Protein AF-A0A1Q5TAZ4-F1 (afdb_monomer_lite)

Secondary structure (DSSP, 8-state):
-EEEEEPPTTSPTT-EEEEEETTEEEEEEE-GGGEEEEEEEE--SS---GGGS----HHHHHHHHHHTTTSEEETTEEHHHHHHTEEEEE------EE-S--EETTEE--GGGTEE--GGGSHHHHHHHHHHHHHHHHHHHHHTT-SS--HHHHHHHHHHHHHHHHHHHHHHHHHHHHHHHHHTT-SHHHHHIIIIIGGGG-GGGHHHHHHHHHTTPPPPSSS-------SSPPGGGBSS---PPPHHHHHHHHHHHHHHHHHHHHHHHHHTTSPPP-HHHHHHHHHHHHHHHHHHHHHHHHHHTTTTHHHHHHHHHHH--S------HHHHHH-STTHHHHHHHHHHHHHHHHHHHHHHHHHHHHHHHHS------S--HHHHHHHHHHHHHHHHHHHHHHHHHHTTS----HHHHHHHHHHHHHHT-HHHHHHHHHHHHHHHHHHHTSBPPGGG--

InterPro domains:
  IPR002938 FAD-binding domain [PF01494] (92-143)
  IPR036188 FAD/NAD(P)-binding domain superfamily [G3DSA:3.50.50.60] (4-192)
  IPR036188 FAD/NAD(P)-binding domain superfamily [SSF51905] (91-195)
  IPR050562 FAD-dependent monooxygenase, fungal [PTHR47356] (1-266)

Organism: NCBI:txid1316194

Foldseek 3Di:
DKFKFQADPPDDAQDWDKDFAAQKIKTWHQDPPRIIIIDIDGHDPDDADDPRADDDDPVNVVVVCVVQQQPDDDPRDGSVNRVVRTPDDDDHGQDFDADPAQDDQQDGHAAPRGGGADCPLVCRVVRRVLLVQLLVQLVVVVCVVPVDDDSVSSVVSRVVSCVLSSVLRVVVRVLRVVVRCLRNVVDVVSVCCNVPFVVLLPPLVCVVVNLVNPQQGDDHDPDDPPDDDDLAHRCVFFQWNDDDDDPVVVVVLVVVLVCLVVVLQVVLVVQQPPDADDPLLNVLLVLLLVLLVVLVVVVVVVVVCPVVVSRVVSVVVVVDPDDDDPDRVSCVVQPCPCLVVLLVSLVVSLVSQQVSLVVSVVSVVVVCVVDPCPDPPDDHSSNSNQVSSLVSLLSVLLVLVVVCVVGVLDPDHSVVSSVVLVVCCNNRRSSNSSSVSVSVSVVSVSNRSDGDDPVNVD

Radius of gyration: 29.08 Å; chains: 1; bounding box: 72×62×80 Å

pLDDT: mean 85.21, std 13.97, range [36.16, 98.12]

Sequence (458 aa):
MFGISKRPERIRDNTSFKSFHKGRSYLSSSGQDGKFYWFVFVKNPDITIHTTIPRYTAEDAENLAAEIADDPFCLDLTFKDIYANRMSCVLVPLEEFVLKRCFYKRAILIGDSFHKMNPLLGQGGNSAIESAGLMADLLKGVLDVSPQLDNADFQRIFQNFQDERCRRTTGLMETTKKVQQMEILDTPILEFLQLKVFSQLGQEHLGPLLAATSNSAHTLKYLPKDYRRGLVPLDDEIKMNPHDRSIIATALWMGLMLSIALLGPLLSRYYALAPSLDPTVSAVSQGYLFVTAISISGLWTVESYRPALPITLHVGKLFYQKGSTKLTIGQLLYSTRDMKYLTRFFGMILVLATTAHLVLFSRLIHHSKSAPFKVMTAPSSELVQLASLIISVLAWCCFMIWDMRRVNLTTRSPFAMFFYGSIGCIFIGPAAVLAGLWQWRERELENGRKRVSEKERI

Structure (mmCIF, N/CA/C/O backbone):
data_AF-A0A1Q5TAZ4-F1
#
_entry.id   AF-A0A1Q5TAZ4-F1
#
loop_
_atom_site.group_PDB
_atom_site.id
_atom_site.type_symbol
_atom_site.label_atom_id
_atom_site.label_alt_id
_atom_site.label_comp_id
_atom_site.label_asym_id
_atom_site.label_entity_id
_atom_site.label_seq_id
_atom_site.pdbx_PDB_ins_code
_atom_site.Cartn_x
_atom_site.Cartn_y
_atom_site.Cartn_z
_atom_site.occupancy
_atom_site.B_iso_or_equiv
_atom_site.auth_seq_id
_atom_site.auth_comp_id
_atom_site.auth_asym_id
_atom_site.auth_atom_id
_atom_site.pdbx_PDB_model_num
ATOM 1 N N . MET A 1 1 ? -22.119 -14.176 7.044 1.00 96.06 1 MET A N 1
ATOM 2 C CA . MET A 1 1 ? -22.465 -15.199 8.056 1.00 96.06 1 MET A CA 1
ATOM 3 C C . MET A 1 1 ? -21.225 -15.553 8.864 1.00 96.06 1 MET A C 1
ATOM 5 O O . MET A 1 1 ? -20.150 -15.650 8.287 1.00 96.06 1 MET A O 1
ATOM 9 N N . PHE A 1 2 ? -21.354 -15.737 10.172 1.00 96.06 2 PHE A N 1
ATOM 10 C CA . PHE A 1 2 ? -20.302 -16.274 11.040 1.00 96.06 2 PHE A CA 1
ATOM 11 C C . PHE A 1 2 ? -20.844 -17.499 11.766 1.00 96.06 2 PHE A C 1
ATOM 13 O O . PHE A 1 2 ? -22.013 -17.504 12.154 1.00 96.06 2 PHE A O 1
ATOM 20 N N . GLY A 1 3 ? -20.006 -18.505 11.988 1.00 97.06 3 GLY A N 1
ATOM 21 C CA . GLY A 1 3 ? -20.390 -19.639 12.806 1.00 97.06 3 GLY A CA 1
ATOM 22 C C . GLY A 1 3 ? -19.224 -20.439 13.358 1.00 97.06 3 GLY A C 1
ATOM 23 O O . GLY A 1 3 ? -18.049 -20.216 13.055 1.00 97.06 3 GLY A O 1
ATOM 24 N N . ILE A 1 4 ? -19.600 -21.368 14.227 1.00 97.88 4 ILE A N 1
ATOM 25 C CA . ILE A 1 4 ? -18.715 -22.290 14.921 1.00 97.88 4 ILE A CA 1
ATOM 26 C C . ILE A 1 4 ? -19.263 -23.682 14.664 1.00 97.88 4 ILE A C 1
ATOM 28 O O . ILE A 1 4 ? -20.428 -23.939 14.954 1.00 97.88 4 ILE A O 1
ATOM 32 N N . SER A 1 5 ? -18.429 -24.584 14.168 1.00 97.12 5 SER A N 1
ATOM 33 C CA . SER A 1 5 ? -18.756 -26.000 14.007 1.00 97.12 5 SER A CA 1
ATOM 34 C C . SER A 1 5 ? -17.822 -26.872 14.830 1.00 97.12 5 SER A C 1
ATOM 36 O O . SER A 1 5 ? -16.758 -26.428 15.270 1.00 97.12 5 SER A O 1
ATOM 38 N N . LYS A 1 6 ? -18.198 -28.138 15.017 1.00 96.81 6 LYS A N 1
ATOM 39 C CA . LYS A 1 6 ? -17.221 -29.158 15.409 1.00 96.81 6 LYS A CA 1
ATOM 40 C C . LYS A 1 6 ? -16.186 -29.290 14.293 1.00 96.81 6 LYS A C 1
ATOM 42 O O . LYS A 1 6 ? -16.548 -29.323 13.117 1.00 96.81 6 LYS A O 1
ATOM 47 N N . ARG A 1 7 ? -14.907 -29.343 14.653 1.00 95.38 7 ARG A N 1
ATOM 48 C CA . ARG A 1 7 ? -13.802 -29.502 13.708 1.00 95.38 7 ARG A CA 1
ATOM 49 C C . ARG A 1 7 ? -13.923 -30.857 13.008 1.00 95.38 7 ARG A C 1
ATOM 51 O O . ARG A 1 7 ? -13.893 -31.878 13.694 1.00 95.38 7 ARG A O 1
ATOM 58 N N . PRO A 1 8 ? -14.027 -30.884 11.669 1.00 93.50 8 PRO A N 1
ATOM 59 C CA . PRO A 1 8 ? -13.937 -32.125 10.912 1.00 93.50 8 PRO A CA 1
ATOM 60 C C . PRO A 1 8 ? -12.610 -32.835 11.194 1.00 93.50 8 PRO A C 1
ATOM 62 O O . PRO A 1 8 ? -11.565 -32.187 11.221 1.00 93.50 8 PRO A O 1
ATOM 65 N N . GLU A 1 9 ? -12.627 -34.162 11.330 1.00 90.88 9 GLU A N 1
ATOM 66 C CA . GLU A 1 9 ? -11.434 -34.965 11.663 1.00 90.88 9 GLU A CA 1
ATOM 67 C C . GLU A 1 9 ? -10.265 -34.756 10.686 1.00 90.88 9 GLU A C 1
ATOM 69 O O . GLU A 1 9 ? -9.097 -34.810 11.067 1.00 90.88 9 GLU A O 1
ATOM 74 N N . ARG A 1 10 ? -10.578 -34.461 9.418 1.00 91.06 10 ARG A N 1
ATOM 75 C CA . ARG A 1 10 ? -9.590 -34.197 8.360 1.00 91.06 10 ARG A CA 1
ATOM 76 C C . ARG A 1 10 ? -8.807 -32.897 8.571 1.00 91.06 10 ARG A C 1
ATOM 78 O O . ARG A 1 10 ? -7.710 -32.752 8.032 1.00 91.06 10 ARG A O 1
ATOM 85 N N . ILE A 1 11 ? -9.354 -31.943 9.324 1.00 92.19 11 ILE A N 1
ATOM 86 C CA . ILE A 1 11 ? -8.725 -30.645 9.576 1.00 92.19 11 ILE A CA 1
ATOM 87 C C . ILE A 1 11 ? -7.841 -30.766 10.808 1.00 92.19 11 ILE A C 1
ATOM 89 O O . ILE A 1 11 ? -8.331 -31.064 11.891 1.00 92.19 11 ILE A O 1
ATOM 93 N N . ARG A 1 12 ? -6.542 -30.495 10.666 1.00 90.88 12 ARG A N 1
ATOM 94 C CA . ARG A 1 12 ? -5.588 -30.476 11.786 1.00 90.88 12 ARG A CA 1
ATOM 95 C C . ARG A 1 12 ? -5.749 -29.220 12.641 1.00 90.88 12 ARG A C 1
ATOM 97 O O . ARG A 1 12 ? -6.265 -28.205 12.178 1.00 90.88 12 ARG A O 1
ATOM 104 N N . ASP A 1 13 ? -5.249 -29.283 13.870 1.00 88.81 13 ASP A N 1
ATOM 105 C CA . ASP A 1 13 ? -5.140 -28.108 14.731 1.00 88.81 13 ASP A CA 1
ATOM 106 C C . ASP A 1 13 ? -4.204 -27.053 14.125 1.00 88.81 13 ASP A C 1
ATOM 108 O O . ASP A 1 13 ? -3.309 -27.365 13.335 1.00 88.81 13 ASP A O 1
ATOM 112 N N . ASN A 1 14 ? -4.431 -25.793 14.498 1.00 86.75 14 ASN A N 1
ATOM 113 C CA . ASN A 1 14 ? -3.740 -24.605 13.989 1.00 86.75 14 ASN A CA 1
ATOM 114 C C . ASN A 1 14 ? -3.722 -24.479 12.452 1.00 86.75 14 ASN A C 1
ATOM 116 O O . ASN A 1 14 ? -2.757 -23.974 11.877 1.00 86.75 14 ASN A O 1
ATOM 120 N N . THR A 1 15 ? -4.781 -24.933 11.779 1.00 89.69 15 THR A N 1
ATOM 121 C CA . THR A 1 15 ? -4.930 -24.820 10.324 1.00 89.69 15 THR A CA 1
ATOM 122 C C . THR A 1 15 ? -6.004 -23.798 9.973 1.00 89.69 15 THR A C 1
ATOM 124 O O . THR A 1 15 ? -7.117 -23.849 10.496 1.00 89.69 15 THR A O 1
ATOM 127 N N . SER A 1 16 ? -5.675 -22.895 9.049 1.00 90.69 16 SER A N 1
ATOM 128 C CA . SER A 1 16 ? -6.600 -21.899 8.508 1.00 90.69 16 SER A CA 1
ATOM 129 C C . SER A 1 16 ? -6.738 -22.056 7.002 1.00 90.69 16 SER A C 1
ATOM 131 O O . SER A 1 16 ? -5.762 -22.357 6.312 1.00 90.69 16 SER A O 1
ATOM 133 N N . PHE A 1 17 ? -7.939 -21.808 6.490 1.00 91.62 17 PHE A N 1
ATOM 134 C CA . PHE A 1 17 ? -8.248 -21.886 5.068 1.00 91.62 17 PHE A CA 1
ATOM 135 C C . PHE A 1 17 ? -8.918 -20.605 4.595 1.00 91.62 17 PHE A C 1
ATOM 137 O O . PHE A 1 17 ? -9.689 -19.976 5.326 1.00 91.62 17 PHE A O 1
ATOM 144 N N . LYS A 1 18 ? -8.649 -20.268 3.335 1.00 91.69 18 LYS A N 1
ATOM 145 C CA . LYS A 1 18 ? -9.444 -19.322 2.565 1.00 91.69 18 LYS A CA 1
ATOM 146 C C . LYS A 1 18 ? -9.927 -20.002 1.291 1.00 91.69 18 LYS A C 1
ATOM 148 O O . LYS A 1 18 ? -9.142 -20.705 0.655 1.00 91.69 18 LYS A O 1
ATOM 153 N N . SER A 1 19 ? -11.191 -19.788 0.947 1.00 92.88 19 SER A N 1
ATOM 154 C CA . SER A 1 19 ? -11.796 -20.261 -0.301 1.00 92.88 19 SER A CA 1
ATOM 155 C C . SER A 1 19 ? -12.481 -19.095 -1.003 1.00 92.88 19 SER A C 1
ATOM 157 O O . SER A 1 19 ? -13.068 -18.230 -0.348 1.00 92.88 19 SER A O 1
ATOM 159 N N . PHE A 1 20 ? -12.357 -19.046 -2.327 1.00 94.25 20 PHE A N 1
ATOM 160 C CA . PHE A 1 20 ? -12.713 -17.888 -3.143 1.00 94.25 20 PHE A CA 1
ATOM 161 C C . PHE A 1 20 ? -13.717 -18.303 -4.206 1.00 94.25 20 PHE A C 1
ATOM 163 O O . PHE A 1 20 ? -13.439 -19.197 -5.005 1.00 94.25 20 PHE A O 1
ATOM 170 N N . HIS A 1 21 ? -14.862 -17.630 -4.222 1.00 95.69 21 HIS A N 1
ATOM 171 C CA . HIS A 1 21 ? -15.956 -17.884 -5.148 1.00 95.69 21 HIS A CA 1
ATOM 172 C C . HIS A 1 21 ? -16.461 -16.563 -5.707 1.00 95.69 21 HIS A C 1
ATOM 174 O O . HIS A 1 21 ? -16.224 -15.485 -5.159 1.00 95.69 21 HIS A O 1
ATOM 180 N N . LYS A 1 22 ? -17.183 -16.623 -6.821 1.00 95.81 22 LYS A N 1
ATOM 181 C CA . LYS A 1 22 ? -17.729 -15.410 -7.420 1.00 95.81 22 LYS A CA 1
ATOM 182 C C . LYS A 1 22 ? -18.803 -14.813 -6.508 1.00 95.81 22 LYS A C 1
ATOM 184 O O . LYS A 1 22 ? -19.803 -15.463 -6.205 1.00 95.81 22 LYS A O 1
ATOM 189 N N . GLY A 1 23 ? -18.578 -13.578 -6.065 1.00 96.06 23 GLY A N 1
ATOM 190 C CA . GLY A 1 23 ? -19.475 -12.837 -5.175 1.00 96.06 23 GLY A CA 1
ATOM 191 C C . GLY A 1 23 ? -19.404 -13.239 -3.699 1.00 96.06 23 GLY A C 1
ATOM 192 O O . GLY A 1 23 ? -20.111 -12.638 -2.891 1.00 96.06 23 GLY A O 1
ATOM 193 N N . ARG A 1 24 ? -18.560 -14.209 -3.320 1.00 96.38 24 ARG A N 1
ATOM 194 C CA . ARG A 1 24 ? -18.451 -14.666 -1.929 1.00 96.38 24 ARG A CA 1
ATOM 195 C C . ARG A 1 24 ? -17.092 -15.271 -1.598 1.00 96.38 24 ARG A C 1
ATOM 197 O O . ARG A 1 24 ? -16.449 -15.887 -2.439 1.00 96.38 24 ARG A O 1
ATOM 204 N N . SER A 1 25 ? -16.650 -15.107 -0.360 1.00 96.25 25 SER A N 1
ATOM 205 C CA . SER A 1 25 ? -15.397 -15.689 0.121 1.00 96.25 25 SER A CA 1
ATOM 206 C C . SER A 1 25 ? -15.555 -16.289 1.508 1.00 96.25 25 SER A C 1
ATOM 208 O O . SER A 1 25 ? -16.442 -15.917 2.281 1.00 96.25 25 SER A O 1
ATOM 210 N N . TYR A 1 26 ? -14.675 -17.233 1.815 1.00 96.31 26 TYR A N 1
ATOM 211 C CA . TYR A 1 26 ? -14.687 -17.986 3.055 1.00 96.31 26 TYR A CA 1
ATOM 212 C C . TYR A 1 26 ? -13.365 -17.803 3.784 1.00 96.31 26 TYR A C 1
ATOM 214 O O . TYR A 1 26 ? -12.298 -17.933 3.184 1.00 96.31 26 TYR A O 1
ATOM 222 N N . LEU A 1 27 ? -13.436 -17.568 5.091 1.00 94.56 27 LEU A N 1
ATOM 223 C CA . LEU A 1 27 ? -12.296 -17.603 6.002 1.00 94.56 27 LEU A CA 1
ATOM 224 C C . LEU A 1 27 ? -12.617 -18.586 7.118 1.00 94.56 27 LEU A C 1
ATOM 226 O O . LEU A 1 27 ? -13.645 -18.457 7.774 1.00 94.56 27 LEU A O 1
ATOM 230 N N . SER A 1 28 ? -11.737 -19.547 7.366 1.00 94.50 28 SER A N 1
ATOM 231 C CA . SER A 1 28 ? -11.922 -20.496 8.461 1.00 94.50 28 SER A CA 1
ATOM 232 C C . SER A 1 28 ? -10.628 -20.836 9.173 1.00 94.50 28 SER A C 1
ATOM 234 O O . SER A 1 28 ? -9.539 -20.717 8.607 1.00 94.50 28 SER A O 1
ATOM 236 N N . SER A 1 29 ? -10.749 -21.241 10.433 1.00 94.75 29 SER A N 1
ATOM 237 C CA . SER A 1 29 ? -9.620 -21.646 11.259 1.00 94.75 29 SER A CA 1
ATOM 238 C C . SER A 1 29 ? -10.038 -22.654 12.325 1.00 94.75 29 SER A C 1
ATOM 240 O O . SER A 1 29 ? -11.102 -22.536 12.941 1.00 94.75 29 SER A O 1
ATOM 242 N N . SER A 1 30 ? -9.185 -23.648 12.564 1.00 94.88 30 SER A N 1
ATOM 243 C CA . SER A 1 30 ? -9.302 -24.543 13.715 1.00 94.88 30 SER A CA 1
ATOM 244 C C . SER A 1 30 ? -9.052 -23.778 15.015 1.00 94.88 30 SER A C 1
ATOM 246 O O . SER A 1 30 ? -8.035 -23.101 15.160 1.00 94.88 30 SER A O 1
ATOM 248 N N . GLY A 1 31 ? -9.968 -23.930 15.961 1.00 91.12 31 GLY A N 1
ATOM 249 C CA . GLY A 1 31 ? -9.890 -23.398 17.308 1.00 91.12 31 GLY A CA 1
ATOM 250 C C . GLY A 1 31 ? -9.490 -24.434 18.350 1.00 91.12 31 GLY A C 1
ATOM 251 O O . GLY A 1 31 ? -9.332 -25.617 18.059 1.00 91.12 31 GLY A O 1
ATOM 252 N N . GLN A 1 32 ? -9.403 -23.977 19.597 1.00 89.88 32 GLN A N 1
ATOM 253 C CA . GLN A 1 32 ? -9.275 -24.852 20.763 1.00 89.88 32 GLN A CA 1
ATOM 254 C C . GLN A 1 32 ? -10.523 -25.735 20.944 1.00 89.88 32 GLN A C 1
ATOM 256 O O . GLN A 1 32 ? -11.594 -25.440 20.405 1.00 89.88 32 GLN A O 1
ATOM 261 N N . ASP A 1 33 ? -10.375 -26.818 21.708 1.00 91.00 33 ASP A N 1
ATOM 262 C CA . ASP A 1 33 ? -11.454 -27.744 22.090 1.00 91.00 33 ASP A CA 1
ATOM 263 C C . ASP A 1 33 ? -12.207 -28.367 20.907 1.00 91.00 33 ASP A C 1
ATOM 265 O O . ASP A 1 33 ? -13.416 -28.589 20.958 1.00 91.00 33 ASP A O 1
ATOM 269 N N . GLY A 1 34 ? -11.505 -28.613 19.797 1.00 92.19 34 GLY A N 1
ATOM 270 C CA . GLY A 1 34 ? -12.114 -29.204 18.606 1.00 92.19 34 GLY A CA 1
ATOM 271 C C . GLY A 1 34 ? -13.143 -28.297 17.927 1.00 92.19 34 GLY A C 1
ATOM 272 O O . GLY A 1 34 ? -13.993 -28.798 17.196 1.00 92.19 34 GLY A O 1
ATOM 273 N N . LYS A 1 35 ? -13.089 -26.977 18.144 1.00 95.50 35 LYS A N 1
ATOM 274 C CA . LYS A 1 35 ? -13.936 -26.003 17.441 1.00 95.50 35 LYS A CA 1
ATOM 275 C C . LYS A 1 35 ? -13.354 -25.648 16.078 1.00 95.50 35 LYS A C 1
ATOM 277 O O . LYS A 1 35 ? -12.142 -25.666 15.870 1.00 95.50 35 LYS A O 1
ATOM 282 N N . PHE A 1 36 ? -14.221 -25.265 15.156 1.00 96.69 36 PHE A N 1
ATOM 283 C CA . PHE A 1 36 ? -13.852 -24.757 13.844 1.00 96.69 36 PHE A CA 1
ATOM 284 C C . PHE A 1 36 ? -14.650 -23.493 13.550 1.00 96.69 36 PHE A C 1
ATOM 286 O O . PHE A 1 36 ? -15.872 -23.537 13.418 1.00 96.69 36 PHE A O 1
ATOM 293 N N . TYR A 1 37 ? -13.950 -22.364 13.508 1.00 96.19 37 TYR A N 1
ATOM 294 C CA . TYR A 1 37 ? -14.532 -21.050 13.271 1.00 96.19 37 TYR A CA 1
ATOM 295 C C . TYR A 1 37 ? -14.562 -20.776 11.778 1.00 96.19 37 TYR A C 1
ATOM 297 O O . TYR A 1 37 ? -13.564 -21.007 11.091 1.00 96.19 37 TYR A O 1
ATOM 305 N N . TRP A 1 38 ? -15.675 -20.252 11.281 1.00 96.56 38 TRP A N 1
ATOM 306 C CA . TRP A 1 38 ? -15.821 -19.919 9.874 1.00 96.56 38 TRP A CA 1
ATOM 307 C C . TRP A 1 38 ? -16.607 -18.625 9.670 1.00 96.56 38 TRP A C 1
ATOM 309 O O . TRP A 1 38 ? -17.535 -18.289 10.406 1.00 96.56 38 TRP A O 1
ATOM 319 N N . PHE A 1 39 ? -16.214 -17.902 8.630 1.00 96.56 39 PHE A N 1
ATOM 320 C CA . PHE A 1 39 ? -16.837 -16.688 8.139 1.00 96.56 39 PHE A CA 1
ATOM 321 C C . PHE A 1 39 ? -17.163 -16.891 6.664 1.00 96.56 39 PHE A C 1
ATOM 323 O O . PHE A 1 39 ? -16.303 -17.306 5.888 1.00 96.56 39 PHE A O 1
ATOM 330 N N . VAL A 1 40 ? -18.400 -16.573 6.301 1.00 97.00 40 VAL A N 1
ATOM 331 C CA . VAL A 1 40 ? -18.875 -16.471 4.922 1.00 97.00 40 VAL A CA 1
ATOM 332 C C . VAL A 1 40 ? -19.149 -15.001 4.644 1.00 97.00 40 VAL A C 1
ATOM 334 O O . VAL A 1 40 ? -20.053 -14.406 5.245 1.00 97.00 40 VAL A O 1
ATOM 337 N N . PHE A 1 41 ? -18.382 -14.417 3.738 1.00 96.38 41 PHE A N 1
ATOM 338 C CA . PHE A 1 41 ? -18.589 -13.060 3.255 1.00 96.38 41 PHE A CA 1
ATOM 339 C C . PHE A 1 41 ? -19.344 -13.131 1.939 1.00 96.38 41 PHE A C 1
ATOM 341 O O . PHE A 1 41 ? -18.853 -13.731 0.989 1.00 96.38 41 PHE A O 1
ATOM 348 N N . VAL A 1 42 ? -20.526 -12.523 1.884 1.00 95.81 42 VAL A N 1
ATOM 349 C CA . VAL A 1 42 ? -21.374 -12.499 0.688 1.00 95.81 42 VAL A CA 1
ATOM 350 C C . VAL A 1 42 ? -21.536 -11.053 0.258 1.00 95.81 42 VAL A C 1
ATOM 352 O O . VAL A 1 42 ? -21.810 -10.183 1.085 1.00 95.81 42 VAL A O 1
ATOM 355 N N . LYS A 1 43 ? -21.316 -10.788 -1.028 1.00 94.69 43 LYS A N 1
ATOM 356 C CA . LYS A 1 43 ? -21.497 -9.463 -1.609 1.00 94.69 43 LYS A CA 1
ATOM 357 C C . LYS A 1 43 ? -22.989 -9.152 -1.716 1.00 94.69 43 LYS A C 1
ATOM 359 O O . LYS A 1 43 ? -23.734 -9.924 -2.312 1.00 94.69 43 LYS A O 1
ATOM 364 N N . ASN A 1 44 ? -23.404 -7.997 -1.202 1.00 92.56 44 ASN A N 1
ATOM 365 C CA . ASN A 1 44 ? -24.758 -7.503 -1.438 1.00 92.56 44 ASN A CA 1
ATOM 366 C C . ASN A 1 44 ? -24.964 -7.187 -2.934 1.00 92.56 44 ASN A C 1
ATOM 368 O O . ASN A 1 44 ? -24.030 -6.690 -3.573 1.00 92.56 44 ASN A O 1
ATOM 372 N N . PRO A 1 45 ? -26.176 -7.396 -3.483 1.00 90.25 45 PRO A N 1
ATOM 373 C CA . PRO A 1 45 ? -26.508 -6.961 -4.841 1.00 90.25 45 PRO A CA 1
ATOM 374 C C . PRO A 1 45 ? -26.290 -5.455 -5.027 1.00 90.25 45 PRO A C 1
ATOM 376 O O . PRO A 1 45 ? -25.640 -5.035 -5.982 1.00 90.25 45 PRO A O 1
ATOM 379 N N . ASP A 1 46 ? -26.743 -4.673 -4.044 1.00 90.69 46 ASP A N 1
ATOM 380 C CA . ASP A 1 46 ? -26.666 -3.216 -4.019 1.00 90.69 46 ASP A CA 1
ATOM 381 C C . ASP A 1 46 ? -26.020 -2.700 -2.727 1.00 90.69 46 ASP A C 1
ATOM 383 O O . ASP A 1 46 ? -26.011 -3.361 -1.682 1.00 90.69 46 ASP A O 1
ATOM 387 N N . ILE A 1 47 ? -25.483 -1.478 -2.782 1.00 90.38 47 ILE A N 1
ATOM 388 C CA . ILE A 1 47 ? -24.948 -0.796 -1.599 1.00 90.38 47 ILE A CA 1
ATOM 389 C C . ILE A 1 47 ? -26.116 -0.338 -0.720 1.00 90.38 47 ILE A C 1
ATOM 391 O O . ILE A 1 47 ? -26.912 0.507 -1.119 1.00 90.38 47 ILE A O 1
ATOM 395 N N . THR A 1 48 ? -26.167 -0.842 0.511 1.00 92.88 48 THR A N 1
ATOM 396 C CA . THR A 1 48 ? -27.159 -0.455 1.522 1.00 92.88 48 THR A CA 1
ATOM 397 C C . THR A 1 48 ? -26.578 0.572 2.493 1.00 92.88 48 THR A C 1
ATOM 399 O O . THR A 1 48 ? -25.479 0.381 3.014 1.00 92.88 48 THR A O 1
ATOM 402 N N . ILE A 1 49 ? -27.328 1.634 2.781 1.00 92.88 49 ILE A N 1
ATOM 403 C CA . ILE A 1 49 ? -26.960 2.708 3.717 1.00 92.88 49 ILE A CA 1
ATOM 404 C C . ILE A 1 49 ? -28.092 3.012 4.706 1.00 92.88 49 ILE A C 1
ATOM 406 O O . ILE A 1 49 ? -29.274 2.946 4.364 1.00 92.88 49 ILE A O 1
ATOM 410 N N . HIS A 1 50 ? -27.735 3.400 5.931 1.00 89.06 50 HIS A N 1
ATOM 411 C CA . HIS A 1 50 ? -28.679 3.839 6.967 1.00 89.06 50 HIS A CA 1
ATOM 412 C C . HIS A 1 50 ? -29.869 2.878 7.158 1.00 89.06 50 HIS A C 1
ATOM 414 O O . HIS A 1 50 ? -29.685 1.731 7.553 1.00 89.06 50 HIS A O 1
ATOM 420 N N . THR A 1 51 ? -31.090 3.336 6.881 1.00 92.25 51 THR A N 1
ATOM 421 C CA . THR A 1 51 ? -32.339 2.589 7.076 1.00 92.25 51 THR A CA 1
ATOM 422 C C . THR A 1 51 ? -32.550 1.460 6.068 1.00 92.25 51 THR A C 1
ATOM 424 O O . THR A 1 51 ? -33.434 0.639 6.276 1.00 92.25 51 THR A O 1
ATOM 427 N N . THR A 1 52 ? -31.748 1.397 4.999 1.00 93.44 52 THR A N 1
ATOM 428 C CA . THR A 1 52 ? -31.813 0.323 3.990 1.00 93.44 52 THR A CA 1
ATOM 429 C C . THR A 1 52 ? -30.943 -0.886 4.341 1.00 93.44 52 THR A C 1
ATOM 431 O O . THR A 1 52 ? -30.955 -1.875 3.615 1.00 93.44 52 THR A O 1
ATOM 434 N N . ILE A 1 53 ? -30.181 -0.827 5.442 1.00 94.19 53 ILE A N 1
ATOM 435 C CA . ILE A 1 53 ? -29.384 -1.963 5.920 1.00 94.19 53 ILE A CA 1
ATOM 436 C C . ILE A 1 53 ? -30.342 -3.055 6.428 1.00 94.19 53 ILE A C 1
ATOM 438 O O . ILE A 1 53 ? -31.146 -2.782 7.326 1.00 94.19 53 ILE A O 1
ATOM 442 N N . PRO A 1 54 ? -30.275 -4.283 5.886 1.00 93.00 54 PRO A N 1
ATOM 443 C CA . PRO A 1 54 ? -31.207 -5.343 6.237 1.00 93.00 54 PRO A CA 1
ATOM 444 C C . PRO A 1 54 ? -30.974 -5.852 7.659 1.00 93.00 54 PRO A C 1
ATOM 446 O O . PRO A 1 54 ? -29.852 -5.871 8.171 1.00 93.00 54 PRO A O 1
ATOM 449 N N . ARG A 1 55 ? -32.051 -6.331 8.283 1.00 93.50 55 ARG A N 1
ATOM 450 C CA . ARG A 1 55 ? -31.984 -7.143 9.499 1.00 93.50 55 ARG A CA 1
ATOM 451 C C . ARG A 1 55 ? -32.286 -8.578 9.121 1.00 93.50 55 ARG A C 1
ATOM 453 O O . ARG A 1 55 ? -33.413 -8.879 8.749 1.00 93.50 55 ARG A O 1
ATOM 460 N N . TYR A 1 56 ? -31.276 -9.428 9.222 1.00 95.31 56 TYR A N 1
ATOM 461 C CA . TYR A 1 56 ? -31.420 -10.834 8.887 1.00 95.31 56 TYR A CA 1
ATOM 462 C C . TYR A 1 56 ? -32.050 -11.614 10.035 1.00 95.31 56 TYR A C 1
ATOM 464 O O . TYR A 1 56 ? -31.732 -11.413 11.211 1.00 95.31 56 TYR A O 1
ATOM 472 N N . THR A 1 57 ? -32.946 -12.511 9.665 1.00 96.62 57 THR A N 1
ATOM 473 C CA . THR A 1 57 ? -33.584 -13.496 10.529 1.00 96.62 57 THR A CA 1
ATOM 474 C C . THR A 1 57 ? -32.780 -14.798 10.545 1.00 96.62 57 THR A C 1
ATOM 476 O O . THR A 1 57 ? -31.816 -14.978 9.797 1.00 96.62 57 THR A O 1
ATOM 479 N N . ALA A 1 58 ? -33.174 -15.734 11.410 1.00 95.44 58 ALA A N 1
ATOM 480 C CA . ALA A 1 58 ? -32.623 -17.086 11.374 1.00 95.44 58 ALA A CA 1
ATOM 481 C C . ALA A 1 58 ? -32.969 -17.806 10.058 1.00 95.44 58 ALA A C 1
ATOM 483 O O . ALA A 1 58 ? -32.131 -18.524 9.526 1.00 95.44 58 ALA A O 1
ATOM 484 N N . GLU A 1 59 ? -34.162 -17.567 9.507 1.00 97.25 59 GLU A N 1
ATOM 485 C CA . GLU A 1 59 ? -34.591 -18.140 8.227 1.00 97.25 59 GLU A CA 1
ATOM 486 C C . GLU A 1 59 ? -33.716 -17.650 7.067 1.00 97.25 59 GLU A C 1
ATOM 488 O O . GLU A 1 59 ? -33.272 -18.456 6.255 1.00 97.25 59 GLU A O 1
ATOM 493 N N . ASP A 1 60 ? -33.352 -16.362 7.043 1.00 97.44 60 ASP A N 1
ATOM 494 C CA . ASP A 1 60 ? -32.408 -15.826 6.049 1.00 97.44 60 ASP A CA 1
ATOM 495 C C . ASP A 1 60 ? -31.042 -16.524 6.115 1.00 97.44 60 ASP A C 1
ATOM 497 O O . ASP A 1 60 ? -30.395 -16.748 5.090 1.00 97.44 60 ASP A O 1
ATOM 501 N N . ALA A 1 61 ? -30.592 -16.885 7.323 1.00 96.69 61 ALA A N 1
ATOM 502 C CA . ALA A 1 61 ? -29.351 -17.628 7.498 1.00 96.69 61 ALA A CA 1
ATOM 503 C C . ALA A 1 61 ? -29.452 -19.057 6.942 1.00 96.69 61 ALA A C 1
ATOM 505 O O . ALA A 1 61 ? -28.506 -19.509 6.299 1.00 96.69 61 ALA A O 1
ATOM 506 N N . GLU A 1 62 ? -30.574 -19.751 7.153 1.00 97.62 62 GLU A N 1
ATOM 507 C CA . GLU A 1 62 ? -30.806 -21.089 6.589 1.00 97.62 62 GLU A CA 1
ATOM 508 C C . GLU A 1 62 ? -30.941 -21.039 5.058 1.00 97.62 62 GLU A C 1
ATOM 510 O O . GLU A 1 62 ? -30.338 -21.857 4.365 1.00 97.62 62 GLU A O 1
ATOM 515 N N . ASN A 1 63 ? -31.644 -20.037 4.517 1.00 97.88 63 ASN A N 1
ATOM 516 C CA . ASN A 1 63 ? -31.786 -19.827 3.073 1.00 97.88 63 ASN A CA 1
ATOM 517 C C . ASN A 1 63 ? -30.427 -19.607 2.401 1.00 97.88 63 ASN A C 1
ATOM 519 O O . ASN A 1 63 ? -30.105 -20.271 1.415 1.00 97.88 63 ASN A O 1
ATOM 523 N N . LEU A 1 64 ? -29.591 -18.735 2.975 1.00 97.44 64 LEU A N 1
ATOM 524 C CA . LEU A 1 64 ? -28.236 -18.519 2.476 1.00 97.44 64 LEU A CA 1
ATOM 525 C C . LEU A 1 64 ? -27.380 -19.789 2.599 1.00 97.44 64 LEU A C 1
ATOM 527 O O . LEU A 1 64 ? -26.611 -20.099 1.694 1.00 97.44 64 LEU A O 1
ATOM 531 N N . ALA A 1 65 ? -27.499 -20.536 3.701 1.00 97.88 65 ALA A N 1
ATOM 532 C CA . ALA A 1 65 ? -26.755 -21.779 3.881 1.00 97.88 65 ALA A CA 1
ATOM 533 C C . ALA A 1 65 ? -27.147 -22.853 2.855 1.00 97.88 65 ALA A C 1
ATOM 535 O O . ALA A 1 65 ? -26.278 -23.595 2.399 1.00 97.88 65 ALA A O 1
ATOM 536 N N . ALA A 1 66 ? -28.427 -22.915 2.475 1.00 98.12 66 ALA A N 1
ATOM 537 C CA . ALA A 1 66 ? -28.919 -23.788 1.416 1.00 98.12 66 ALA A CA 1
ATOM 538 C C . ALA A 1 66 ? -28.414 -23.355 0.028 1.00 98.12 66 ALA A C 1
ATOM 540 O O . ALA A 1 66 ? -27.993 -24.208 -0.749 1.00 98.12 66 ALA A O 1
ATOM 541 N N . GLU A 1 67 ? -28.396 -22.050 -0.265 1.00 97.50 67 GLU A N 1
ATOM 542 C CA . GLU A 1 67 ? -27.893 -21.499 -1.535 1.00 97.50 67 GLU A CA 1
ATOM 543 C C . GLU A 1 67 ? -26.419 -21.853 -1.779 1.00 97.50 67 GLU A C 1
ATOM 545 O O . GLU A 1 67 ? -26.030 -22.200 -2.894 1.00 97.50 67 GLU A O 1
ATOM 550 N N . ILE A 1 68 ? -25.594 -21.773 -0.733 1.00 97.38 68 ILE A N 1
ATOM 551 C CA . ILE A 1 68 ? -24.142 -21.980 -0.826 1.00 97.38 68 ILE A CA 1
ATOM 552 C C . ILE A 1 68 ? -23.709 -23.389 -0.394 1.00 97.38 68 ILE A C 1
ATOM 554 O O . ILE A 1 68 ? -22.518 -23.644 -0.228 1.00 97.38 68 ILE A O 1
ATOM 558 N N . ALA A 1 69 ? -24.660 -24.302 -0.180 1.00 97.75 69 ALA A N 1
ATOM 559 C CA . ALA A 1 69 ? -24.435 -25.615 0.425 1.00 97.75 69 ALA A CA 1
ATOM 560 C C . ALA A 1 69 ? -23.334 -26.423 -0.279 1.00 97.75 69 ALA A C 1
ATOM 562 O O . ALA A 1 69 ? -22.480 -27.018 0.384 1.00 97.75 69 ALA A O 1
ATOM 563 N N . ASP A 1 70 ? -23.337 -26.409 -1.610 1.00 97.44 70 ASP A N 1
ATOM 564 C CA . ASP A 1 70 ? -22.427 -27.201 -2.436 1.00 97.44 70 ASP A CA 1
ATOM 565 C C . ASP A 1 70 ? -21.097 -26.488 -2.733 1.00 97.44 70 ASP A C 1
ATOM 567 O O . ASP A 1 70 ? -20.244 -27.062 -3.411 1.00 97.44 70 ASP A O 1
ATOM 571 N N . ASP A 1 71 ? -20.880 -25.269 -2.219 1.00 97.38 71 ASP A N 1
ATOM 572 C CA . ASP A 1 71 ? -19.635 -24.532 -2.441 1.00 97.38 71 ASP A CA 1
ATOM 573 C C . ASP A 1 71 ? -18.438 -25.321 -1.879 1.00 97.38 71 ASP A C 1
ATOM 575 O O . ASP A 1 71 ? -18.415 -25.653 -0.685 1.00 97.38 71 ASP A O 1
ATOM 579 N N . PRO A 1 72 ? -17.393 -25.570 -2.694 1.00 95.88 72 PRO A N 1
ATOM 580 C CA . PRO A 1 72 ? -16.123 -26.083 -2.197 1.00 95.88 72 PRO A CA 1
ATOM 581 C C . PRO A 1 72 ? -15.536 -25.203 -1.086 1.00 95.88 72 PRO A C 1
ATOM 583 O O . PRO A 1 72 ? -15.194 -24.030 -1.293 1.00 95.88 72 PRO A O 1
ATOM 586 N N . PHE A 1 73 ? -15.366 -25.787 0.099 1.00 93.25 73 PHE A N 1
ATOM 587 C CA . PHE A 1 73 ? -14.924 -25.072 1.290 1.00 93.25 73 PHE A CA 1
ATOM 588 C C . PHE A 1 73 ? -13.436 -25.310 1.578 1.00 93.25 73 PHE A C 1
ATOM 590 O O . PHE A 1 73 ? -12.627 -24.395 1.424 1.00 93.25 73 PHE A O 1
ATOM 597 N N . CYS A 1 74 ? -13.044 -26.528 1.969 1.00 90.75 74 CYS A N 1
ATOM 598 C CA . CYS A 1 74 ? -11.639 -26.925 2.133 1.00 90.75 74 CYS A CA 1
ATOM 599 C C . CYS A 1 74 ? -11.475 -28.454 2.173 1.00 90.75 74 CYS A C 1
ATOM 601 O O . CYS A 1 74 ? -12.377 -29.145 2.621 1.00 90.75 74 CYS A O 1
ATOM 603 N N . LEU A 1 75 ? -10.314 -28.986 1.759 1.00 88.75 75 LEU A N 1
ATOM 604 C CA . LEU A 1 75 ? -9.971 -30.424 1.855 1.00 88.75 75 LEU A CA 1
ATOM 605 C C . LEU A 1 75 ? -11.088 -31.378 1.367 1.00 88.75 75 LEU A C 1
ATOM 607 O O . LEU A 1 75 ? -11.423 -32.352 2.046 1.00 88.75 75 LEU A O 1
ATOM 611 N N . ASP A 1 76 ? -11.671 -31.060 0.208 1.00 90.19 76 ASP A N 1
ATOM 612 C CA . ASP A 1 76 ? -12.793 -31.781 -0.416 1.00 90.19 76 ASP A CA 1
ATOM 613 C C . ASP A 1 76 ? -14.093 -31.808 0.413 1.00 90.19 76 ASP A C 1
ATOM 615 O O . ASP A 1 76 ? -14.959 -32.649 0.187 1.00 90.19 76 ASP A O 1
ATOM 619 N N . LEU A 1 77 ? -14.233 -30.894 1.376 1.00 94.31 77 LEU A N 1
ATOM 620 C CA . LEU A 1 77 ? -15.473 -30.624 2.101 1.00 94.31 77 LEU A CA 1
ATOM 621 C C . LEU A 1 77 ? -16.228 -29.475 1.433 1.00 94.31 77 LEU A C 1
ATOM 623 O O . LEU A 1 77 ? -15.618 -28.493 0.987 1.00 94.31 77 LEU A O 1
ATOM 627 N N . THR A 1 78 ? -17.552 -29.571 1.428 1.00 96.75 78 THR A N 1
ATOM 628 C CA . THR A 1 78 ? -18.446 -28.481 1.022 1.00 96.75 78 THR A CA 1
ATOM 629 C C . THR A 1 78 ? -18.853 -27.631 2.224 1.00 96.75 78 THR A C 1
ATOM 631 O O . THR A 1 78 ? -18.617 -27.994 3.382 1.00 96.75 78 THR A O 1
ATOM 634 N N . PHE A 1 79 ? -19.489 -26.483 1.981 1.00 97.69 79 PHE A N 1
ATOM 635 C CA . PHE A 1 79 ? -20.049 -25.688 3.073 1.00 97.69 79 PHE A CA 1
ATOM 636 C C . PHE A 1 79 ? -21.112 -26.465 3.862 1.00 97.69 79 PHE A C 1
ATOM 638 O O . PHE A 1 79 ? -21.142 -26.377 5.090 1.00 97.69 79 PHE A O 1
ATOM 645 N N . LYS A 1 80 ? -21.929 -27.286 3.191 1.00 97.69 80 LYS A N 1
ATOM 646 C CA . LYS A 1 80 ? -22.933 -28.154 3.822 1.00 97.69 80 LYS A CA 1
ATOM 647 C C . LYS A 1 80 ? -22.326 -29.075 4.877 1.00 97.69 80 LYS A C 1
ATOM 649 O O . LYS A 1 80 ? -22.891 -29.192 5.964 1.00 97.69 80 LYS A O 1
ATOM 654 N N . ASP A 1 81 ? -21.173 -29.682 4.595 1.00 96.56 81 ASP A N 1
ATOM 655 C CA . ASP A 1 81 ? -20.494 -30.586 5.534 1.00 96.56 81 ASP A CA 1
ATOM 656 C C . ASP A 1 81 ? -20.087 -29.862 6.829 1.00 96.56 81 ASP A C 1
ATOM 658 O O . ASP A 1 81 ? -20.214 -30.395 7.939 1.00 96.56 81 ASP A O 1
ATOM 662 N N . ILE A 1 82 ? -19.632 -28.613 6.688 1.00 96.81 82 ILE A N 1
ATOM 663 C CA . ILE A 1 82 ? -19.260 -27.7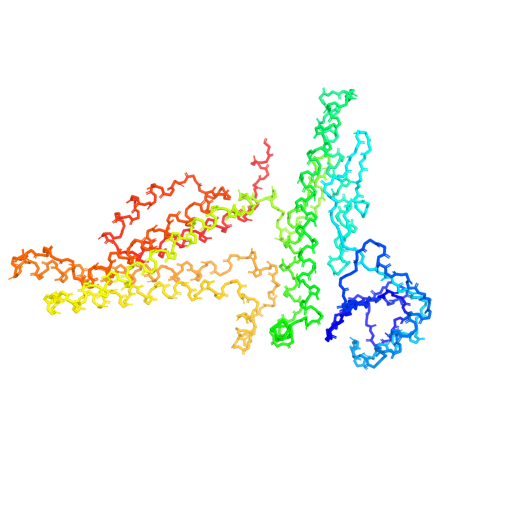44 7.809 1.00 96.81 82 ILE A CA 1
ATOM 664 C C . ILE A 1 82 ? -20.505 -27.261 8.562 1.00 96.81 82 ILE A C 1
ATOM 666 O O . ILE A 1 82 ? -20.523 -27.259 9.798 1.00 96.81 82 ILE A O 1
ATOM 670 N N . TYR A 1 83 ? -21.552 -26.867 7.838 1.00 97.38 83 TYR A N 1
ATOM 671 C CA . TYR A 1 83 ? -22.769 -26.276 8.388 1.00 97.38 83 TYR A CA 1
ATOM 672 C C . TYR A 1 83 ? -23.661 -27.296 9.113 1.00 97.38 83 TYR A C 1
ATOM 674 O O . TYR A 1 83 ? -24.278 -26.971 10.131 1.00 97.38 83 TYR A O 1
ATOM 682 N N . ALA A 1 84 ? -23.688 -28.551 8.652 1.00 96.31 84 ALA A N 1
ATOM 683 C CA . ALA A 1 84 ? -24.431 -29.641 9.291 1.00 96.31 84 ALA A CA 1
ATOM 684 C C . ALA A 1 84 ? -23.953 -29.923 10.727 1.00 96.31 84 ALA A C 1
ATOM 686 O O . ALA A 1 84 ? -24.744 -30.312 11.581 1.00 96.31 84 ALA A O 1
ATOM 687 N N . ASN A 1 85 ? -22.670 -29.671 11.009 1.00 94.38 85 ASN A N 1
ATOM 688 C CA . ASN A 1 85 ? -22.051 -29.861 12.323 1.00 94.38 85 ASN A CA 1
ATOM 689 C C . ASN A 1 85 ? -21.870 -28.546 13.102 1.00 94.38 85 ASN A C 1
ATOM 691 O O . ASN A 1 85 ? -21.021 -28.465 14.002 1.00 94.38 85 ASN A O 1
ATOM 695 N N . ARG A 1 86 ? -22.632 -27.501 12.746 1.00 96.56 86 ARG A N 1
ATOM 696 C CA . ARG A 1 86 ? -22.580 -26.205 13.431 1.00 96.56 86 ARG A CA 1
ATOM 697 C C . ARG A 1 86 ? -23.084 -26.315 14.867 1.00 96.56 86 ARG A C 1
ATOM 699 O O . ARG A 1 86 ? -24.087 -26.954 15.157 1.00 96.56 86 ARG A O 1
ATOM 706 N N . MET A 1 87 ? -22.374 -25.653 15.764 1.00 96.81 87 MET A N 1
ATOM 707 C CA . MET A 1 87 ? -22.770 -25.407 17.146 1.00 96.81 87 MET A CA 1
ATOM 708 C C . MET A 1 87 ? -23.565 -24.105 17.251 1.00 96.81 87 MET A C 1
ATOM 710 O O . MET A 1 87 ? -24.517 -24.015 18.018 1.00 96.81 87 MET A O 1
ATOM 714 N N . SER A 1 88 ? -23.165 -23.092 16.482 1.00 96.19 88 SER A N 1
ATOM 715 C CA . SER A 1 88 ? -23.860 -21.812 16.392 1.00 96.19 88 SER A CA 1
ATOM 716 C C . SER A 1 88 ? -23.537 -21.121 15.071 1.00 96.19 88 SER A C 1
ATOM 718 O O . SER A 1 88 ? -22.460 -21.308 14.500 1.00 96.19 88 SER A O 1
ATOM 720 N N . CYS A 1 89 ? -24.466 -20.304 14.585 1.00 97.00 89 CYS A N 1
ATOM 721 C CA . CYS A 1 89 ? -24.220 -19.390 13.480 1.00 97.00 89 CYS A CA 1
ATOM 722 C C . CYS A 1 89 ? -25.112 -18.156 13.584 1.00 97.00 89 CYS A C 1
ATOM 724 O O . CYS A 1 89 ? -26.174 -18.190 14.202 1.00 97.00 89 CYS A O 1
ATOM 726 N N . VAL A 1 90 ? -24.686 -17.076 12.941 1.00 96.69 90 VAL A N 1
ATOM 727 C CA . VAL A 1 90 ? -25.465 -15.851 12.795 1.00 96.69 90 VAL A CA 1
ATOM 728 C C . VAL A 1 90 ? -25.214 -15.237 11.421 1.00 96.69 90 VAL A C 1
ATOM 730 O O . VAL A 1 90 ? -24.086 -15.223 10.909 1.00 96.69 90 VAL A O 1
ATOM 733 N N . LEU A 1 91 ? -26.273 -14.710 10.817 1.00 97.31 91 LEU A N 1
ATOM 734 C CA . LEU A 1 91 ? -26.187 -13.851 9.647 1.00 97.31 91 LEU A CA 1
ATOM 735 C C . LEU A 1 91 ? -26.391 -12.405 10.098 1.00 97.31 91 LEU A C 1
ATOM 737 O O . LEU A 1 91 ? -27.377 -12.083 10.749 1.00 97.31 91 LEU A O 1
ATOM 741 N N . VAL A 1 92 ? -25.428 -11.545 9.782 1.00 95.12 92 VAL A N 1
ATOM 742 C CA . VAL A 1 92 ? -25.461 -10.122 10.130 1.00 95.12 92 VAL A CA 1
ATOM 743 C C . VAL A 1 92 ? -25.078 -9.293 8.911 1.00 95.12 92 VAL A C 1
ATOM 745 O O . VAL A 1 92 ? -24.250 -9.758 8.114 1.00 95.12 92 VAL A O 1
ATOM 748 N N . PRO A 1 93 ? -25.641 -8.082 8.752 1.00 94.38 93 PRO A N 1
ATOM 749 C CA . PRO A 1 93 ? -25.064 -7.109 7.842 1.00 94.38 93 PRO A CA 1
ATOM 750 C C . PRO A 1 93 ? -23.663 -6.736 8.334 1.00 94.38 93 PRO A C 1
ATOM 752 O O . PRO A 1 93 ? -23.382 -6.742 9.533 1.00 94.38 93 PRO A O 1
ATOM 755 N N . LEU A 1 94 ? -22.775 -6.422 7.396 1.00 92.50 94 LEU A N 1
ATOM 756 C CA . LEU A 1 94 ? -21.434 -5.954 7.709 1.00 92.50 94 LEU A CA 1
ATOM 757 C C . LEU A 1 94 ? -21.345 -4.467 7.381 1.00 92.50 94 LEU A C 1
ATOM 759 O O . LEU A 1 94 ? -21.176 -4.095 6.223 1.00 92.50 94 LEU A O 1
ATOM 763 N N . GLU A 1 95 ? -21.504 -3.615 8.392 1.00 91.75 95 GLU A N 1
ATOM 764 C CA . GLU A 1 95 ? -21.392 -2.172 8.204 1.00 91.75 95 GLU A CA 1
ATOM 765 C C . GLU A 1 95 ? -19.922 -1.742 8.155 1.00 91.75 95 GLU A C 1
ATOM 767 O O . GLU A 1 95 ? -19.118 -2.121 9.008 1.00 91.75 95 GLU A O 1
ATOM 772 N N . GLU A 1 96 ? -19.584 -0.902 7.180 1.00 92.94 96 GLU A N 1
ATOM 773 C CA . GLU A 1 96 ? -18.253 -0.317 7.025 1.00 92.94 96 GLU A CA 1
ATOM 774 C C . GLU A 1 96 ? -18.368 1.207 7.072 1.00 92.94 96 GLU A C 1
ATOM 776 O O . GLU A 1 96 ? -19.101 1.807 6.282 1.00 92.94 96 GLU A O 1
ATOM 781 N N . PHE A 1 97 ? -17.671 1.846 8.011 1.00 94.38 97 PHE A N 1
ATOM 782 C CA . PHE A 1 97 ? -17.659 3.300 8.129 1.00 94.38 97 PHE A CA 1
ATOM 783 C C . PHE A 1 97 ? -16.442 3.810 8.899 1.00 94.38 97 PHE A C 1
ATOM 785 O O . PHE A 1 97 ? -15.882 3.128 9.752 1.00 94.38 97 PHE A O 1
ATOM 792 N N . VAL A 1 98 ? -16.108 5.076 8.659 1.00 96.00 98 VAL A N 1
ATOM 793 C CA . VAL A 1 98 ? -15.274 5.904 9.535 1.00 96.00 98 VAL A CA 1
ATOM 794 C C . VAL A 1 98 ? -16.020 7.221 9.710 1.00 96.00 98 VAL A C 1
ATOM 796 O O . VAL A 1 98 ? -16.336 7.889 8.721 1.00 96.00 98 VAL A O 1
ATOM 799 N N . LEU A 1 99 ? -16.371 7.591 10.945 1.00 95.94 99 LEU A N 1
ATOM 800 C CA . LEU A 1 99 ? -17.101 8.841 11.169 1.00 95.94 99 LEU A CA 1
ATOM 801 C C . LEU A 1 99 ? -16.208 10.050 10.857 1.00 95.94 99 LEU A C 1
ATOM 803 O O . LEU A 1 99 ? -15.005 10.044 11.094 1.00 95.94 99 LEU A O 1
ATOM 807 N N . LYS A 1 100 ? -16.802 11.141 10.366 1.00 95.12 100 LYS A N 1
ATOM 808 C CA . LYS A 1 100 ? -16.060 12.399 10.140 1.00 95.12 100 LYS A CA 1
ATOM 809 C C . LYS A 1 100 ? -15.665 13.101 11.439 1.00 95.12 100 LYS A C 1
ATOM 811 O O . LYS A 1 100 ? -14.782 13.951 11.434 1.00 95.12 100 LYS A O 1
ATOM 816 N N . ARG A 1 101 ? -16.375 12.798 12.528 1.00 96.25 101 ARG A N 1
ATOM 817 C CA . ARG A 1 101 ? -16.129 13.346 13.857 1.00 96.25 101 ARG A CA 1
ATOM 818 C C . ARG A 1 101 ? -16.243 12.235 14.891 1.00 96.25 101 ARG A C 1
ATOM 820 O O . ARG A 1 101 ? -17.242 11.520 14.882 1.00 96.25 101 ARG A O 1
ATOM 827 N N . CYS A 1 102 ? -15.253 12.115 15.772 1.00 97.12 102 CYS A N 1
ATOM 828 C CA . CYS A 1 102 ? -15.214 11.067 16.798 1.00 97.12 102 CYS A CA 1
ATOM 829 C C . CYS A 1 102 ? -15.450 11.582 18.219 1.00 97.12 102 CYS A C 1
ATOM 831 O O . CYS A 1 102 ? -15.444 10.789 19.151 1.00 97.12 102 CYS A O 1
ATOM 833 N N . PHE A 1 103 ? -15.644 12.885 18.423 1.00 97.69 103 PHE A N 1
ATOM 834 C CA . PHE A 1 103 ? -15.807 13.443 19.762 1.00 97.69 103 PHE A CA 1
ATOM 835 C C . PHE A 1 103 ? -16.761 14.636 19.805 1.00 97.69 103 PHE A C 1
ATOM 837 O O . PHE A 1 103 ? -17.007 15.317 18.805 1.00 97.69 103 PHE A O 1
ATOM 844 N N . TYR A 1 104 ? -17.284 14.903 20.998 1.00 96.31 104 TYR A N 1
ATOM 845 C CA . TYR A 1 104 ? -18.061 16.092 21.312 1.00 96.31 104 TYR A CA 1
ATOM 846 C C . TYR A 1 104 ? -17.842 16.488 22.772 1.00 96.31 104 TYR A C 1
ATOM 848 O O . TYR A 1 104 ? -18.132 15.717 23.689 1.00 96.31 104 TYR A O 1
ATOM 856 N N . LYS A 1 105 ? -17.355 17.716 22.994 1.00 93.19 105 LYS A N 1
ATOM 857 C CA . LYS A 1 105 ? -16.963 18.214 24.321 1.00 93.19 105 LYS A CA 1
ATOM 858 C C . LYS A 1 105 ? -16.002 17.229 25.003 1.00 93.19 105 LYS A C 1
ATOM 860 O O . LYS A 1 105 ? -14.874 17.091 24.558 1.00 93.19 105 LYS A O 1
ATOM 865 N N . ARG A 1 106 ? -16.456 16.538 26.052 1.00 93.94 106 ARG A N 1
ATOM 866 C CA . ARG A 1 106 ? -15.669 15.589 26.856 1.00 93.94 106 ARG A CA 1
ATOM 867 C C . ARG A 1 106 ? -16.010 14.117 26.580 1.00 93.94 106 ARG A C 1
ATOM 869 O O . ARG A 1 106 ? -15.569 13.248 27.319 1.00 93.94 106 ARG A O 1
ATOM 876 N N . ALA A 1 107 ? -16.796 13.836 25.542 1.00 96.00 107 ALA A N 1
ATOM 877 C CA . ALA A 1 107 ? -17.110 12.482 25.099 1.00 96.00 107 ALA A CA 1
ATOM 878 C C . ALA A 1 107 ? -16.350 12.157 23.808 1.00 96.00 107 ALA A C 1
ATOM 880 O O . ALA A 1 107 ? -16.322 12.980 22.891 1.00 96.00 107 ALA A O 1
ATOM 881 N N . ILE A 1 108 ? -15.775 10.958 23.731 1.00 97.06 108 ILE A N 1
ATOM 882 C CA . ILE A 1 108 ? -15.017 10.464 22.579 1.00 97.06 108 ILE A CA 1
ATOM 883 C C . ILE A 1 108 ? -15.424 9.025 22.249 1.00 97.06 108 ILE A C 1
ATOM 885 O O . ILE A 1 108 ? -15.726 8.234 23.141 1.00 97.06 108 ILE A O 1
ATOM 889 N N . LEU A 1 109 ? -15.443 8.707 20.960 1.00 98.12 109 LEU A N 1
ATOM 890 C CA . LEU A 1 109 ? -15.714 7.396 20.389 1.00 98.12 109 LEU A CA 1
ATOM 891 C C . LEU A 1 109 ? -14.385 6.740 20.004 1.00 98.12 109 LEU A C 1
ATOM 893 O O . LEU A 1 109 ? -13.541 7.369 19.362 1.00 98.12 109 LEU A O 1
ATOM 897 N N . ILE A 1 110 ? -14.213 5.472 20.372 1.00 96.75 110 ILE A N 1
ATOM 898 C CA . ILE A 1 110 ? -13.028 4.666 20.050 1.00 96.75 110 ILE A CA 1
ATOM 899 C C . ILE A 1 110 ? -13.445 3.267 19.575 1.00 96.75 110 ILE A C 1
ATOM 901 O O . ILE A 1 110 ? -14.507 2.763 19.956 1.00 96.75 110 ILE A O 1
ATOM 905 N N . GLY A 1 111 ? -12.618 2.636 18.735 1.00 95.62 111 GLY A N 1
ATOM 906 C CA . GLY A 1 111 ? -12.920 1.324 18.155 1.00 95.62 111 GLY A CA 1
ATOM 907 C C . GLY A 1 111 ? -14.164 1.350 17.261 1.00 95.62 111 GLY A C 1
ATOM 908 O O . GLY A 1 111 ? -14.430 2.348 16.591 1.00 95.62 111 GLY A O 1
ATOM 909 N N . ASP A 1 112 ? -14.959 0.281 17.306 1.00 95.31 112 ASP A N 1
ATOM 910 C CA . ASP A 1 112 ? -16.150 0.086 16.462 1.00 95.31 112 ASP A CA 1
ATOM 911 C C . ASP A 1 112 ? -17.218 1.186 16.594 1.00 95.31 112 ASP A C 1
ATOM 913 O O . ASP A 1 112 ? -18.024 1.375 15.687 1.00 95.31 112 ASP A O 1
ATOM 917 N N . SER A 1 113 ? -17.212 1.955 17.690 1.00 95.88 113 SER A N 1
ATOM 918 C CA . SER A 1 113 ? -18.104 3.116 17.859 1.00 95.88 113 SER A CA 1
ATOM 919 C C . SER A 1 113 ? -17.735 4.310 16.968 1.00 95.88 113 SER A C 1
ATOM 921 O O . SER A 1 113 ? -18.574 5.167 16.698 1.00 95.88 113 SER A O 1
ATOM 923 N N . PHE A 1 114 ? -16.488 4.368 16.498 1.00 96.81 114 PHE A N 1
ATOM 924 C CA . PHE A 1 114 ? -15.953 5.426 15.646 1.00 96.81 114 PHE A CA 1
ATOM 925 C C . PHE A 1 114 ? -15.693 4.937 14.214 1.00 96.81 114 PHE A C 1
ATOM 927 O O . PHE A 1 114 ? -15.973 5.649 13.244 1.00 96.81 114 PHE A O 1
ATOM 934 N N . HIS A 1 115 ? -15.173 3.722 14.076 1.00 95.44 115 HIS A N 1
ATOM 935 C CA . HIS A 1 115 ? -14.842 3.130 12.791 1.00 95.44 115 HIS A CA 1
ATOM 936 C C . HIS A 1 115 ? -15.143 1.634 12.791 1.00 95.44 115 HIS A C 1
ATOM 938 O O . HIS A 1 115 ? -14.682 0.902 13.662 1.00 95.44 115 HIS A O 1
ATOM 944 N N . LYS A 1 116 ? -15.838 1.148 11.769 1.00 94.38 116 LYS A N 1
ATOM 945 C CA . LYS A 1 116 ? -16.087 -0.278 11.564 1.00 94.38 116 LYS A CA 1
ATOM 946 C C . LYS A 1 116 ? -15.574 -0.686 10.194 1.00 94.38 116 LYS A C 1
ATOM 948 O O . LYS A 1 116 ? -15.723 0.044 9.219 1.00 94.38 116 LYS A O 1
ATOM 953 N N . MET A 1 117 ? -14.928 -1.840 10.136 1.00 91.62 117 MET A N 1
ATOM 954 C CA . MET A 1 117 ? -14.315 -2.371 8.925 1.00 91.62 117 MET A CA 1
ATOM 955 C C . MET A 1 117 ? -14.578 -3.866 8.835 1.00 91.62 117 MET A C 1
ATOM 957 O O . MET A 1 117 ? -14.828 -4.527 9.845 1.00 91.62 117 MET A O 1
ATOM 961 N N . ASN A 1 118 ? -14.493 -4.405 7.626 1.00 91.31 118 ASN A N 1
ATOM 962 C CA . ASN A 1 118 ? -14.645 -5.832 7.406 1.00 91.31 118 ASN A CA 1
ATOM 963 C C . ASN A 1 118 ? -13.612 -6.643 8.245 1.00 91.31 118 ASN A C 1
ATOM 965 O O . ASN A 1 118 ? -12.436 -6.272 8.314 1.00 91.31 118 ASN A O 1
ATOM 969 N N . PRO A 1 119 ? -14.010 -7.737 8.931 1.00 90.81 119 PRO A N 1
ATOM 970 C CA . PRO A 1 119 ? -13.121 -8.478 9.828 1.00 90.81 119 PRO A CA 1
ATOM 971 C C . PRO A 1 119 ? -12.050 -9.308 9.102 1.00 90.81 119 PRO A C 1
ATOM 973 O O . PRO A 1 119 ? -11.219 -9.922 9.768 1.00 90.81 119 PRO A O 1
ATOM 976 N N . LEU A 1 120 ? -12.029 -9.321 7.766 1.00 88.19 120 LEU A N 1
ATOM 977 C CA . LEU A 1 120 ? -11.150 -10.153 6.944 1.00 88.19 120 LEU A CA 1
ATOM 978 C C . LEU A 1 120 ? -9.655 -10.069 7.302 1.00 88.19 120 LEU A C 1
ATOM 980 O O . LEU A 1 120 ? -8.955 -11.081 7.262 1.00 88.19 120 LEU A O 1
ATOM 984 N N . LEU A 1 121 ? -9.159 -8.877 7.648 1.00 87.19 121 LEU A N 1
ATOM 985 C CA . LEU A 1 121 ? -7.755 -8.660 8.037 1.00 87.19 121 LEU A CA 1
ATOM 986 C C . LEU A 1 121 ? -7.534 -8.677 9.559 1.00 87.19 121 LEU A C 1
ATOM 988 O O . LEU A 1 121 ? -6.436 -8.379 10.028 1.00 87.19 121 LEU A O 1
ATOM 992 N N . GLY A 1 122 ? -8.572 -8.977 10.344 1.00 89.00 122 GLY A N 1
ATOM 993 C CA . GLY A 1 122 ? -8.510 -9.006 11.806 1.00 89.00 122 GLY A CA 1
ATOM 994 C C . GLY A 1 122 ? -8.216 -7.646 12.449 1.00 89.00 122 GLY A C 1
ATOM 995 O O . GLY A 1 122 ? -7.779 -7.591 13.595 1.00 89.00 122 GLY A O 1
ATOM 996 N N . GLN A 1 123 ? -8.415 -6.537 11.730 1.00 91.00 123 GLN A N 1
ATOM 997 C CA . GLN A 1 123 ? -7.977 -5.212 12.181 1.00 91.00 123 GLN A CA 1
ATOM 998 C C . GLN A 1 123 ? -8.952 -4.509 13.131 1.00 91.00 123 GLN A C 1
ATOM 1000 O O . GLN A 1 123 ? -8.521 -3.590 13.811 1.00 91.00 123 GLN A O 1
ATOM 1005 N N . GLY A 1 124 ? -10.212 -4.941 13.257 1.00 92.38 124 GLY A N 1
ATOM 1006 C CA . GLY A 1 124 ? -11.184 -4.294 14.156 1.00 92.38 124 GLY A CA 1
ATOM 1007 C C . GLY A 1 124 ? -10.695 -4.220 15.610 1.00 92.38 124 GLY A C 1
ATOM 1008 O O . GLY A 1 124 ? -10.426 -3.138 16.131 1.00 92.38 124 GLY A O 1
ATOM 1009 N N . GLY A 1 125 ? -10.465 -5.379 16.237 1.00 93.44 125 GLY A N 1
ATOM 1010 C CA . GLY A 1 125 ? -9.970 -5.447 17.618 1.00 93.44 125 GLY A CA 1
ATOM 1011 C C . GLY A 1 125 ? -8.583 -4.821 17.800 1.00 93.44 125 GLY A C 1
ATOM 1012 O O . GLY A 1 125 ? -8.368 -4.057 18.738 1.00 93.44 125 GLY A O 1
ATOM 1013 N N . ASN A 1 126 ? -7.658 -5.075 16.868 1.00 94.00 126 ASN A N 1
ATOM 1014 C CA . ASN A 1 126 ? -6.316 -4.484 16.908 1.00 94.00 126 ASN A CA 1
ATOM 1015 C C . ASN A 1 126 ? -6.364 -2.947 16.839 1.00 94.00 126 ASN A C 1
ATOM 1017 O O . ASN A 1 126 ? -5.692 -2.270 17.611 1.00 94.00 126 ASN A O 1
ATOM 1021 N N . SER A 1 127 ? -7.212 -2.390 15.973 1.00 94.62 127 SER A N 1
ATOM 1022 C CA . SER A 1 127 ? -7.401 -0.947 15.815 1.00 94.62 127 SER A CA 1
ATOM 1023 C C . SER A 1 127 ? -8.083 -0.309 17.031 1.00 94.62 127 SER A C 1
ATOM 1025 O O . SER A 1 127 ? -7.787 0.839 17.374 1.00 94.62 127 SER A O 1
ATOM 1027 N N . ALA A 1 128 ? -8.963 -1.041 17.722 1.00 96.25 128 ALA A N 1
ATOM 1028 C CA . ALA A 1 128 ? -9.556 -0.596 18.983 1.00 96.25 128 ALA A CA 1
ATOM 1029 C C . ALA A 1 128 ? -8.510 -0.513 20.110 1.00 96.25 128 ALA A C 1
ATOM 1031 O O . ALA A 1 128 ? -8.461 0.494 20.817 1.00 96.25 128 ALA A O 1
ATOM 1032 N N . ILE A 1 129 ? -7.632 -1.517 20.230 1.00 95.62 129 ILE A N 1
ATOM 1033 C CA . ILE A 1 129 ? -6.505 -1.502 21.181 1.00 95.62 129 ILE A CA 1
ATOM 1034 C C . ILE A 1 129 ? -5.555 -0.342 20.866 1.00 95.62 129 ILE A C 1
ATOM 1036 O O . ILE A 1 129 ? -5.188 0.419 21.758 1.00 95.62 129 ILE A O 1
ATOM 1040 N N . GLU A 1 130 ? -5.206 -0.166 19.593 1.00 95.06 130 GLU A N 1
ATOM 1041 C CA . GLU A 1 130 ? -4.365 0.937 19.121 1.00 95.06 130 GLU A CA 1
ATOM 1042 C C . GLU A 1 130 ? -4.977 2.306 19.469 1.00 95.06 130 GLU A C 1
ATOM 1044 O O . GLU A 1 130 ? -4.279 3.209 19.924 1.00 95.06 130 GLU A O 1
ATOM 1049 N N . SER A 1 131 ? -6.299 2.443 19.322 1.00 97.00 131 SER A N 1
ATOM 1050 C CA . SER A 1 131 ? -7.040 3.649 19.703 1.00 97.00 131 SER A CA 1
ATOM 1051 C C . SER A 1 131 ? -6.973 3.907 21.210 1.00 97.00 131 SER A C 1
ATOM 1053 O O . SER A 1 131 ? -6.672 5.020 21.632 1.00 97.00 131 SER A O 1
ATOM 1055 N N . ALA A 1 132 ? -7.199 2.887 22.039 1.00 96.88 132 ALA A N 1
ATOM 1056 C CA . ALA A 1 132 ? -7.071 3.029 23.489 1.00 96.88 132 ALA A CA 1
ATOM 1057 C C . ALA A 1 132 ? -5.646 3.452 23.894 1.00 96.88 132 ALA A C 1
ATOM 1059 O O . ALA A 1 132 ? -5.478 4.342 24.727 1.00 96.88 132 ALA A O 1
ATOM 1060 N N . GLY A 1 133 ? -4.633 2.866 23.249 1.00 95.88 133 GLY A N 1
ATOM 1061 C CA . GLY A 1 133 ? -3.225 3.188 23.454 1.00 95.88 133 GLY A CA 1
ATOM 1062 C C . GLY A 1 133 ? -2.870 4.636 23.125 1.00 95.88 133 GLY A C 1
ATOM 1063 O O . GLY A 1 133 ? -2.317 5.343 23.967 1.00 95.88 133 GLY A O 1
ATOM 1064 N N . LEU A 1 134 ? -3.242 5.102 21.929 1.00 96.50 134 LEU A N 1
ATOM 1065 C CA . LEU A 1 134 ? -3.012 6.489 21.520 1.00 96.50 134 LEU A CA 1
ATOM 1066 C C . LEU A 1 134 ? -3.699 7.470 22.473 1.00 96.50 134 LEU A C 1
ATOM 1068 O O . LEU A 1 134 ? -3.104 8.465 22.882 1.00 96.50 134 LEU A O 1
ATOM 1072 N N . MET A 1 135 ? -4.945 7.183 22.849 1.00 96.88 135 MET A N 1
ATOM 1073 C CA . MET A 1 135 ? -5.705 8.041 23.752 1.00 96.88 135 MET A CA 1
ATOM 1074 C C . MET A 1 135 ? -5.038 8.157 25.130 1.00 96.88 135 MET A C 1
ATOM 1076 O O . MET A 1 135 ? -4.939 9.257 25.677 1.00 96.88 135 MET A O 1
ATOM 1080 N N . ALA A 1 136 ? -4.545 7.040 25.675 1.00 96.19 136 ALA A N 1
ATOM 1081 C CA . ALA A 1 136 ? -3.824 7.021 26.944 1.00 96.19 136 ALA A CA 1
ATOM 1082 C C . ALA A 1 136 ? -2.528 7.844 26.879 1.00 96.19 136 ALA A C 1
ATOM 1084 O O . ALA A 1 136 ? -2.282 8.659 27.768 1.00 96.19 136 ALA A O 1
ATOM 1085 N N . ASP A 1 137 ? -1.740 7.690 25.813 1.00 96.31 137 ASP A N 1
ATOM 1086 C CA . ASP A 1 137 ? -0.499 8.446 25.629 1.00 96.31 137 ASP A CA 1
ATOM 1087 C C . ASP A 1 137 ? -0.753 9.952 25.471 1.00 96.31 137 ASP A C 1
ATOM 1089 O O . ASP A 1 137 ? -0.050 10.765 26.074 1.00 96.31 137 ASP A O 1
ATOM 1093 N N . LEU A 1 138 ? -1.765 10.340 24.684 1.00 95.81 138 LEU A N 1
ATOM 1094 C CA . LEU A 1 138 ? -2.130 11.747 24.503 1.00 95.81 138 LEU A CA 1
ATOM 1095 C C . LEU A 1 138 ? -2.585 12.386 25.821 1.00 95.81 138 LEU A C 1
ATOM 1097 O O . LEU A 1 138 ? -2.169 13.500 26.130 1.00 95.81 138 LEU A O 1
ATOM 1101 N N . LEU A 1 139 ? -3.404 11.684 26.612 1.00 94.75 139 LEU A N 1
ATOM 1102 C CA . LEU A 1 139 ? -3.820 12.157 27.934 1.00 94.75 139 LEU A CA 1
ATOM 1103 C C . LEU A 1 139 ? -2.632 12.287 28.886 1.00 94.75 139 LEU A C 1
ATOM 1105 O O . LEU A 1 139 ? -2.474 13.320 29.535 1.00 94.75 139 LEU A O 1
ATOM 1109 N N . LYS A 1 140 ? -1.790 11.251 28.961 1.00 94.75 140 LYS A N 1
ATOM 1110 C CA . LYS A 1 140 ? -0.638 11.216 29.863 1.00 94.75 140 LYS A CA 1
ATOM 1111 C C . LYS A 1 140 ? 0.336 12.357 29.573 1.00 94.75 140 LYS A C 1
ATOM 1113 O O . LYS A 1 140 ? 0.754 13.032 30.508 1.00 94.75 140 LYS A O 1
ATOM 1118 N N . GLY A 1 141 ? 0.610 12.636 28.298 1.00 92.62 141 GLY A N 1
ATOM 1119 C CA . GLY A 1 141 ? 1.496 13.733 27.908 1.00 92.62 141 GLY A CA 1
ATOM 1120 C C . GLY A 1 141 ? 1.021 15.115 28.341 1.00 92.62 141 GLY A C 1
ATOM 1121 O O . GLY A 1 141 ? 1.852 15.963 28.654 1.00 92.62 141 GLY A O 1
ATOM 1122 N N . VAL A 1 142 ? -0.292 15.349 28.416 1.00 92.44 142 VAL A N 1
ATOM 1123 C CA . VAL A 1 142 ? -0.817 16.619 28.941 1.00 92.44 142 VAL A CA 1
ATOM 1124 C C . VAL A 1 142 ? -0.848 16.616 30.470 1.00 92.44 142 VAL A C 1
ATOM 1126 O O . VAL A 1 142 ? -0.465 17.613 31.079 1.00 92.44 142 VAL A O 1
ATOM 1129 N N . LEU A 1 143 ? -1.226 15.495 31.094 1.00 94.31 143 LEU A N 1
ATOM 1130 C CA . LEU A 1 143 ? -1.283 15.360 32.555 1.00 94.31 143 LEU A CA 1
ATOM 1131 C C . LEU A 1 143 ? 0.084 15.496 33.241 1.00 94.31 143 LEU A C 1
ATOM 1133 O O . LEU A 1 143 ? 0.142 15.945 34.382 1.00 94.31 143 LEU A O 1
ATOM 1137 N N . ASP A 1 144 ? 1.173 15.146 32.552 1.00 91.44 144 ASP A N 1
ATOM 1138 C CA . ASP A 1 144 ? 2.541 15.353 33.048 1.00 91.44 144 ASP A CA 1
ATOM 1139 C C . ASP A 1 144 ? 2.935 16.835 33.134 1.00 91.44 144 ASP A C 1
ATOM 1141 O O . ASP A 1 144 ? 3.823 17.190 33.907 1.00 91.44 144 ASP A O 1
ATOM 1145 N N . VAL A 1 145 ? 2.273 17.704 32.363 1.00 89.81 145 VAL A N 1
ATOM 1146 C CA . VAL A 1 145 ? 2.521 19.154 32.351 1.00 89.81 145 VAL A CA 1
ATOM 1147 C C . VAL A 1 145 ? 1.512 19.895 33.226 1.00 89.81 145 VAL A C 1
ATOM 1149 O O . VAL A 1 145 ? 1.888 20.797 33.971 1.00 89.81 145 VAL A O 1
ATOM 1152 N N . SER A 1 146 ? 0.233 19.523 33.137 1.00 90.44 146 SER A N 1
ATOM 1153 C CA . SER A 1 146 ? -0.851 20.118 33.915 1.00 90.44 146 SER A CA 1
ATOM 1154 C C . SER A 1 146 ? -1.739 19.030 34.525 1.00 90.44 146 SER A C 1
ATOM 1156 O O . SER A 1 146 ? -2.416 18.313 33.787 1.00 90.44 146 SER A O 1
ATOM 1158 N N . PRO A 1 147 ? -1.828 18.931 35.864 1.00 87.56 147 PRO A N 1
ATOM 1159 C CA . PRO A 1 147 ? -2.668 17.932 36.523 1.00 87.56 147 PRO A CA 1
ATOM 1160 C C . PRO A 1 147 ? -4.173 18.214 36.381 1.00 87.56 147 PRO A C 1
ATOM 1162 O O . PRO A 1 147 ? -4.988 17.340 36.672 1.00 87.56 147 PRO A O 1
ATOM 1165 N N . GLN A 1 148 ? -4.562 19.420 35.950 1.00 91.19 148 GLN A N 1
ATOM 1166 C CA . GLN A 1 148 ? -5.953 19.786 35.687 1.00 91.19 148 GLN A CA 1
ATOM 1167 C C . GLN A 1 148 ? -6.137 20.131 34.208 1.00 91.19 148 GLN A C 1
ATOM 1169 O O . GLN A 1 148 ? -5.418 20.969 33.669 1.00 91.19 148 GLN A O 1
ATOM 1174 N N . LEU A 1 149 ? -7.115 19.479 33.572 1.00 91.19 149 LEU A N 1
ATOM 1175 C CA . LEU A 1 149 ? -7.445 19.650 32.156 1.00 91.19 149 LEU A CA 1
ATOM 1176 C C . LEU A 1 149 ? -8.699 20.512 32.000 1.00 91.19 149 LEU A C 1
ATOM 1178 O O . LEU A 1 149 ? -9.770 20.186 32.540 1.00 91.19 149 LEU A O 1
ATOM 1182 N N . ASP A 1 150 ? -8.589 21.581 31.219 1.00 91.50 150 ASP A N 1
ATOM 1183 C CA . ASP A 1 150 ? -9.735 22.401 30.843 1.00 91.50 150 ASP A CA 1
ATOM 1184 C C . ASP A 1 150 ? -10.393 21.912 29.534 1.00 91.50 150 ASP A C 1
ATOM 1186 O O . ASP A 1 150 ? -10.048 20.874 28.967 1.00 91.50 150 ASP A O 1
ATOM 1190 N N . ASN A 1 151 ? -11.420 22.620 29.057 1.00 93.06 151 ASN A N 1
ATOM 1191 C CA . ASN A 1 151 ? -12.101 22.236 27.815 1.00 93.06 151 ASN A CA 1
ATOM 1192 C C . ASN A 1 151 ? -11.256 22.467 26.551 1.00 93.06 151 ASN A C 1
ATOM 1194 O O . ASN A 1 151 ? -11.472 21.766 25.561 1.00 93.06 151 ASN A O 1
ATOM 1198 N N . ALA A 1 152 ? -10.328 23.425 26.561 1.00 93.00 152 ALA A N 1
ATOM 1199 C CA . ALA A 1 152 ? -9.427 23.666 25.440 1.00 93.00 152 ALA A CA 1
ATOM 1200 C C . ALA A 1 152 ? -8.391 22.537 25.326 1.00 93.00 152 ALA A C 1
ATOM 1202 O O . ALA A 1 152 ? -8.095 22.086 24.216 1.00 93.00 152 ALA A O 1
ATOM 1203 N N . ASP A 1 153 ? -7.926 22.005 26.459 1.00 93.94 153 ASP A N 1
ATOM 1204 C CA . ASP A 1 153 ? -7.079 20.815 26.500 1.00 93.94 153 ASP A CA 1
ATOM 1205 C C . ASP A 1 153 ? -7.781 19.602 25.893 1.00 93.94 153 ASP A C 1
ATOM 1207 O O . ASP A 1 153 ? -7.229 18.975 24.989 1.00 93.94 153 ASP A O 1
ATOM 1211 N N . PHE A 1 154 ? -9.016 19.305 26.316 1.00 95.19 154 PHE A N 1
ATOM 1212 C CA . PHE A 1 154 ? -9.789 18.201 25.732 1.00 95.19 154 PHE A CA 1
ATOM 1213 C C . PHE A 1 154 ? -10.023 18.389 24.233 1.00 95.19 154 PHE A C 1
ATOM 1215 O O . PHE A 1 154 ? -9.845 17.441 23.471 1.00 95.19 154 PHE A O 1
ATOM 1222 N N . GLN A 1 155 ? -10.360 19.606 23.793 1.00 96.12 155 GLN A N 1
ATOM 1223 C CA . GLN A 1 155 ? -10.531 19.908 22.371 1.00 96.12 155 GLN A CA 1
ATOM 1224 C C . GLN A 1 155 ? -9.257 19.588 21.580 1.00 96.12 155 GLN A C 1
ATOM 1226 O O . GLN A 1 155 ? -9.333 18.956 20.529 1.00 96.12 155 GLN A O 1
ATOM 1231 N N . ARG A 1 156 ? -8.087 19.986 22.088 1.00 95.31 156 ARG A N 1
ATOM 1232 C CA . ARG A 1 156 ? -6.789 19.726 21.453 1.00 95.31 156 ARG A CA 1
ATOM 1233 C C . ARG A 1 156 ? -6.433 18.238 21.450 1.00 95.31 156 ARG A C 1
ATOM 1235 O O . ARG A 1 156 ? -6.060 17.712 20.406 1.00 95.31 156 ARG A O 1
ATOM 1242 N N . ILE A 1 157 ? -6.567 17.555 22.588 1.00 96.81 157 ILE A N 1
ATOM 1243 C CA . ILE A 1 157 ? -6.273 16.118 22.730 1.00 96.81 157 ILE A CA 1
ATOM 1244 C C . ILE A 1 157 ? -7.152 15.302 21.779 1.00 96.81 157 ILE A C 1
ATOM 1246 O O . ILE A 1 157 ? -6.649 14.466 21.030 1.00 96.81 157 ILE A O 1
ATOM 1250 N N . PHE A 1 158 ? -8.460 15.564 21.775 1.00 97.69 158 PHE A N 1
ATOM 1251 C CA . PHE A 1 158 ? -9.402 14.814 20.951 1.00 97.69 158 PHE A CA 1
ATOM 1252 C C . PHE A 1 158 ? -9.266 15.149 19.464 1.00 97.69 158 PHE A C 1
ATOM 1254 O O . PHE A 1 158 ? -9.436 14.257 18.635 1.00 97.69 158 PHE A O 1
ATOM 1261 N N . GLN A 1 159 ? -8.910 16.390 19.109 1.00 97.38 159 GLN A N 1
ATOM 1262 C CA . GLN A 1 159 ? -8.602 16.740 17.723 1.00 97.38 159 GLN A CA 1
ATOM 1263 C C . GLN A 1 159 ? -7.361 15.990 17.226 1.00 97.38 159 GLN A C 1
ATOM 1265 O O . GLN A 1 159 ? -7.421 15.374 16.165 1.00 97.38 159 GLN A O 1
ATOM 1270 N N . ASN A 1 160 ? -6.285 15.950 18.021 1.00 96.75 160 ASN A N 1
ATOM 1271 C CA . ASN A 1 160 ? -5.081 15.187 17.683 1.00 96.75 160 ASN A CA 1
ATOM 1272 C C . ASN A 1 160 ? -5.394 13.694 17.500 1.00 96.75 160 ASN A C 1
ATOM 1274 O O . ASN A 1 160 ? -4.973 13.087 16.516 1.00 96.75 160 ASN A O 1
ATOM 1278 N N . PHE A 1 161 ? -6.177 13.115 18.418 1.00 97.88 161 PHE A N 1
ATOM 1279 C CA . PHE A 1 161 ? -6.641 11.734 18.305 1.00 97.88 161 PHE A CA 1
ATOM 1280 C C . PHE A 1 161 ? -7.423 11.504 17.005 1.00 97.88 161 PHE A C 1
ATOM 1282 O O . PHE A 1 161 ? -7.158 10.546 16.279 1.00 97.88 161 PHE A O 1
ATOM 1289 N N . GLN A 1 162 ? -8.381 12.384 16.700 1.00 97.69 162 GLN A N 1
ATOM 1290 C CA . GLN A 1 162 ? -9.213 12.272 15.508 1.00 97.69 162 GLN A CA 1
ATOM 1291 C C . GLN A 1 162 ? -8.375 12.328 14.231 1.00 97.69 162 GLN A C 1
ATOM 1293 O O . GLN A 1 162 ? -8.549 11.473 13.368 1.00 97.69 162 GLN A O 1
ATOM 1298 N N . ASP A 1 163 ? -7.461 13.291 14.111 1.00 94.19 163 ASP A N 1
ATOM 1299 C CA . ASP A 1 163 ? -6.648 13.476 12.906 1.00 94.19 163 ASP A CA 1
ATOM 1300 C C . ASP A 1 163 ? -5.780 12.241 12.622 1.00 94.19 163 ASP A C 1
ATOM 1302 O O . ASP A 1 163 ? -5.698 11.763 11.485 1.00 94.19 163 ASP A O 1
ATOM 1306 N N . GLU A 1 164 ? -5.190 11.660 13.669 1.00 93.00 164 GLU A N 1
ATOM 1307 C CA . GLU A 1 164 ? -4.366 10.462 13.551 1.00 93.00 164 GLU A CA 1
ATOM 1308 C C . GLU A 1 164 ? -5.204 9.215 13.232 1.00 93.00 164 GLU A C 1
ATOM 1310 O O . GLU A 1 164 ? -4.917 8.483 12.272 1.00 93.00 164 GLU A O 1
ATOM 1315 N N . ARG A 1 165 ? -6.280 8.981 13.996 1.00 95.56 165 ARG A N 1
ATOM 1316 C CA . ARG A 1 165 ? -7.107 7.778 13.852 1.00 95.56 165 ARG A CA 1
ATOM 1317 C C . ARG A 1 165 ? -7.990 7.804 12.611 1.00 95.56 165 ARG A C 1
ATOM 1319 O O . ARG A 1 165 ? -8.124 6.750 11.994 1.00 95.56 165 ARG A O 1
ATOM 1326 N N . CYS A 1 166 ? -8.541 8.947 12.187 1.00 94.12 166 CYS A N 1
ATOM 1327 C CA . CYS A 1 166 ? -9.304 9.056 10.932 1.00 94.12 166 CYS A CA 1
ATOM 1328 C C . CYS A 1 166 ? -8.455 8.582 9.750 1.00 94.12 166 CYS A C 1
ATOM 1330 O O . CYS A 1 166 ? -8.887 7.715 8.989 1.00 94.12 166 CYS A O 1
ATOM 1332 N N . ARG A 1 167 ? -7.228 9.106 9.617 1.00 88.00 167 ARG A N 1
ATOM 1333 C CA . ARG A 1 167 ? -6.312 8.729 8.532 1.00 88.00 167 ARG A CA 1
ATOM 1334 C C . ARG A 1 167 ? -5.998 7.233 8.568 1.00 88.00 167 ARG A C 1
ATOM 1336 O O . ARG A 1 167 ? -6.140 6.542 7.560 1.00 88.00 167 ARG A O 1
ATOM 1343 N N . ARG A 1 168 ? -5.612 6.725 9.740 1.00 90.75 168 ARG A N 1
ATOM 1344 C CA . ARG A 1 168 ? -5.199 5.330 9.934 1.00 90.75 168 ARG A CA 1
ATOM 1345 C C . ARG A 1 168 ? -6.331 4.334 9.661 1.00 90.75 168 ARG A C 1
ATOM 1347 O O . ARG A 1 168 ? -6.125 3.342 8.968 1.00 90.75 168 ARG A O 1
ATOM 1354 N N . THR A 1 169 ? -7.525 4.604 10.177 1.00 94.12 169 THR A N 1
ATOM 1355 C CA . THR A 1 169 ? -8.681 3.696 10.077 1.00 94.12 169 THR A CA 1
ATOM 1356 C C . THR A 1 169 ? -9.325 3.731 8.696 1.00 94.12 169 THR A C 1
ATOM 1358 O O . THR A 1 169 ? -9.737 2.682 8.205 1.00 94.12 169 THR A O 1
ATOM 1361 N N . THR A 1 170 ? -9.300 4.882 8.012 1.00 91.38 170 THR A N 1
ATOM 1362 C CA . THR A 1 170 ? -9.691 4.979 6.595 1.00 91.38 170 THR A CA 1
ATOM 1363 C C . THR A 1 170 ? -8.792 4.101 5.727 1.00 91.38 170 THR A C 1
ATOM 1365 O O . THR A 1 170 ? -9.296 3.280 4.964 1.00 91.38 170 THR A O 1
ATOM 1368 N N . GLY A 1 171 ? -7.467 4.185 5.904 1.00 86.50 171 GLY A N 1
ATOM 1369 C CA . GLY A 1 171 ? -6.523 3.345 5.161 1.00 86.50 171 GLY A CA 1
ATOM 1370 C C . GLY A 1 171 ? -6.713 1.843 5.413 1.00 86.50 171 GLY A C 1
ATOM 1371 O O . GLY A 1 171 ? -6.667 1.046 4.473 1.00 86.50 171 GLY A O 1
ATOM 1372 N N . LEU A 1 172 ? -6.985 1.445 6.662 1.00 89.12 172 LEU A N 1
ATOM 1373 C CA . LEU A 1 172 ? -7.298 0.053 7.015 1.00 89.12 172 LEU A CA 1
ATOM 1374 C C . LEU A 1 172 ? -8.592 -0.442 6.357 1.00 89.12 172 LEU A C 1
ATOM 1376 O O . LEU A 1 172 ? -8.610 -1.537 5.789 1.00 89.12 172 LEU A O 1
ATOM 1380 N N . MET A 1 173 ? -9.656 0.362 6.410 1.00 91.81 173 MET A N 1
ATOM 1381 C CA . MET A 1 173 ? -10.946 0.036 5.803 1.00 91.81 173 MET A CA 1
ATOM 1382 C C . MET A 1 173 ? -10.814 -0.104 4.281 1.00 91.81 173 MET A C 1
ATOM 1384 O O . MET A 1 173 ? -11.209 -1.124 3.721 1.00 91.81 173 MET A O 1
ATOM 1388 N N . GLU A 1 174 ? -10.180 0.860 3.607 1.00 86.56 174 GLU A N 1
ATOM 1389 C CA . GLU A 1 174 ? -9.962 0.814 2.156 1.00 86.56 174 GLU A CA 1
ATOM 1390 C C . GLU A 1 174 ? -9.096 -0.374 1.723 1.00 86.56 174 GLU A C 1
ATOM 1392 O O . GLU A 1 174 ? -9.382 -1.017 0.709 1.00 86.56 174 GLU A O 1
ATOM 1397 N N . THR A 1 175 ? -8.047 -0.690 2.487 1.00 84.88 175 THR A N 1
ATOM 1398 C CA . THR A 1 175 ? -7.196 -1.859 2.225 1.00 84.88 175 THR A CA 1
ATOM 1399 C C . THR A 1 175 ? -8.001 -3.145 2.350 1.00 84.88 175 THR A C 1
ATOM 1401 O O . THR A 1 175 ? -7.977 -3.977 1.445 1.00 84.88 175 THR A O 1
ATOM 1404 N N . THR A 1 176 ? -8.772 -3.284 3.430 1.00 88.25 176 THR A N 1
ATOM 1405 C CA . THR A 1 176 ? -9.627 -4.455 3.651 1.00 88.25 176 THR A CA 1
ATOM 1406 C C . THR A 1 176 ? -10.662 -4.603 2.537 1.00 88.25 176 THR A C 1
ATOM 1408 O O . THR A 1 176 ? -10.837 -5.703 2.018 1.00 88.25 176 THR A O 1
ATOM 1411 N N . LYS A 1 177 ? -11.279 -3.500 2.096 1.00 89.94 177 LYS A N 1
ATOM 1412 C CA . LYS A 1 177 ? -12.228 -3.491 0.977 1.00 89.94 177 LYS A CA 1
ATOM 1413 C C . LYS A 1 177 ? -11.598 -4.006 -0.319 1.00 89.94 177 LYS A C 1
ATOM 1415 O O . LYS A 1 177 ? -12.183 -4.859 -0.979 1.00 89.94 177 LYS A O 1
ATOM 1420 N N . LYS A 1 178 ? -10.390 -3.547 -0.668 1.00 87.94 178 LYS A N 1
ATOM 1421 C CA . LYS A 1 178 ? -9.665 -4.023 -1.864 1.00 87.94 178 LYS A CA 1
ATOM 1422 C C . LYS A 1 178 ? -9.346 -5.517 -1.787 1.00 87.94 178 LYS A C 1
ATOM 1424 O O . LYS A 1 178 ? -9.494 -6.221 -2.783 1.00 87.94 178 LYS A O 1
ATOM 1429 N N . VAL A 1 179 ? -8.935 -6.005 -0.614 1.00 89.00 179 VAL A N 1
ATOM 1430 C CA . VAL A 1 179 ? -8.688 -7.440 -0.398 1.00 89.00 179 VAL A CA 1
ATOM 1431 C C . VAL A 1 179 ? -9.993 -8.222 -0.535 1.00 89.00 179 VAL A C 1
ATOM 1433 O O . VAL A 1 179 ? -10.025 -9.208 -1.260 1.00 89.00 179 VAL A O 1
ATOM 1436 N N . GLN A 1 180 ? -11.091 -7.749 0.060 1.00 91.88 180 GLN A N 1
ATOM 1437 C CA . GLN A 1 180 ? -12.398 -8.390 -0.078 1.00 91.88 180 GLN A CA 1
ATOM 1438 C C . GLN A 1 180 ? -12.825 -8.492 -1.548 1.00 91.88 180 GLN A C 1
ATOM 1440 O O . GLN A 1 180 ? -13.250 -9.560 -1.971 1.00 91.88 180 GLN A O 1
ATOM 1445 N N . GLN A 1 181 ? -12.675 -7.425 -2.342 1.00 92.44 181 GLN A N 1
ATOM 1446 C CA . GLN A 1 181 ? -12.986 -7.442 -3.780 1.00 92.44 181 GLN A CA 1
ATOM 1447 C C . GLN A 1 181 ? -12.162 -8.483 -4.549 1.00 92.44 181 GLN A C 1
ATOM 1449 O O . GLN A 1 181 ? -12.668 -9.135 -5.462 1.00 92.44 181 GLN A O 1
ATOM 1454 N N . MET A 1 182 ? -10.895 -8.659 -4.174 1.00 90.38 182 MET A N 1
ATOM 1455 C CA . MET A 1 182 ? -10.042 -9.697 -4.744 1.00 90.38 182 MET A CA 1
ATOM 1456 C C . MET A 1 182 ? -10.520 -11.100 -4.348 1.00 90.38 182 MET A C 1
ATOM 1458 O O . MET A 1 182 ? -10.619 -11.973 -5.205 1.00 90.38 182 MET A O 1
ATOM 1462 N N . GLU A 1 183 ? -10.872 -11.312 -3.077 1.00 92.50 183 GLU A N 1
ATOM 1463 C CA . GLU A 1 183 ? -11.287 -12.621 -2.559 1.00 92.50 183 GLU A CA 1
ATOM 1464 C C . GLU A 1 183 ? -12.666 -13.085 -3.049 1.00 92.50 183 GLU A C 1
ATOM 1466 O O . GLU A 1 183 ? -12.893 -14.287 -3.159 1.00 92.50 183 GLU A O 1
ATOM 1471 N N . ILE A 1 184 ? -13.573 -12.159 -3.375 1.00 95.50 184 ILE A N 1
ATOM 1472 C CA . ILE A 1 184 ? -14.887 -12.474 -3.972 1.00 95.50 184 ILE A CA 1
ATOM 1473 C C . ILE A 1 184 ? -14.865 -12.490 -5.501 1.00 95.50 184 ILE A C 1
ATOM 1475 O O . ILE A 1 184 ? -15.922 -12.594 -6.125 1.00 95.50 184 ILE A O 1
ATOM 1479 N N . LEU A 1 185 ? -13.685 -12.326 -6.110 1.00 96.19 185 LEU A N 1
ATOM 1480 C CA . LEU A 1 185 ? -13.517 -12.339 -7.562 1.00 96.19 185 LEU A CA 1
ATOM 1481 C C . LEU A 1 185 ? -14.400 -11.272 -8.248 1.00 96.19 185 LEU A C 1
ATOM 1483 O O . LEU A 1 185 ? -15.090 -11.546 -9.229 1.00 96.19 185 LEU A O 1
ATOM 1487 N N . ASP A 1 186 ? -14.406 -10.048 -7.703 1.00 94.25 186 ASP A N 1
ATOM 1488 C CA . ASP A 1 186 ? -15.382 -8.991 -8.030 1.00 94.25 186 ASP A CA 1
ATOM 1489 C C . ASP A 1 186 ? -15.380 -8.579 -9.516 1.00 94.25 186 ASP A C 1
ATOM 1491 O O . ASP A 1 186 ? -16.389 -8.133 -10.057 1.00 94.25 186 ASP A O 1
ATOM 1495 N N . THR A 1 187 ? -14.245 -8.752 -10.201 1.00 95.12 187 THR A N 1
ATOM 1496 C CA . THR A 1 187 ? -14.097 -8.496 -11.642 1.00 95.12 187 THR A CA 1
ATOM 1497 C C . THR A 1 187 ? -13.291 -9.613 -12.313 1.00 95.12 187 THR A C 1
ATOM 1499 O O . THR A 1 187 ? -12.475 -10.244 -11.638 1.00 95.12 187 THR A O 1
ATOM 1502 N N . PRO A 1 188 ? -13.407 -9.816 -13.643 1.00 95.38 188 PRO A N 1
ATOM 1503 C CA . PRO A 1 188 ? -12.633 -10.840 -14.356 1.00 95.38 188 PRO A CA 1
ATOM 1504 C C . PRO A 1 188 ? -11.111 -10.694 -14.208 1.00 95.38 188 PRO A C 1
ATOM 1506 O O . PRO A 1 188 ? -10.379 -11.680 -14.199 1.00 95.38 188 PRO A O 1
ATOM 1509 N N . ILE A 1 189 ? -10.618 -9.459 -14.062 1.00 90.75 189 ILE A N 1
ATOM 1510 C CA . ILE A 1 189 ? -9.192 -9.198 -13.832 1.00 90.75 189 ILE A CA 1
ATOM 1511 C C . ILE A 1 189 ? -8.790 -9.675 -12.434 1.00 90.75 189 ILE A C 1
ATOM 1513 O O . ILE A 1 189 ? -7.773 -10.348 -12.287 1.00 90.75 189 ILE A O 1
ATOM 1517 N N . LEU A 1 190 ? -9.587 -9.359 -11.407 1.00 89.88 190 LEU A N 1
ATOM 1518 C CA . LEU A 1 190 ? -9.325 -9.816 -10.039 1.00 89.88 190 LEU A CA 1
ATOM 1519 C C . LEU A 1 190 ? -9.456 -11.335 -9.917 1.00 89.88 190 LEU A C 1
ATOM 1521 O O . LEU A 1 190 ? -8.647 -11.951 -9.232 1.00 89.88 190 LEU A O 1
ATOM 1525 N N . GLU A 1 191 ? -10.404 -11.940 -10.632 1.00 92.94 191 GLU A N 1
ATOM 1526 C CA . GLU A 1 191 ? -10.546 -13.390 -10.740 1.00 92.94 191 GLU A CA 1
ATOM 1527 C C . GLU A 1 191 ? -9.281 -14.039 -11.313 1.00 92.94 191 GLU A C 1
ATOM 1529 O O . GLU A 1 191 ? -8.714 -14.952 -10.709 1.00 92.94 191 GLU A O 1
ATOM 1534 N N . PHE A 1 192 ? -8.792 -13.527 -12.446 1.00 89.50 192 PHE A N 1
ATOM 1535 C CA . PHE A 1 192 ? -7.553 -13.999 -13.055 1.00 89.50 192 PHE A CA 1
ATOM 1536 C C . PHE A 1 192 ? -6.365 -13.857 -12.095 1.00 89.50 192 PHE A C 1
ATOM 1538 O O . PHE A 1 192 ? -5.611 -14.812 -11.894 1.00 89.50 192 PHE A O 1
ATOM 1545 N N . LEU A 1 193 ? -6.214 -12.691 -11.461 1.00 84.25 193 LEU A N 1
ATOM 1546 C CA . LEU A 1 193 ? -5.140 -12.458 -10.499 1.00 84.25 193 LEU A CA 1
ATOM 1547 C C . LEU A 1 193 ? -5.237 -13.425 -9.311 1.00 84.25 193 LEU A C 1
ATOM 1549 O O . LEU A 1 193 ? -4.251 -14.076 -8.980 1.00 84.25 193 LEU A O 1
ATOM 1553 N N . GLN A 1 194 ? -6.406 -13.589 -8.699 1.00 87.94 194 GLN A N 1
ATOM 1554 C CA . GLN A 1 194 ? -6.567 -14.447 -7.526 1.00 87.94 194 GLN A CA 1
ATOM 1555 C C . GLN A 1 194 ? -6.336 -15.926 -7.858 1.00 87.94 194 GLN A C 1
ATOM 1557 O O . GLN A 1 194 ? -5.548 -16.607 -7.196 1.00 87.94 194 GLN A O 1
ATOM 1562 N N . LEU A 1 195 ? -6.990 -16.427 -8.908 1.00 88.75 195 LEU A N 1
ATOM 1563 C CA . LEU A 1 195 ? -7.029 -17.858 -9.207 1.00 88.75 195 LEU A CA 1
ATOM 1564 C C . LEU A 1 195 ? -5.845 -18.349 -10.037 1.00 88.75 195 LEU A C 1
ATOM 1566 O O . LEU A 1 195 ? -5.516 -19.535 -9.960 1.00 88.75 195 LEU A O 1
ATOM 1570 N N . LYS A 1 196 ? -5.210 -17.490 -10.843 1.00 84.94 196 LYS A N 1
ATOM 1571 C CA . LYS A 1 196 ? -4.097 -17.886 -11.725 1.00 84.94 196 LYS A CA 1
ATOM 1572 C C . LYS A 1 196 ? -2.754 -17.327 -11.294 1.00 84.94 196 LYS A C 1
ATOM 1574 O O . LYS A 1 196 ? -1.749 -17.973 -11.562 1.00 84.94 196 LYS A O 1
ATOM 1579 N N . VAL A 1 197 ? -2.728 -16.173 -10.630 1.00 80.06 197 VAL A N 1
ATOM 1580 C CA . VAL A 1 197 ? -1.478 -15.541 -10.196 1.00 80.06 197 VAL A CA 1
ATOM 1581 C C . VAL A 1 197 ? -1.212 -15.839 -8.722 1.00 80.06 197 VAL A C 1
ATOM 1583 O O . VAL A 1 197 ? -0.259 -16.546 -8.417 1.00 80.06 197 VAL A O 1
ATOM 1586 N N . PHE A 1 198 ? -2.058 -15.372 -7.800 1.00 76.81 198 PHE A N 1
ATOM 1587 C CA . PHE A 1 198 ? -1.833 -15.503 -6.356 1.00 76.81 198 PHE A CA 1
ATOM 1588 C C . PHE A 1 198 ? -1.920 -16.940 -5.843 1.00 76.81 198 PHE A C 1
ATOM 1590 O O . PHE A 1 198 ? -1.138 -17.311 -4.966 1.00 76.81 198 PHE A O 1
ATOM 1597 N N . SER A 1 199 ? -2.785 -17.777 -6.423 1.00 78.38 199 SER A N 1
ATOM 1598 C CA . SER A 1 199 ? -2.874 -19.208 -6.088 1.00 78.38 199 SER A CA 1
ATOM 1599 C C . SER A 1 199 ? -1.538 -19.948 -6.246 1.00 78.38 199 SER A C 1
ATOM 1601 O O . SER A 1 199 ? -1.240 -20.875 -5.493 1.00 78.38 199 SER A O 1
ATOM 1603 N N . GLN A 1 200 ? -0.690 -19.496 -7.172 1.00 74.00 200 GLN A N 1
ATOM 1604 C CA . GLN A 1 200 ? 0.632 -20.066 -7.402 1.00 74.00 200 GLN A CA 1
ATOM 1605 C C . GLN A 1 200 ? 1.638 -19.643 -6.316 1.00 74.00 200 GLN A C 1
ATOM 1607 O O . GLN A 1 200 ? 2.584 -20.366 -6.003 1.00 74.00 200 GLN A O 1
ATOM 1612 N N . LEU A 1 201 ? 1.427 -18.497 -5.667 1.00 65.19 201 LEU A N 1
ATOM 1613 C CA . LEU A 1 201 ? 2.401 -17.869 -4.766 1.00 65.19 201 LEU A CA 1
ATOM 1614 C C . LEU A 1 201 ? 2.474 -18.515 -3.376 1.00 65.19 201 LEU A C 1
ATOM 1616 O O . LEU A 1 201 ? 3.367 -18.183 -2.593 1.00 65.19 201 LEU A O 1
ATOM 1620 N N . GLY A 1 202 ? 1.583 -19.464 -3.071 1.00 66.94 202 GLY A N 1
ATOM 1621 C CA . GLY A 1 202 ? 1.426 -20.016 -1.723 1.00 66.94 202 GLY A CA 1
ATOM 1622 C C . GLY A 1 202 ? 1.001 -18.942 -0.713 1.00 66.94 202 GLY A C 1
ATOM 1623 O O . GLY A 1 202 ? 0.782 -17.796 -1.079 1.00 66.94 202 GLY A O 1
ATOM 1624 N N . GLN A 1 203 ? 0.893 -19.273 0.575 1.00 65.75 203 GLN A N 1
ATOM 1625 C CA . GLN A 1 203 ? 0.372 -18.341 1.600 1.00 65.75 203 GLN A CA 1
ATOM 1626 C C . GLN A 1 203 ? 1.295 -17.156 1.923 1.00 65.75 203 GLN A C 1
ATOM 1628 O O . GLN A 1 203 ? 0.888 -16.183 2.552 1.00 65.75 203 GLN A O 1
ATOM 1633 N N . GLU A 1 204 ? 2.548 -17.217 1.488 1.00 64.81 204 GLU A N 1
ATOM 1634 C CA . GLU A 1 204 ? 3.566 -16.239 1.851 1.00 64.81 204 GLU A CA 1
ATOM 1635 C C . GLU A 1 204 ? 3.230 -14.818 1.357 1.00 64.81 204 GLU A C 1
ATOM 1637 O O . GLU A 1 204 ? 3.627 -13.838 1.990 1.00 64.81 204 GLU A O 1
ATOM 1642 N N . HIS A 1 205 ? 2.489 -14.680 0.244 1.00 66.12 205 HIS A N 1
ATOM 1643 C CA . HIS A 1 205 ? 2.136 -13.374 -0.339 1.00 66.12 205 HIS A CA 1
ATOM 1644 C C . HIS A 1 205 ? 1.280 -12.500 0.597 1.00 66.12 205 HIS A C 1
ATOM 1646 O O . HIS A 1 205 ? 1.203 -11.290 0.396 1.00 66.12 205 HIS A O 1
ATOM 1652 N N . LEU A 1 206 ? 0.687 -13.088 1.643 1.00 71.12 206 LEU A N 1
ATOM 1653 C CA . LEU A 1 206 ? -0.061 -12.371 2.677 1.00 71.12 206 LEU A CA 1
ATOM 1654 C C . LEU A 1 206 ? 0.846 -11.620 3.666 1.00 71.12 206 LEU A C 1
ATOM 1656 O O . LEU A 1 206 ? 0.409 -10.650 4.278 1.00 71.12 206 LEU A O 1
ATOM 1660 N N . GLY A 1 207 ? 2.114 -12.019 3.809 1.00 72.75 207 GLY A N 1
ATOM 1661 C CA . GLY A 1 207 ? 3.087 -11.364 4.690 1.00 72.75 207 GLY A CA 1
ATOM 1662 C C . GLY A 1 207 ? 3.226 -9.846 4.471 1.00 72.75 207 GLY A C 1
ATOM 1663 O O . GLY A 1 207 ? 3.059 -9.101 5.436 1.00 72.75 207 GLY A O 1
ATOM 1664 N N . PRO A 1 208 ? 3.494 -9.356 3.240 1.00 72.38 208 PRO A N 1
ATOM 1665 C CA . PRO A 1 208 ? 3.607 -7.924 2.953 1.00 72.38 208 PRO A CA 1
ATOM 1666 C C . PRO A 1 208 ? 2.329 -7.161 3.275 1.00 72.38 208 PRO A C 1
ATOM 1668 O O . PRO A 1 208 ? 2.399 -6.049 3.784 1.00 72.38 208 PRO A O 1
ATOM 1671 N N . LEU A 1 209 ? 1.171 -7.761 2.987 1.00 74.75 209 LEU A N 1
ATOM 1672 C CA . LEU A 1 209 ? -0.126 -7.161 3.274 1.00 74.75 209 LEU A CA 1
ATOM 1673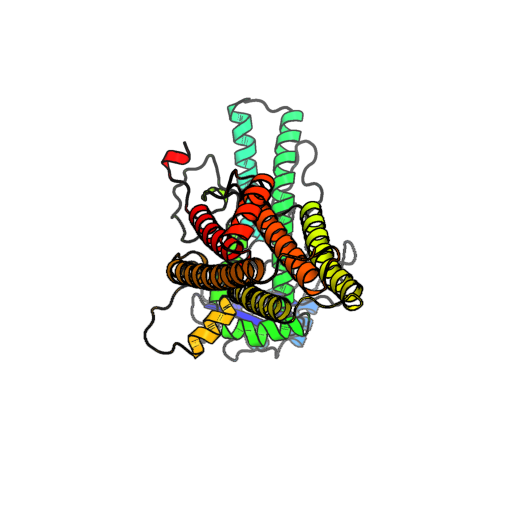 C C . LEU A 1 209 ? -0.309 -6.967 4.783 1.00 74.75 209 LEU A C 1
ATOM 1675 O O . LEU A 1 209 ? -0.622 -5.864 5.223 1.00 74.75 209 LEU A O 1
ATOM 1679 N N . LEU A 1 210 ? -0.051 -8.012 5.576 1.00 78.38 210 LEU A N 1
ATOM 1680 C CA . LEU A 1 210 ? -0.139 -7.938 7.036 1.00 78.38 210 LEU A CA 1
ATOM 1681 C C . LEU A 1 210 ? 0.865 -6.928 7.608 1.00 78.38 210 LEU A C 1
ATOM 1683 O O . LEU A 1 210 ? 0.487 -6.086 8.419 1.00 78.38 210 LEU A O 1
ATOM 1687 N N . ALA A 1 211 ? 2.111 -6.946 7.127 1.00 77.94 211 ALA A N 1
ATOM 1688 C CA . ALA A 1 211 ? 3.132 -5.973 7.505 1.00 77.94 211 ALA A CA 1
ATOM 1689 C C . ALA A 1 211 ? 2.682 -4.533 7.211 1.00 77.94 211 ALA A C 1
ATOM 1691 O O . ALA A 1 211 ? 2.700 -3.689 8.101 1.00 77.94 211 ALA A O 1
ATOM 1692 N N . ALA A 1 212 ? 2.188 -4.260 6.001 1.00 75.50 212 ALA A N 1
ATOM 1693 C CA . ALA A 1 212 ? 1.707 -2.934 5.619 1.00 75.50 212 ALA A CA 1
ATOM 1694 C C . ALA A 1 212 ? 0.551 -2.444 6.508 1.00 75.50 212 ALA A C 1
ATOM 1696 O O . ALA A 1 212 ? 0.469 -1.256 6.805 1.00 75.50 212 ALA A O 1
ATOM 1697 N N . THR A 1 213 ? -0.318 -3.344 6.984 1.00 81.50 213 THR A N 1
ATOM 1698 C CA . THR A 1 213 ? -1.396 -2.972 7.915 1.00 81.50 213 THR A CA 1
ATOM 1699 C C . THR A 1 213 ? -0.939 -2.760 9.358 1.00 81.50 213 THR A C 1
ATOM 1701 O O . THR A 1 213 ? -1.683 -2.144 10.123 1.00 81.50 213 THR A O 1
ATOM 1704 N N . SER A 1 214 ? 0.251 -3.238 9.732 1.00 85.31 214 SER A N 1
ATOM 1705 C CA . SER A 1 214 ? 0.761 -3.224 11.109 1.00 85.31 214 SER A CA 1
ATOM 1706 C C . SER A 1 214 ? 1.901 -2.233 11.351 1.00 85.31 214 SER A C 1
ATOM 1708 O O . SER A 1 214 ? 2.005 -1.725 12.460 1.00 85.31 214 SER A O 1
ATOM 1710 N N . ASN A 1 215 ? 2.741 -1.932 10.357 1.00 83.38 215 ASN A N 1
ATOM 1711 C CA . ASN A 1 215 ? 3.946 -1.113 10.556 1.00 83.38 215 ASN A CA 1
ATOM 1712 C C . ASN A 1 215 ? 3.640 0.325 10.983 1.00 83.38 215 ASN A C 1
ATOM 1714 O O . ASN A 1 215 ? 4.389 0.904 11.762 1.00 83.38 215 ASN A O 1
ATOM 1718 N N . SER A 1 216 ? 2.521 0.876 10.513 1.00 82.19 216 SER A N 1
ATOM 1719 C CA . SER A 1 216 ? 2.078 2.230 10.845 1.00 82.19 216 SER A CA 1
ATOM 1720 C C . SER A 1 216 ? 1.254 2.290 12.140 1.00 82.19 216 SER A C 1
ATOM 1722 O O . SER A 1 216 ? 0.463 3.221 12.310 1.00 82.19 216 SER A O 1
ATOM 1724 N N . ALA A 1 217 ? 1.296 1.245 12.972 1.00 87.69 217 ALA A N 1
ATOM 1725 C CA . ALA A 1 217 ? 0.536 1.202 14.213 1.00 87.69 217 ALA A CA 1
ATOM 1726 C C . ALA A 1 217 ? 1.130 2.146 15.266 1.00 87.69 217 ALA A C 1
ATOM 1728 O O . ALA A 1 217 ? 2.343 2.340 15.319 1.00 87.69 217 ALA A O 1
ATOM 1729 N N . HIS A 1 218 ? 0.273 2.702 16.124 1.00 90.25 218 HIS A N 1
ATOM 1730 C CA . HIS A 1 218 ? 0.715 3.526 17.252 1.00 90.25 218 HIS A CA 1
ATOM 1731 C C . HIS A 1 218 ? 1.591 2.732 18.234 1.00 90.25 218 HIS A C 1
ATOM 1733 O O . HIS A 1 218 ? 1.163 1.709 18.777 1.00 90.25 218 HIS A O 1
ATOM 1739 N N . THR A 1 219 ? 2.791 3.244 18.509 1.00 88.31 219 THR A N 1
ATOM 1740 C CA . THR A 1 219 ? 3.700 2.707 19.527 1.00 88.31 219 THR A CA 1
ATOM 1741 C C . THR A 1 219 ? 3.473 3.413 20.857 1.00 88.31 219 THR A C 1
ATOM 1743 O O . THR A 1 219 ? 3.632 4.629 20.960 1.00 88.31 219 THR A O 1
ATOM 1746 N N . LEU A 1 220 ? 3.174 2.636 21.899 1.00 89.94 220 LEU A N 1
ATOM 1747 C CA . LEU A 1 220 ? 2.976 3.158 23.251 1.00 89.94 220 LEU A CA 1
ATOM 1748 C C . LEU A 1 220 ? 4.243 3.847 23.776 1.00 89.94 220 LEU A C 1
ATOM 1750 O O . LEU A 1 220 ? 5.338 3.275 23.760 1.00 89.94 220 LEU A O 1
ATOM 1754 N N . LYS A 1 221 ? 4.086 5.080 24.259 1.00 90.38 221 LYS A N 1
ATOM 1755 C CA . LYS A 1 221 ? 5.185 5.932 24.735 1.00 90.38 221 LYS A CA 1
ATOM 1756 C C . LYS A 1 221 ? 5.506 5.712 26.207 1.00 90.38 221 LYS A C 1
ATOM 1758 O O . LYS A 1 221 ? 6.672 5.790 26.581 1.00 90.38 221 LYS A O 1
ATOM 1763 N N . TYR A 1 222 ? 4.486 5.445 27.022 1.00 90.25 222 TYR A N 1
ATOM 1764 C CA . TYR A 1 222 ? 4.608 5.414 28.485 1.00 90.25 222 TYR A CA 1
ATOM 1765 C C . TYR A 1 222 ? 4.665 4.008 29.090 1.00 90.25 222 TYR A C 1
ATOM 1767 O O . TYR A 1 222 ? 4.869 3.880 30.296 1.00 90.25 222 TYR A O 1
ATOM 1775 N N . LEU A 1 223 ? 4.496 2.954 28.286 1.00 86.19 223 LEU A N 1
ATOM 1776 C CA . LEU A 1 223 ? 4.706 1.578 28.741 1.00 86.19 223 LEU A CA 1
ATOM 1777 C C . LEU A 1 223 ? 6.130 1.094 28.425 1.00 86.19 223 LEU A C 1
ATOM 1779 O O . LEU A 1 223 ? 6.709 1.520 27.420 1.00 86.19 223 LEU A O 1
ATOM 1783 N N . PRO A 1 224 ? 6.689 0.181 29.245 1.00 81.56 224 PRO A N 1
ATOM 1784 C CA . PRO A 1 224 ? 7.966 -0.458 28.955 1.00 81.56 224 PRO A CA 1
ATOM 1785 C C . PRO A 1 224 ? 7.982 -1.092 27.562 1.00 81.56 224 PRO A C 1
ATOM 1787 O O . PRO A 1 224 ? 7.044 -1.783 27.157 1.00 81.56 224 PRO A O 1
ATOM 1790 N N . LYS A 1 225 ? 9.072 -0.878 26.820 1.00 75.12 225 LYS A N 1
ATOM 1791 C CA . LYS A 1 225 ? 9.261 -1.418 25.465 1.00 75.12 225 LYS A CA 1
ATOM 1792 C C . LYS A 1 225 ? 9.827 -2.840 25.503 1.00 75.12 225 LYS A C 1
ATOM 1794 O O . LYS A 1 225 ? 10.785 -3.151 24.803 1.00 75.12 225 LYS A O 1
ATOM 1799 N N . ASP A 1 226 ? 9.203 -3.713 26.286 1.00 68.44 226 ASP A N 1
ATOM 1800 C CA . ASP A 1 226 ? 9.689 -5.078 26.543 1.00 68.44 226 ASP A CA 1
ATOM 1801 C C . ASP A 1 226 ? 9.240 -6.096 25.474 1.00 68.44 226 ASP A C 1
ATOM 1803 O O . ASP A 1 226 ? 9.186 -7.306 25.708 1.00 68.44 226 ASP A O 1
ATOM 1807 N N . TYR A 1 227 ? 8.897 -5.634 24.268 1.00 70.81 227 TYR A N 1
ATOM 1808 C CA . TYR A 1 227 ? 8.419 -6.510 23.201 1.00 70.81 227 TYR A CA 1
ATOM 1809 C C . TYR A 1 227 ? 9.566 -7.165 22.425 1.00 70.81 227 TYR A C 1
ATOM 1811 O O . TYR A 1 227 ? 10.629 -6.588 22.178 1.00 70.81 227 TYR A O 1
ATOM 1819 N N . ARG A 1 228 ? 9.328 -8.399 21.963 1.00 67.00 228 ARG A N 1
ATOM 1820 C CA . ARG A 1 228 ? 10.245 -9.088 21.047 1.00 67.00 228 ARG A CA 1
ATOM 1821 C C . ARG A 1 228 ? 10.309 -8.314 19.730 1.00 67.00 228 ARG A C 1
ATOM 1823 O O . ARG A 1 228 ? 9.296 -8.178 19.047 1.00 67.00 228 ARG A O 1
ATOM 1830 N N . ARG A 1 229 ? 11.501 -7.845 19.348 1.00 76.12 229 ARG A N 1
ATOM 1831 C CA . ARG A 1 229 ? 11.713 -7.164 18.061 1.00 76.12 229 ARG A CA 1
ATOM 1832 C C . ARG A 1 229 ? 11.398 -8.123 16.908 1.00 76.12 229 ARG A C 1
ATOM 1834 O O . ARG A 1 229 ? 12.086 -9.124 16.718 1.00 76.12 229 ARG A O 1
ATOM 1841 N N . GLY A 1 230 ? 10.349 -7.804 16.150 1.00 76.06 230 GLY A N 1
ATOM 1842 C CA . GLY A 1 230 ? 9.948 -8.551 14.961 1.00 76.06 230 GLY A CA 1
ATOM 1843 C C . GLY A 1 230 ? 10.914 -8.366 13.786 1.00 76.06 230 GLY A C 1
ATOM 1844 O O . GLY A 1 230 ? 11.750 -7.458 13.769 1.00 76.06 230 GLY A O 1
ATOM 1845 N N . LEU A 1 231 ? 10.773 -9.224 12.771 1.00 76.25 231 LEU A N 1
ATOM 1846 C CA . LEU A 1 231 ? 11.536 -9.119 11.522 1.00 76.25 231 LEU A CA 1
ATOM 1847 C C . LEU A 1 231 ? 11.242 -7.808 10.779 1.00 76.25 231 LEU A C 1
ATOM 1849 O O . LEU A 1 231 ? 12.146 -7.217 10.195 1.00 76.25 231 LEU A O 1
ATOM 1853 N N . VAL A 1 232 ? 9.987 -7.357 10.830 1.00 78.12 232 VAL A N 1
ATOM 1854 C CA . VAL A 1 232 ? 9.539 -6.108 10.218 1.00 78.12 232 VAL A CA 1
ATOM 1855 C C . VAL A 1 232 ? 9.540 -5.001 11.281 1.00 78.12 232 VAL A C 1
ATOM 1857 O O . VAL A 1 232 ? 8.970 -5.211 12.355 1.00 78.12 232 VAL A O 1
ATOM 1860 N N . PRO A 1 233 ? 10.223 -3.869 11.046 1.00 81.44 233 PRO A N 1
ATOM 1861 C CA . PRO A 1 233 ? 10.178 -2.722 11.945 1.00 81.44 233 PRO A CA 1
ATOM 1862 C C . PRO A 1 233 ? 8.893 -1.907 11.759 1.00 81.44 233 PRO A C 1
ATOM 1864 O O . PRO A 1 233 ? 8.353 -1.848 10.654 1.00 81.44 233 PRO A O 1
ATOM 1867 N N . LEU A 1 234 ? 8.444 -1.259 12.834 1.00 84.75 234 LEU A N 1
ATOM 1868 C CA . LEU A 1 234 ? 7.411 -0.226 12.762 1.00 84.75 234 LEU A CA 1
ATOM 1869 C C . LEU A 1 234 ? 7.966 1.034 12.077 1.00 84.75 234 LEU A C 1
ATOM 1871 O O . LEU A 1 234 ? 9.183 1.245 12.020 1.00 84.75 234 LEU A O 1
ATOM 1875 N N . ASP A 1 235 ? 7.078 1.882 11.568 1.00 85.00 235 ASP A N 1
ATOM 1876 C CA . ASP A 1 235 ? 7.453 3.090 10.823 1.00 85.00 235 ASP A CA 1
ATOM 1877 C C . ASP A 1 235 ? 8.189 4.120 11.698 1.00 85.00 235 ASP A C 1
ATOM 1879 O O . ASP A 1 235 ? 9.029 4.862 11.196 1.00 85.00 235 ASP A O 1
ATOM 1883 N N . ASP A 1 236 ? 7.938 4.140 13.010 1.00 84.19 236 ASP A N 1
ATOM 1884 C CA . ASP A 1 236 ? 8.657 4.981 13.980 1.00 84.19 236 ASP A CA 1
ATOM 1885 C C . ASP A 1 236 ? 10.001 4.376 14.422 1.00 84.19 236 ASP A C 1
ATOM 1887 O O . ASP A 1 236 ? 10.795 5.015 15.117 1.00 84.19 236 ASP A O 1
ATOM 1891 N N . GLU A 1 237 ? 10.284 3.132 14.028 1.00 85.50 237 GLU A N 1
ATOM 1892 C CA . GLU A 1 237 ? 11.505 2.439 14.405 1.00 85.50 237 GLU A CA 1
ATOM 1893 C C . GLU A 1 237 ? 12.631 2.585 13.387 1.00 85.50 237 GLU A C 1
ATOM 1895 O O . GLU A 1 237 ? 13.764 2.217 13.716 1.00 85.50 237 GLU A O 1
ATOM 1900 N N . ILE A 1 238 ? 12.341 3.088 12.186 1.00 87.69 238 ILE A N 1
ATOM 1901 C CA . ILE A 1 238 ? 13.261 3.181 11.047 1.00 87.69 238 ILE A CA 1
ATOM 1902 C C . ILE A 1 238 ? 13.752 4.613 10.803 1.00 87.69 238 ILE A C 1
ATOM 1904 O O . ILE A 1 238 ? 13.223 5.574 11.349 1.00 87.69 238 ILE A O 1
ATOM 1908 N N . LYS A 1 239 ? 14.813 4.760 10.002 1.00 88.81 239 LYS A N 1
ATOM 1909 C CA . LYS A 1 239 ? 15.439 6.067 9.730 1.00 88.81 239 LYS A CA 1
ATOM 1910 C C . LYS A 1 239 ? 14.626 6.946 8.781 1.00 88.81 239 LYS A C 1
ATOM 1912 O O . LYS A 1 239 ? 14.677 8.169 8.887 1.00 88.81 239 LYS A O 1
ATOM 1917 N N . MET A 1 240 ? 13.943 6.334 7.815 1.00 87.44 240 MET A N 1
ATOM 1918 C CA . MET A 1 240 ? 13.058 7.069 6.911 1.00 87.44 240 MET A CA 1
ATOM 1919 C C . MET A 1 240 ? 11.762 7.469 7.619 1.00 87.44 240 MET A C 1
ATOM 1921 O O . MET A 1 240 ? 11.386 6.850 8.604 1.00 87.44 240 MET A O 1
ATOM 1925 N N . ASN A 1 241 ? 11.061 8.469 7.086 1.00 86.62 241 ASN A N 1
ATOM 1926 C CA . ASN A 1 241 ? 9.736 8.872 7.560 1.00 86.62 241 ASN A CA 1
ATOM 1927 C C . ASN A 1 241 ? 8.675 8.563 6.486 1.00 86.62 241 ASN A C 1
ATOM 1929 O O . ASN A 1 241 ? 8.421 9.415 5.622 1.00 86.62 241 ASN A O 1
ATOM 1933 N N . PRO A 1 242 ? 8.083 7.353 6.478 1.00 82.81 242 PRO A N 1
ATOM 1934 C CA . PRO A 1 242 ? 7.104 6.958 5.476 1.00 82.81 242 PRO A CA 1
ATOM 1935 C C . PRO A 1 242 ? 5.797 7.725 5.657 1.00 82.81 242 PRO A C 1
ATOM 1937 O O . PRO A 1 242 ? 5.197 7.754 6.725 1.00 82.81 242 PRO A O 1
ATOM 1940 N N . HIS A 1 243 ? 5.323 8.326 4.578 1.00 77.81 243 HIS A N 1
ATOM 1941 C CA . HIS A 1 243 ? 3.977 8.882 4.486 1.00 77.81 243 HIS A CA 1
ATOM 1942 C C . HIS A 1 243 ? 3.551 8.893 3.020 1.00 77.81 243 HIS A C 1
ATOM 1944 O O . HIS A 1 243 ? 4.318 8.464 2.154 1.00 77.81 243 HIS A O 1
ATOM 1950 N N . ASP A 1 244 ? 2.352 9.375 2.716 1.00 74.38 244 ASP A N 1
ATOM 1951 C CA . ASP A 1 244 ? 1.866 9.458 1.341 1.00 74.38 244 ASP A CA 1
ATOM 1952 C C . ASP A 1 244 ? 2.393 10.696 0.609 1.00 74.38 244 ASP A C 1
ATOM 1954 O O . ASP A 1 244 ? 2.804 11.697 1.206 1.00 74.38 244 ASP A O 1
ATOM 1958 N N . ARG A 1 245 ? 2.396 10.633 -0.724 1.00 81.31 245 ARG A N 1
ATOM 1959 C CA . ARG A 1 245 ? 2.635 11.812 -1.563 1.00 81.31 245 ARG A CA 1
ATOM 1960 C C . ARG A 1 245 ? 1.387 12.691 -1.566 1.00 81.31 245 ARG A C 1
ATOM 1962 O O . ARG A 1 245 ? 0.267 12.192 -1.595 1.00 81.31 245 ARG A O 1
ATOM 1969 N N . SER A 1 246 ? 1.577 14.007 -1.642 1.00 86.25 246 SER A N 1
ATOM 1970 C CA . SER A 1 246 ? 0.469 14.919 -1.943 1.00 86.25 246 SER A CA 1
ATOM 1971 C C . SER A 1 246 ? -0.127 14.583 -3.313 1.00 86.25 246 SER A C 1
ATOM 1973 O O . SER A 1 246 ? 0.609 14.452 -4.296 1.00 86.25 246 SER A O 1
ATOM 1975 N N . ILE A 1 247 ? -1.457 14.472 -3.386 1.00 82.31 247 ILE A N 1
ATOM 1976 C CA . ILE A 1 247 ? -2.188 14.228 -4.640 1.00 82.31 247 ILE A CA 1
ATOM 1977 C C . ILE A 1 247 ? -1.885 15.338 -5.649 1.00 82.31 247 ILE A C 1
ATOM 1979 O O . ILE A 1 247 ? -1.578 15.052 -6.802 1.00 82.31 247 ILE A O 1
ATOM 1983 N N . ILE A 1 248 ? -1.886 16.596 -5.197 1.00 91.25 248 ILE A N 1
ATOM 1984 C CA . ILE A 1 248 ? -1.600 17.762 -6.042 1.00 91.25 248 ILE A CA 1
ATOM 1985 C C . ILE A 1 248 ? -0.172 17.681 -6.580 1.00 91.25 248 ILE A C 1
ATOM 1987 O O . ILE A 1 248 ? 0.041 17.787 -7.784 1.00 91.25 248 ILE A O 1
ATOM 1991 N N . ALA A 1 249 ? 0.812 17.435 -5.710 1.00 89.38 249 ALA A N 1
ATOM 1992 C CA . ALA A 1 249 ? 2.202 17.323 -6.147 1.00 89.38 249 ALA A CA 1
ATOM 1993 C C . ALA A 1 249 ? 2.404 16.152 -7.122 1.00 89.38 249 ALA A C 1
ATOM 1995 O O . ALA A 1 249 ? 3.128 16.282 -8.105 1.00 89.38 249 ALA A O 1
ATOM 1996 N N . THR A 1 250 ? 1.726 15.027 -6.882 1.00 85.69 250 THR A N 1
ATOM 1997 C CA . THR A 1 250 ? 1.751 13.864 -7.777 1.00 85.69 250 THR A CA 1
ATOM 1998 C C . THR A 1 250 ? 1.154 14.213 -9.138 1.00 85.69 250 THR A C 1
ATOM 2000 O O . THR A 1 250 ? 1.774 13.924 -10.156 1.00 85.69 250 THR A O 1
ATOM 2003 N N . ALA A 1 251 ? 0.002 14.889 -9.176 1.00 87.69 251 ALA A N 1
ATOM 2004 C CA . ALA A 1 251 ? -0.627 15.346 -10.414 1.00 87.69 251 ALA A CA 1
ATOM 2005 C C . ALA A 1 251 ? 0.265 16.322 -11.195 1.00 87.69 251 ALA A C 1
ATOM 2007 O O . ALA A 1 251 ? 0.400 16.177 -12.407 1.00 87.69 251 ALA A O 1
ATOM 2008 N N . LEU A 1 252 ? 0.927 17.263 -10.512 1.00 93.94 252 LEU A N 1
ATOM 2009 C CA . LEU A 1 252 ? 1.866 18.199 -11.137 1.00 93.94 252 LEU A CA 1
ATOM 2010 C C . LEU A 1 252 ? 3.073 17.478 -11.751 1.00 93.94 252 LEU A C 1
ATOM 2012 O O . LEU A 1 252 ? 3.418 17.741 -12.901 1.00 93.94 252 LEU A O 1
ATOM 2016 N N . TRP A 1 253 ? 3.685 16.538 -11.024 1.00 91.62 253 TRP A N 1
ATOM 2017 C CA . TRP A 1 253 ? 4.786 15.734 -11.557 1.00 91.62 253 TRP A CA 1
ATOM 2018 C C . TRP A 1 253 ? 4.345 14.859 -12.730 1.00 91.62 253 TRP A C 1
ATOM 2020 O O . TRP A 1 253 ? 5.040 14.819 -13.741 1.00 91.62 253 TRP A O 1
ATOM 2030 N N . MET A 1 254 ? 3.186 14.200 -12.640 1.00 89.69 254 MET A N 1
ATOM 2031 C CA . MET A 1 254 ? 2.637 13.414 -13.750 1.00 89.69 254 MET A CA 1
ATOM 2032 C C . MET A 1 254 ? 2.365 14.291 -14.973 1.00 89.69 254 MET A C 1
ATOM 2034 O O . MET A 1 254 ? 2.776 13.934 -16.073 1.00 89.69 254 MET A O 1
ATOM 2038 N N . GLY A 1 255 ? 1.736 15.453 -14.785 1.00 92.12 255 GLY A N 1
ATOM 2039 C CA . GLY A 1 255 ? 1.477 16.415 -15.855 1.00 92.12 255 GLY A CA 1
ATOM 2040 C C . GLY A 1 255 ? 2.762 16.904 -16.521 1.00 92.12 255 GLY A C 1
ATOM 2041 O O . GLY A 1 255 ? 2.828 16.953 -17.746 1.00 92.12 255 GLY A O 1
ATOM 2042 N N . LEU A 1 256 ? 3.806 17.188 -15.735 1.00 91.94 256 LEU A N 1
ATOM 2043 C CA . LEU A 1 256 ? 5.128 17.552 -16.249 1.00 91.94 256 LEU A CA 1
ATOM 2044 C C . LEU A 1 256 ? 5.773 16.409 -17.049 1.00 91.94 256 LEU A C 1
ATOM 2046 O O . LEU A 1 256 ? 6.289 16.639 -18.137 1.00 91.94 256 LEU A O 1
ATOM 2050 N N . MET A 1 257 ? 5.744 15.173 -16.546 1.00 89.44 257 MET A N 1
ATOM 2051 C CA . MET A 1 257 ? 6.329 14.034 -17.268 1.00 89.44 257 MET A CA 1
ATOM 2052 C C . MET A 1 257 ? 5.579 13.744 -18.569 1.00 89.44 257 MET A C 1
ATOM 2054 O O . MET A 1 257 ? 6.209 13.513 -19.600 1.00 89.44 257 MET A O 1
ATOM 2058 N N . LEU A 1 258 ? 4.245 13.789 -18.536 1.00 88.31 258 LEU A N 1
ATOM 2059 C CA . LEU A 1 258 ? 3.402 13.578 -19.711 1.00 88.31 258 LEU A CA 1
ATOM 2060 C C . LEU A 1 258 ? 3.587 14.690 -20.745 1.00 88.31 258 LEU A C 1
ATOM 2062 O O . LEU A 1 258 ? 3.668 14.396 -21.935 1.00 88.31 258 LEU A O 1
ATOM 2066 N N . SER A 1 259 ? 3.706 15.950 -20.318 1.00 90.19 259 SER A N 1
ATOM 2067 C CA . SER A 1 259 ? 3.941 17.059 -21.244 1.00 90.19 259 SER A CA 1
ATOM 2068 C C . SER A 1 259 ? 5.299 16.938 -21.932 1.00 90.19 259 SER A C 1
ATOM 2070 O O . SER A 1 259 ? 5.360 17.074 -23.151 1.00 90.19 259 SER A O 1
ATOM 2072 N N . ILE A 1 260 ? 6.365 16.582 -21.202 1.00 87.62 260 ILE A N 1
ATOM 2073 C CA . ILE A 1 260 ? 7.687 16.321 -21.793 1.00 87.62 260 ILE A CA 1
ATOM 2074 C C . ILE A 1 260 ? 7.611 15.136 -22.771 1.00 87.62 260 ILE A C 1
ATOM 2076 O O . ILE A 1 260 ? 8.124 15.229 -23.887 1.00 87.62 260 ILE A O 1
ATOM 2080 N N . ALA A 1 261 ? 6.943 14.044 -22.382 1.00 82.62 261 ALA A N 1
ATOM 2081 C CA . ALA A 1 261 ? 6.809 12.845 -23.210 1.00 82.62 261 ALA A CA 1
ATOM 2082 C C . ALA A 1 261 ? 6.024 13.089 -24.512 1.00 82.62 261 ALA A C 1
ATOM 2084 O O . ALA A 1 261 ? 6.319 12.457 -25.523 1.00 82.62 261 ALA A O 1
ATOM 2085 N N . LEU A 1 262 ? 5.047 14.003 -24.505 1.00 87.31 262 LEU A N 1
ATOM 2086 C CA . LEU A 1 262 ? 4.256 14.369 -25.686 1.00 87.31 262 LEU A CA 1
ATOM 2087 C C . LEU A 1 262 ? 4.947 15.427 -26.554 1.00 87.31 262 LEU A C 1
ATOM 2089 O O . LEU A 1 262 ? 4.922 15.332 -27.782 1.00 87.31 262 LEU A O 1
ATOM 2093 N N . LEU A 1 263 ? 5.576 16.429 -25.937 1.00 87.56 263 LEU A N 1
ATOM 2094 C CA . LEU A 1 263 ? 6.157 17.567 -26.645 1.00 87.56 263 LEU A CA 1
ATOM 2095 C C . LEU A 1 263 ? 7.362 17.158 -27.506 1.00 87.56 263 LEU A C 1
ATOM 2097 O O . LEU A 1 263 ? 7.492 17.638 -28.629 1.00 87.56 263 LEU A O 1
ATOM 2101 N N . GLY A 1 264 ? 8.205 16.240 -27.026 1.00 84.12 264 GLY A N 1
ATOM 2102 C CA . GLY A 1 264 ? 9.380 15.758 -27.760 1.00 84.12 264 GLY A CA 1
ATOM 2103 C C . GLY A 1 264 ? 9.056 15.161 -29.136 1.00 84.12 264 GLY A C 1
ATOM 2104 O O . GLY A 1 264 ? 9.571 15.650 -30.143 1.00 84.12 264 GLY A O 1
ATOM 2105 N N . PRO A 1 265 ? 8.184 14.139 -29.220 1.00 83.19 265 PRO A N 1
ATOM 2106 C CA . PRO A 1 265 ? 7.753 13.560 -30.491 1.00 83.19 265 PRO A CA 1
ATOM 2107 C C . PRO A 1 265 ? 7.028 14.554 -31.403 1.00 83.19 265 PRO A C 1
ATOM 2109 O O . PRO A 1 265 ? 7.230 14.517 -32.616 1.00 83.19 265 PRO A O 1
ATOM 2112 N N . LEU A 1 266 ? 6.204 15.451 -30.847 1.00 87.25 266 LEU A N 1
ATOM 2113 C CA . LEU A 1 266 ? 5.492 16.471 -31.627 1.00 87.25 266 LEU A CA 1
ATOM 2114 C C . LEU A 1 266 ? 6.461 17.466 -32.271 1.00 87.25 266 LEU A C 1
ATOM 2116 O O . LEU A 1 266 ? 6.386 17.701 -33.477 1.00 87.25 266 LEU A O 1
ATOM 2120 N N . LEU A 1 267 ? 7.408 17.995 -31.493 1.00 85.75 267 LEU A N 1
ATOM 2121 C CA . LEU A 1 267 ? 8.454 18.871 -32.012 1.00 85.75 267 LEU A CA 1
ATOM 2122 C C . LEU A 1 267 ? 9.340 18.122 -33.009 1.00 85.75 267 LEU A C 1
ATOM 2124 O O . LEU A 1 267 ? 9.639 18.651 -34.072 1.00 85.75 267 LEU A O 1
ATOM 2128 N N . SER A 1 268 ? 9.711 16.873 -32.726 1.00 83.56 268 SER A N 1
ATOM 2129 C CA . SER A 1 268 ? 10.523 16.081 -33.653 1.00 83.56 268 SER A CA 1
ATOM 2130 C C . SER A 1 268 ? 9.830 15.878 -35.003 1.00 83.56 268 SER A C 1
ATOM 2132 O O . SER A 1 268 ? 10.477 16.031 -36.034 1.00 83.56 268 SER A O 1
ATOM 2134 N N . ARG A 1 269 ? 8.513 15.621 -35.020 1.00 84.94 269 ARG A N 1
ATOM 2135 C CA . ARG A 1 269 ? 7.718 15.536 -36.259 1.00 84.94 269 ARG A CA 1
ATOM 2136 C C . ARG A 1 269 ? 7.663 16.860 -37.012 1.00 84.94 269 ARG A C 1
ATOM 2138 O O . ARG A 1 269 ? 7.756 16.853 -38.233 1.00 84.94 269 ARG A O 1
ATOM 2145 N N . TYR A 1 270 ? 7.537 17.979 -36.302 1.00 83.56 270 TYR A N 1
ATOM 2146 C CA . TYR A 1 270 ? 7.584 19.307 -36.912 1.00 83.56 270 TYR A CA 1
ATOM 2147 C C . TYR A 1 270 ? 8.939 19.562 -37.595 1.00 83.56 270 TYR A C 1
ATOM 2149 O O . TYR A 1 270 ? 8.988 19.979 -38.749 1.00 83.56 270 TYR A O 1
ATOM 2157 N N . TYR A 1 271 ? 10.041 19.223 -36.920 1.00 80.19 271 TYR A N 1
ATOM 2158 C CA . TYR A 1 271 ? 11.398 19.375 -37.453 1.00 80.19 271 TYR A CA 1
ATOM 2159 C C . TYR A 1 271 ? 11.833 18.255 -38.411 1.00 80.19 271 TYR A C 1
ATOM 2161 O O . TYR A 1 271 ? 12.878 18.375 -39.040 1.00 80.19 271 TYR A O 1
ATOM 2169 N N . ALA A 1 272 ? 11.041 17.193 -38.588 1.00 73.62 272 ALA A N 1
ATOM 2170 C CA . ALA A 1 272 ? 11.275 16.181 -39.623 1.00 73.62 272 ALA A CA 1
ATOM 2171 C C . ALA A 1 272 ? 11.022 16.721 -41.045 1.00 73.62 272 ALA A C 1
ATOM 2173 O O . ALA A 1 272 ? 11.439 16.103 -42.019 1.00 73.62 272 ALA A O 1
ATOM 2174 N N . LEU A 1 273 ? 10.357 17.876 -41.161 1.00 69.06 273 LEU A N 1
ATOM 2175 C CA . LEU A 1 273 ? 10.182 18.619 -42.413 1.00 69.06 273 LEU A CA 1
ATOM 2176 C C . LEU A 1 273 ? 11.384 19.530 -42.732 1.00 69.06 273 LEU A C 1
ATOM 2178 O O . LEU A 1 273 ? 11.424 20.136 -43.801 1.00 69.06 273 LEU A O 1
ATOM 2182 N N . ALA A 1 274 ? 12.345 19.653 -41.809 1.00 67.19 274 ALA A N 1
ATOM 2183 C CA . ALA A 1 274 ? 13.571 20.423 -41.990 1.00 67.19 274 ALA A CA 1
ATOM 2184 C C . ALA A 1 274 ? 14.693 19.549 -42.594 1.00 67.19 274 ALA A C 1
ATOM 2186 O O . ALA A 1 274 ? 14.614 18.319 -42.534 1.00 67.19 274 ALA A O 1
ATOM 2187 N N . PRO A 1 275 ? 15.753 20.151 -43.168 1.00 65.50 275 PRO A N 1
ATOM 2188 C CA . PRO A 1 275 ? 16.880 19.399 -43.715 1.00 65.50 275 PRO A CA 1
ATOM 2189 C C . PRO A 1 275 ? 17.509 18.484 -42.656 1.00 65.50 275 PRO A C 1
ATOM 2191 O O . PRO A 1 275 ? 17.770 18.916 -41.530 1.00 65.50 275 PRO A O 1
ATOM 2194 N N . SER A 1 276 ? 17.760 17.224 -43.019 1.00 63.03 276 SER A N 1
ATOM 2195 C CA . SER A 1 276 ? 18.426 16.262 -42.140 1.00 63.03 276 SER A CA 1
ATOM 2196 C C . SER A 1 276 ? 19.857 16.700 -41.830 1.00 63.03 276 SER A C 1
ATOM 2198 O O . SER A 1 276 ? 20.507 17.373 -42.633 1.00 63.03 276 SER A O 1
ATOM 2200 N N . LEU A 1 277 ? 20.366 16.276 -40.674 1.00 66.12 277 LEU A N 1
ATOM 2201 C CA . LEU A 1 277 ? 21.784 16.414 -40.339 1.00 66.12 277 LEU A CA 1
ATOM 2202 C C . LEU A 1 277 ? 22.675 15.756 -41.402 1.00 66.12 277 LEU A C 1
ATOM 2204 O O . LEU A 1 277 ? 22.220 14.907 -42.172 1.00 66.12 277 LEU A O 1
ATOM 2208 N N . ASP A 1 278 ? 23.966 16.098 -41.374 1.00 74.44 278 ASP A N 1
ATOM 2209 C CA . ASP A 1 278 ? 24.992 15.304 -42.053 1.00 74.44 278 ASP A CA 1
ATOM 2210 C C . ASP A 1 278 ? 24.763 13.803 -41.765 1.00 74.44 278 ASP A C 1
ATOM 2212 O O . ASP A 1 278 ? 24.537 13.446 -40.599 1.00 74.44 278 ASP A O 1
ATOM 2216 N N . PRO A 1 279 ? 24.806 12.914 -42.776 1.00 78.00 279 PRO A N 1
ATOM 2217 C CA . PRO A 1 279 ? 24.511 11.491 -42.602 1.00 78.00 279 PRO A CA 1
ATOM 2218 C C . PRO A 1 279 ? 25.326 10.824 -41.487 1.00 78.00 279 PRO A C 1
ATOM 2220 O O . PRO A 1 279 ? 24.818 9.951 -40.780 1.00 78.00 279 PRO A O 1
ATOM 2223 N N . THR A 1 280 ? 26.571 11.265 -41.282 1.00 76.19 280 THR A N 1
ATOM 2224 C CA . THR A 1 280 ? 27.447 10.771 -40.212 1.00 76.19 280 THR A CA 1
ATOM 2225 C C . THR A 1 280 ? 26.908 11.168 -38.844 1.00 76.19 280 THR A C 1
ATOM 2227 O O . THR A 1 280 ? 26.830 10.335 -37.939 1.00 76.19 280 THR A O 1
ATOM 2230 N N . VAL A 1 281 ? 26.505 12.431 -38.687 1.00 75.88 281 VAL A N 1
ATOM 2231 C CA . VAL A 1 281 ? 25.944 12.956 -37.435 1.00 75.88 281 VAL A CA 1
ATOM 2232 C C . VAL A 1 281 ? 24.584 12.318 -37.151 1.00 75.88 281 VAL A C 1
ATOM 2234 O O . VAL A 1 281 ? 24.358 11.883 -36.024 1.00 75.88 281 VAL A O 1
ATOM 2237 N N . SER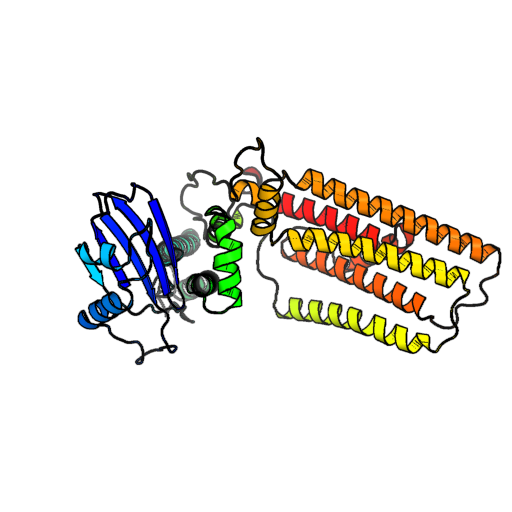 A 1 282 ? 23.722 12.164 -38.160 1.00 79.50 282 SER A N 1
ATOM 2238 C CA . SER A 1 282 ? 22.429 11.482 -38.011 1.00 79.50 282 SER A CA 1
ATOM 2239 C C . SER A 1 282 ? 22.605 10.027 -37.551 1.00 79.50 282 SER A C 1
ATOM 2241 O O . SER A 1 282 ? 22.010 9.622 -36.550 1.00 79.50 282 SER A O 1
ATOM 2243 N N . ALA A 1 283 ? 23.503 9.255 -38.178 1.00 81.31 283 ALA A N 1
ATOM 2244 C CA . ALA A 1 283 ? 23.779 7.871 -37.779 1.00 81.31 283 ALA A CA 1
ATOM 2245 C C . ALA A 1 283 ? 24.322 7.761 -36.340 1.00 81.31 283 ALA A C 1
ATOM 2247 O O . ALA A 1 283 ? 23.914 6.881 -35.576 1.00 81.31 283 ALA A O 1
ATOM 2248 N N . VAL A 1 284 ? 25.215 8.675 -35.944 1.00 80.81 284 VAL A N 1
ATOM 2249 C CA . VAL A 1 284 ? 25.746 8.765 -34.573 1.00 80.81 284 VAL A CA 1
ATOM 2250 C C . VAL A 1 284 ? 24.634 9.107 -33.573 1.00 80.81 284 VAL A C 1
ATOM 2252 O O . VAL A 1 284 ? 24.527 8.451 -32.535 1.00 80.81 284 VAL A O 1
ATOM 2255 N N . SER A 1 285 ? 23.772 10.077 -33.885 1.00 79.94 285 SER A N 1
ATOM 2256 C CA . SER A 1 285 ? 22.642 10.470 -33.034 1.00 79.94 285 SER A CA 1
ATOM 2257 C C . SER A 1 285 ? 21.616 9.346 -32.867 1.00 79.94 285 SER A C 1
ATOM 2259 O O . SER A 1 285 ? 21.182 9.086 -31.745 1.00 79.94 285 SER A O 1
ATOM 2261 N N . GLN A 1 286 ? 21.277 8.627 -33.939 1.00 82.50 286 GLN A N 1
ATOM 2262 C CA . GLN A 1 286 ? 20.363 7.480 -33.888 1.00 82.50 286 GLN A CA 1
ATOM 2263 C C . GLN A 1 286 ? 20.933 6.328 -33.052 1.00 82.50 286 GLN A C 1
ATOM 2265 O O . GLN A 1 286 ? 20.249 5.790 -32.179 1.00 82.50 286 GLN A O 1
ATOM 2270 N N . GLY A 1 287 ? 22.215 5.997 -33.243 1.00 82.62 287 GLY A N 1
ATOM 2271 C CA . GLY A 1 287 ? 22.902 5.002 -32.417 1.00 82.62 287 GLY A CA 1
ATOM 2272 C C . GLY A 1 287 ? 22.904 5.375 -30.930 1.00 82.62 287 GLY A C 1
ATOM 2273 O O . GLY A 1 287 ? 22.674 4.522 -30.072 1.00 82.62 287 GLY A O 1
ATOM 2274 N N . TYR A 1 288 ? 23.092 6.660 -30.616 1.00 84.31 288 TYR A N 1
ATOM 2275 C CA . TYR A 1 288 ? 23.035 7.154 -29.241 1.00 84.31 288 TYR A CA 1
ATOM 2276 C C . TYR A 1 288 ? 21.642 7.033 -28.616 1.00 84.31 288 TYR A C 1
ATOM 2278 O O . TYR A 1 288 ? 21.514 6.561 -27.481 1.00 84.31 288 TYR A O 1
ATOM 2286 N N . LEU A 1 289 ? 20.599 7.439 -29.347 1.00 84.06 289 LEU A N 1
ATOM 2287 C CA . LEU A 1 289 ? 19.210 7.328 -28.899 1.00 84.06 289 LEU A CA 1
ATOM 2288 C C . LEU A 1 289 ? 18.847 5.869 -28.616 1.00 84.06 289 LEU A C 1
ATOM 2290 O O . LEU A 1 289 ? 18.289 5.581 -27.559 1.00 84.06 289 LEU A O 1
ATOM 2294 N N . PHE A 1 290 ? 19.241 4.947 -29.496 1.00 85.38 290 PHE A N 1
ATOM 2295 C CA . PHE A 1 290 ? 19.007 3.514 -29.330 1.00 85.38 290 PHE A CA 1
ATOM 2296 C C . PHE A 1 290 ? 19.658 2.949 -28.059 1.00 85.38 290 PHE A C 1
ATOM 2298 O O . PHE A 1 290 ? 18.978 2.337 -27.233 1.00 85.38 290 PHE A O 1
ATOM 2305 N N . VAL A 1 291 ? 20.957 3.197 -27.849 1.00 85.56 291 VAL A N 1
ATOM 2306 C CA . VAL A 1 291 ? 21.671 2.702 -26.656 1.00 85.56 291 VAL A CA 1
ATOM 2307 C C . VAL A 1 291 ? 21.101 3.306 -25.370 1.00 85.56 291 VAL A C 1
ATOM 2309 O O . VAL A 1 291 ? 20.929 2.603 -24.369 1.00 85.56 291 VAL A O 1
ATOM 2312 N N . THR A 1 292 ? 20.766 4.597 -25.395 1.00 84.94 292 THR A N 1
ATOM 2313 C CA . THR A 1 292 ? 20.164 5.288 -24.247 1.00 84.94 292 THR A CA 1
ATOM 2314 C C . THR A 1 292 ? 18.777 4.720 -23.9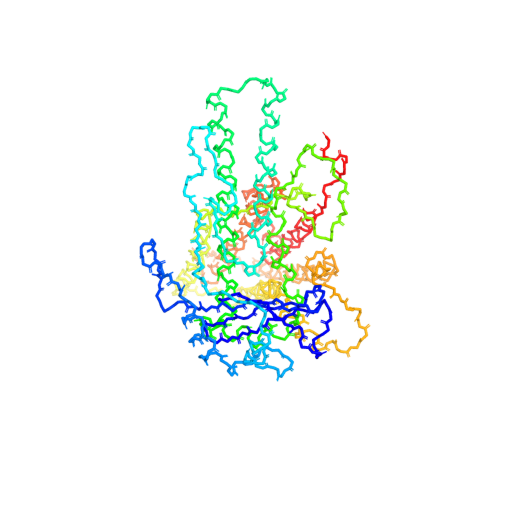38 1.00 84.94 292 THR A C 1
ATOM 2316 O O . THR A 1 292 ? 18.489 4.412 -22.781 1.00 84.94 292 THR A O 1
ATOM 2319 N N . ALA A 1 293 ? 17.943 4.501 -24.958 1.00 84.50 293 ALA A N 1
ATOM 2320 C CA . ALA A 1 293 ? 16.609 3.928 -24.814 1.00 84.50 293 ALA A CA 1
ATOM 2321 C C . ALA A 1 293 ? 16.649 2.498 -24.261 1.00 84.50 293 ALA A C 1
ATOM 2323 O O . ALA A 1 293 ? 15.890 2.189 -23.344 1.00 84.50 293 ALA A O 1
ATOM 2324 N N . ILE A 1 294 ? 17.559 1.643 -24.743 1.00 85.38 294 ILE A N 1
ATOM 2325 C CA . ILE A 1 294 ? 17.738 0.284 -24.206 1.00 85.38 294 ILE A CA 1
ATOM 2326 C C . ILE A 1 294 ? 18.199 0.325 -22.750 1.00 85.38 294 ILE A C 1
ATOM 2328 O O . ILE A 1 294 ? 17.662 -0.409 -21.924 1.00 85.38 294 ILE A O 1
ATOM 2332 N N . SER A 1 295 ? 19.150 1.199 -22.413 1.00 85.44 295 SER A N 1
ATOM 2333 C CA . SER A 1 295 ? 19.655 1.331 -21.041 1.00 85.44 295 SER A CA 1
ATOM 2334 C C . SER A 1 295 ? 18.543 1.744 -20.072 1.00 85.44 295 SER A C 1
ATOM 2336 O O . SER A 1 295 ? 18.359 1.125 -19.025 1.00 85.44 295 SER A O 1
ATOM 2338 N N . ILE A 1 296 ? 17.754 2.755 -20.452 1.00 85.12 296 ILE A N 1
ATOM 2339 C CA . ILE A 1 296 ? 16.601 3.231 -19.679 1.00 85.12 296 ILE A CA 1
ATOM 2340 C C . ILE A 1 296 ? 15.526 2.141 -19.588 1.00 85.12 296 ILE A C 1
ATOM 2342 O O . ILE A 1 296 ? 15.013 1.876 -18.504 1.00 85.12 296 ILE A O 1
ATOM 2346 N N . SER A 1 297 ? 15.220 1.464 -20.695 1.00 83.12 297 SER A N 1
ATOM 2347 C CA . SER A 1 297 ? 14.242 0.371 -20.717 1.00 83.12 297 SER A CA 1
ATOM 2348 C C . SER A 1 297 ? 14.679 -0.790 -19.829 1.00 83.12 297 SER A C 1
ATOM 2350 O O . SER A 1 297 ? 13.851 -1.346 -19.118 1.00 83.12 297 SER A O 1
ATOM 2352 N N . GLY A 1 298 ? 15.971 -1.124 -19.797 1.00 80.94 298 GLY A N 1
ATOM 2353 C CA . GLY A 1 298 ? 16.530 -2.142 -18.908 1.00 80.94 298 GLY A CA 1
ATOM 2354 C C . GLY A 1 298 ? 16.358 -1.794 -17.428 1.00 80.94 298 GLY A C 1
ATOM 2355 O O . GLY A 1 298 ? 15.943 -2.656 -16.651 1.00 80.94 298 GLY A O 1
ATOM 2356 N N . LEU A 1 299 ? 16.594 -0.528 -17.049 1.00 82.06 299 LEU A N 1
ATOM 2357 C CA . LEU A 1 299 ? 16.308 -0.030 -15.695 1.00 82.06 299 LEU A CA 1
ATOM 2358 C C . LEU A 1 299 ? 14.825 -0.211 -15.354 1.00 82.06 299 LEU A C 1
ATOM 2360 O O . LEU A 1 299 ? 14.491 -0.858 -14.365 1.00 82.06 299 LEU A O 1
ATOM 2364 N N . TRP A 1 300 ? 13.935 0.297 -16.208 1.00 81.00 300 TRP A N 1
ATOM 2365 C CA . TRP A 1 300 ? 12.490 0.223 -15.992 1.00 81.00 300 TRP A CA 1
ATOM 2366 C C . TRP A 1 300 ? 11.944 -1.195 -15.971 1.00 81.00 300 TRP A C 1
ATOM 2368 O O . TRP A 1 300 ? 11.033 -1.482 -15.202 1.00 81.00 300 TRP A O 1
ATOM 2378 N N . THR A 1 301 ? 12.503 -2.079 -16.787 1.00 76.69 301 THR A N 1
ATOM 2379 C CA . THR A 1 301 ? 12.140 -3.493 -16.840 1.00 76.69 301 THR A CA 1
ATOM 2380 C C . THR A 1 301 ? 12.395 -4.124 -15.476 1.00 76.69 301 THR A C 1
ATOM 2382 O O . THR A 1 301 ? 11.452 -4.570 -14.830 1.00 76.69 301 THR A O 1
ATOM 2385 N N . VAL A 1 302 ? 13.638 -4.077 -14.980 1.00 72.81 302 VAL A N 1
ATOM 2386 C CA . VAL A 1 302 ? 14.003 -4.645 -13.668 1.00 72.81 302 VAL A CA 1
ATOM 2387 C C . VAL A 1 302 ? 13.164 -4.051 -12.537 1.00 72.81 302 VAL A C 1
ATOM 2389 O O . VAL A 1 302 ? 12.704 -4.775 -11.654 1.00 72.81 302 VAL A O 1
ATOM 2392 N N . GLU A 1 303 ? 12.916 -2.749 -12.591 1.00 69.94 303 GLU A N 1
ATOM 2393 C CA . GLU A 1 303 ? 12.155 -2.040 -11.568 1.00 69.94 303 GLU A CA 1
ATOM 2394 C C . GLU A 1 303 ? 10.668 -2.361 -11.603 1.00 69.94 303 GLU A C 1
ATOM 2396 O O . GLU A 1 303 ? 10.073 -2.546 -10.550 1.00 69.94 303 GLU A O 1
ATOM 2401 N N . SER A 1 304 ? 10.069 -2.519 -12.781 1.00 64.50 304 SER A N 1
ATOM 2402 C CA . SER A 1 304 ? 8.664 -2.921 -12.912 1.00 64.50 304 SER A CA 1
ATOM 2403 C C . SER A 1 304 ? 8.431 -4.348 -12.399 1.00 64.50 304 SER A C 1
ATOM 2405 O O . SER A 1 304 ? 7.350 -4.657 -11.899 1.00 64.50 304 SER A O 1
ATOM 2407 N N . TYR A 1 305 ? 9.458 -5.205 -12.439 1.00 61.22 305 TYR A N 1
ATOM 2408 C CA . TYR A 1 305 ? 9.409 -6.561 -11.883 1.00 61.22 305 TYR A CA 1
ATOM 2409 C C . TYR A 1 305 ? 9.595 -6.628 -10.356 1.00 61.22 305 TYR A C 1
ATOM 2411 O O . TYR A 1 305 ? 9.285 -7.666 -9.764 1.00 61.22 305 TYR A O 1
ATOM 2419 N N . ARG A 1 306 ? 10.062 -5.553 -9.698 1.00 59.78 306 ARG A N 1
ATOM 2420 C CA . ARG A 1 306 ? 10.327 -5.514 -8.245 1.00 59.78 306 ARG A CA 1
ATOM 2421 C C . ARG A 1 306 ? 9.042 -5.397 -7.395 1.00 59.78 306 ARG A C 1
ATOM 2423 O O . ARG A 1 306 ? 8.906 -6.172 -6.455 1.00 59.78 306 ARG A O 1
ATOM 2430 N N . PRO A 1 307 ? 8.044 -4.548 -7.712 1.00 49.38 307 PRO A N 1
ATOM 2431 C CA . PRO A 1 307 ? 6.732 -4.571 -7.053 1.00 49.38 307 PRO A CA 1
ATOM 2432 C C . PRO A 1 307 ? 5.959 -5.877 -7.287 1.00 49.38 307 PRO A C 1
ATOM 2434 O O . PRO A 1 307 ? 5.179 -6.297 -6.438 1.00 49.38 307 PRO A O 1
ATOM 2437 N N . ALA A 1 308 ? 6.208 -6.549 -8.417 1.00 46.16 308 ALA A N 1
ATOM 2438 C CA . ALA A 1 308 ? 5.636 -7.850 -8.766 1.00 46.16 308 ALA A CA 1
ATOM 2439 C C . ALA A 1 308 ? 6.405 -9.043 -8.155 1.00 46.16 308 ALA A C 1
ATOM 2441 O O . ALA A 1 308 ? 6.173 -10.183 -8.560 1.00 46.16 308 ALA A O 1
ATOM 2442 N N . LEU A 1 309 ? 7.301 -8.798 -7.181 1.00 51.25 309 LEU A N 1
ATOM 2443 C CA . LEU A 1 309 ? 8.209 -9.782 -6.570 1.00 51.25 309 LEU A CA 1
ATOM 2444 C C . LEU A 1 309 ? 7.571 -11.155 -6.288 1.00 51.25 309 LEU A C 1
ATOM 2446 O O . LEU A 1 309 ? 8.214 -12.156 -6.604 1.00 51.25 309 LEU A O 1
ATOM 2450 N N . PRO A 1 310 ? 6.333 -11.254 -5.753 1.00 50.16 310 PRO A N 1
ATOM 2451 C CA . PRO A 1 310 ? 5.706 -12.551 -5.525 1.00 50.16 310 PRO A CA 1
ATOM 2452 C C . PRO A 1 310 ? 5.583 -13.377 -6.820 1.00 50.16 310 PRO A C 1
ATOM 2454 O O . PRO A 1 310 ? 6.021 -14.525 -6.859 1.00 50.16 310 PRO A O 1
ATOM 2457 N N . ILE A 1 311 ? 5.097 -12.764 -7.905 1.00 47.22 311 ILE A N 1
ATOM 2458 C CA . ILE A 1 311 ? 4.886 -13.373 -9.233 1.00 47.22 311 ILE A CA 1
ATOM 2459 C C . ILE A 1 311 ? 6.217 -13.824 -9.834 1.00 47.22 311 ILE A C 1
ATOM 2461 O O . ILE A 1 311 ? 6.379 -14.980 -10.230 1.00 47.22 311 ILE A O 1
ATOM 2465 N N . THR A 1 312 ? 7.204 -12.931 -9.834 1.00 45.84 312 THR A N 1
ATOM 2466 C CA . THR A 1 312 ? 8.522 -13.181 -10.427 1.00 45.84 312 THR A CA 1
ATOM 2467 C C . THR A 1 312 ? 9.305 -14.249 -9.665 1.00 45.84 312 THR A C 1
ATOM 2469 O O . THR A 1 312 ? 10.048 -15.011 -10.275 1.00 45.84 312 THR A O 1
ATOM 2472 N N . LEU A 1 313 ? 9.134 -14.368 -8.345 1.00 49.03 313 LEU A N 1
ATOM 2473 C CA . LEU A 1 313 ? 9.779 -15.421 -7.556 1.00 49.03 313 LEU A CA 1
ATOM 2474 C C . LEU A 1 313 ? 9.116 -16.773 -7.704 1.00 49.03 313 LEU A C 1
ATOM 2476 O O . LEU A 1 313 ? 9.811 -17.776 -7.589 1.00 49.03 313 LEU A O 1
ATOM 2480 N N . HIS A 1 314 ? 7.814 -16.829 -7.969 1.00 46.88 314 HIS A N 1
ATOM 2481 C CA . HIS A 1 314 ? 7.184 -18.095 -8.312 1.00 46.88 314 HIS A CA 1
ATOM 2482 C C . HIS A 1 314 ? 7.654 -18.585 -9.679 1.00 46.88 314 HIS A C 1
ATOM 2484 O O . HIS A 1 314 ? 8.106 -19.721 -9.786 1.00 46.88 314 HIS A O 1
ATOM 2490 N N . VAL A 1 315 ? 7.674 -17.710 -10.689 1.00 47.12 315 VAL A N 1
ATOM 2491 C CA . VAL A 1 315 ? 8.282 -18.018 -11.994 1.00 47.12 315 VAL A CA 1
ATOM 2492 C C . VAL A 1 315 ? 9.757 -18.392 -11.815 1.00 47.12 315 VAL A C 1
ATOM 2494 O O . VAL A 1 315 ? 10.204 -19.428 -12.295 1.00 47.12 315 VAL A O 1
ATOM 2497 N N . GLY A 1 316 ? 10.498 -17.627 -11.013 1.00 46.47 316 GLY A N 1
ATOM 2498 C CA . GLY A 1 316 ? 11.872 -17.931 -10.631 1.00 46.47 316 GLY A CA 1
ATOM 2499 C C . GLY A 1 316 ? 12.015 -19.295 -9.958 1.00 46.47 316 GLY A C 1
ATOM 2500 O O . GLY A 1 316 ? 12.949 -20.007 -10.280 1.00 46.47 316 GLY A O 1
ATOM 2501 N N . LYS A 1 317 ? 11.081 -19.707 -9.095 1.00 45.69 317 LYS A N 1
ATOM 2502 C CA . LYS A 1 317 ? 11.042 -21.013 -8.411 1.00 45.69 317 LYS A CA 1
ATOM 2503 C C . LYS A 1 317 ? 10.664 -22.166 -9.346 1.00 45.69 317 LYS A C 1
ATOM 2505 O O . LYS A 1 317 ? 11.123 -23.282 -9.115 1.00 45.69 317 LYS A O 1
ATOM 2510 N N . LEU A 1 318 ? 9.881 -21.909 -10.399 1.00 46.91 318 LEU A N 1
ATOM 2511 C CA . LEU A 1 318 ? 9.644 -22.869 -11.485 1.00 46.91 318 LEU A CA 1
ATOM 2512 C C . LEU A 1 318 ? 10.940 -23.148 -12.265 1.00 46.91 318 LEU A C 1
ATOM 2514 O O . LEU A 1 318 ? 11.167 -24.286 -12.664 1.00 46.91 318 LEU A O 1
ATOM 2518 N N . PHE A 1 319 ? 11.820 -22.149 -12.407 1.00 42.88 319 PHE A N 1
ATOM 2519 C CA . PHE A 1 319 ? 13.134 -22.303 -13.047 1.00 42.88 319 PHE A CA 1
ATOM 2520 C C . PHE A 1 319 ? 14.268 -22.706 -12.074 1.00 42.88 319 PHE A C 1
ATOM 2522 O O . PHE A 1 319 ? 15.217 -23.370 -12.480 1.00 42.88 319 PHE A O 1
ATOM 2529 N N . TYR A 1 320 ? 14.170 -22.369 -10.783 1.00 41.38 320 TYR A N 1
ATOM 2530 C CA . TYR A 1 320 ? 15.108 -22.729 -9.710 1.00 41.38 320 TYR A CA 1
ATOM 2531 C C . TYR A 1 320 ? 14.574 -23.912 -8.889 1.00 41.38 320 TYR A C 1
ATOM 2533 O O . TYR A 1 320 ? 14.219 -23.790 -7.714 1.00 41.38 320 TYR A O 1
ATOM 2541 N N . GLN A 1 321 ? 14.564 -25.103 -9.483 1.00 41.66 321 GLN A N 1
ATOM 2542 C CA . GLN A 1 321 ? 14.414 -26.348 -8.731 1.00 41.66 321 GLN A CA 1
ATOM 2543 C C . GLN A 1 321 ? 15.767 -27.038 -8.532 1.00 41.66 321 GLN A C 1
ATOM 2545 O O . GLN A 1 321 ? 16.176 -27.860 -9.344 1.00 41.66 321 GLN A O 1
ATOM 2550 N N . LYS A 1 322 ? 16.439 -26.713 -7.417 1.00 36.44 322 LYS A N 1
ATOM 2551 C CA . LYS A 1 322 ? 17.185 -27.647 -6.539 1.00 36.44 322 LYS A CA 1
ATOM 2552 C C . LYS A 1 322 ? 17.962 -26.873 -5.464 1.00 36.44 322 LYS A C 1
ATOM 2554 O O . LYS A 1 322 ? 18.863 -26.103 -5.768 1.00 36.44 322 LYS A O 1
ATOM 2559 N N . GLY A 1 323 ? 17.634 -27.117 -4.193 1.00 39.06 323 GLY A N 1
ATOM 2560 C CA . GLY A 1 323 ? 18.575 -26.950 -3.075 1.00 39.06 323 GLY A CA 1
ATOM 2561 C C . GLY A 1 323 ? 18.640 -25.610 -2.326 1.00 39.06 323 GLY A C 1
ATOM 2562 O O . GLY A 1 323 ? 19.415 -25.523 -1.380 1.00 39.06 323 GLY A O 1
ATOM 2563 N N . SER A 1 324 ? 17.854 -24.581 -2.663 1.00 40.56 324 SER A N 1
ATOM 2564 C CA . SER A 1 324 ? 17.897 -23.312 -1.910 1.00 40.56 324 SER A CA 1
ATOM 2565 C C . SER A 1 324 ? 16.930 -23.304 -0.720 1.00 40.56 324 SER A C 1
ATOM 2567 O O . SER A 1 324 ? 15.784 -23.743 -0.822 1.00 40.56 324 SER A O 1
ATOM 2569 N N . THR A 1 325 ? 17.409 -22.799 0.417 1.00 42.47 325 THR A N 1
ATOM 2570 C CA . THR A 1 325 ? 16.666 -22.612 1.672 1.00 42.47 325 THR A CA 1
ATOM 2571 C C . THR A 1 325 ? 15.327 -21.906 1.430 1.00 42.47 325 THR A C 1
ATOM 2573 O O . THR A 1 325 ? 15.271 -20.903 0.720 1.00 42.47 325 THR A O 1
ATOM 2576 N N . LYS A 1 326 ? 14.234 -22.424 2.016 1.00 46.72 326 LYS A N 1
ATOM 2577 C CA . LYS A 1 326 ? 12.910 -21.778 1.983 1.00 46.72 326 LYS A CA 1
ATOM 2578 C C . LYS A 1 326 ? 13.026 -20.391 2.628 1.00 46.72 326 LYS A C 1
ATOM 2580 O O . LYS A 1 326 ? 13.093 -20.290 3.848 1.00 46.72 326 LYS A O 1
ATOM 2585 N N . LEU A 1 327 ? 13.108 -19.344 1.811 1.00 48.81 327 LEU A N 1
ATOM 2586 C CA . LEU A 1 327 ? 13.089 -17.962 2.279 1.00 48.81 327 LEU A CA 1
ATOM 2587 C C . LEU A 1 327 ? 11.653 -17.585 2.652 1.00 48.81 327 LEU A C 1
ATOM 2589 O O . LEU A 1 327 ? 10.748 -17.832 1.856 1.00 48.81 327 LEU A O 1
ATOM 2593 N N . THR A 1 328 ? 11.444 -16.973 3.816 1.00 51.78 328 THR A N 1
ATOM 2594 C CA . THR A 1 328 ? 10.133 -16.393 4.153 1.00 51.78 328 THR A CA 1
ATOM 2595 C C . THR A 1 328 ? 9.941 -15.083 3.394 1.00 51.78 328 THR A C 1
ATOM 2597 O O . THR A 1 328 ? 10.917 -14.377 3.118 1.00 51.78 328 THR A O 1
ATOM 2600 N N . ILE A 1 329 ? 8.707 -14.692 3.065 1.00 46.44 329 ILE A N 1
ATOM 2601 C CA . ILE A 1 329 ? 8.507 -13.421 2.344 1.00 46.44 329 ILE A CA 1
ATOM 2602 C C . ILE A 1 329 ? 8.906 -12.195 3.181 1.00 46.44 329 ILE A C 1
ATOM 2604 O O . ILE A 1 329 ? 9.371 -11.202 2.629 1.00 46.44 329 ILE A O 1
ATOM 2608 N N . GLY A 1 330 ? 8.865 -12.274 4.512 1.00 47.78 330 GLY A N 1
ATOM 2609 C CA . GLY A 1 330 ? 9.461 -11.235 5.358 1.00 47.78 330 GLY A CA 1
ATOM 2610 C C . GLY A 1 330 ? 10.970 -11.080 5.118 1.00 47.78 330 GLY A C 1
ATOM 2611 O O . GLY A 1 330 ? 11.465 -9.965 4.976 1.00 47.78 330 GLY A O 1
ATOM 2612 N N . GLN A 1 331 ? 11.702 -12.193 4.985 1.00 52.88 331 GLN A N 1
ATOM 2613 C CA . GLN A 1 331 ? 13.120 -12.160 4.611 1.00 52.88 331 GLN A CA 1
ATOM 2614 C C . GLN A 1 331 ? 13.307 -11.695 3.172 1.00 52.88 331 GLN A C 1
ATOM 2616 O O . GLN A 1 331 ? 14.330 -11.130 2.844 1.00 52.88 331 GLN A O 1
ATOM 2621 N N . LEU A 1 332 ? 12.348 -11.916 2.292 1.00 54.44 332 LEU A N 1
ATOM 2622 C CA . LEU A 1 332 ? 12.448 -11.492 0.906 1.00 54.44 332 LEU A CA 1
ATOM 2623 C C . LEU A 1 332 ? 12.233 -9.978 0.725 1.00 54.44 332 LEU A C 1
ATOM 2625 O O . LEU A 1 332 ? 12.925 -9.354 -0.069 1.00 54.44 332 LEU A O 1
ATOM 2629 N N . LEU A 1 333 ? 11.286 -9.391 1.459 1.00 53.38 333 LEU A N 1
ATOM 2630 C CA . LEU A 1 333 ? 10.926 -7.972 1.354 1.00 53.38 333 LEU A CA 1
ATOM 2631 C C . LEU A 1 333 ? 11.881 -7.048 2.114 1.00 53.38 333 LEU A C 1
ATOM 2633 O O . LEU A 1 333 ? 12.047 -5.887 1.737 1.00 53.38 333 LEU A O 1
ATOM 2637 N N . TYR A 1 334 ? 12.482 -7.562 3.189 1.00 58.41 334 TYR A N 1
ATOM 2638 C CA . TYR A 1 334 ? 13.299 -6.790 4.126 1.00 58.41 334 TYR A CA 1
ATOM 2639 C C . TYR A 1 334 ? 14.748 -7.298 4.232 1.00 58.41 334 TYR A C 1
ATOM 2641 O O . TYR A 1 334 ? 15.465 -6.912 5.153 1.00 58.41 334 TYR A O 1
ATOM 2649 N N . SER A 1 335 ? 15.208 -8.170 3.323 1.00 63.88 335 SER A N 1
ATOM 2650 C CA . SER A 1 335 ? 16.628 -8.552 3.244 1.00 63.88 335 SER A CA 1
ATOM 2651 C C . SER A 1 335 ? 17.374 -7.773 2.173 1.00 63.88 335 SER A C 1
ATOM 2653 O O . SER A 1 335 ? 16.862 -7.499 1.098 1.00 63.88 335 SER A O 1
ATOM 2655 N N . THR A 1 336 ? 18.660 -7.561 2.439 1.00 69.44 336 THR A N 1
ATOM 2656 C CA . THR A 1 336 ? 19.661 -7.008 1.522 1.00 69.44 336 THR A CA 1
ATOM 2657 C C . THR A 1 336 ? 20.237 -8.022 0.527 1.00 69.44 336 THR A C 1
ATOM 2659 O O . THR A 1 336 ? 21.215 -7.722 -0.162 1.00 69.44 336 THR A O 1
ATOM 2662 N N . ARG A 1 337 ? 19.707 -9.253 0.457 1.00 69.00 337 ARG A N 1
ATOM 2663 C CA . ARG A 1 337 ? 20.283 -10.325 -0.382 1.00 69.00 337 ARG A CA 1
ATOM 2664 C C . ARG A 1 337 ? 20.336 -9.957 -1.868 1.00 69.00 337 ARG A C 1
ATOM 2666 O O . ARG A 1 337 ? 21.296 -10.331 -2.543 1.00 69.00 337 ARG A O 1
ATOM 2673 N N . ASP A 1 338 ? 19.345 -9.228 -2.373 1.00 74.25 338 ASP A N 1
ATOM 2674 C CA . ASP A 1 338 ? 19.268 -8.783 -3.768 1.00 74.25 338 ASP A CA 1
ATOM 2675 C C . ASP A 1 338 ? 20.152 -7.552 -4.052 1.00 74.25 338 ASP A C 1
ATOM 2677 O O . ASP A 1 338 ? 20.655 -7.402 -5.168 1.00 74.25 338 ASP A O 1
ATOM 2681 N N . MET A 1 339 ? 20.426 -6.720 -3.040 1.00 81.31 339 MET A N 1
ATOM 2682 C CA . MET A 1 339 ? 21.161 -5.455 -3.175 1.00 81.31 339 MET A CA 1
ATOM 2683 C C . MET A 1 339 ? 22.535 -5.609 -3.827 1.00 81.31 339 MET A C 1
ATOM 2685 O O . MET A 1 339 ? 22.941 -4.750 -4.612 1.00 81.31 339 MET A O 1
ATOM 2689 N N . LYS A 1 340 ? 23.250 -6.712 -3.563 1.00 83.81 340 LYS A N 1
ATOM 2690 C CA . LYS A 1 340 ? 24.528 -7.028 -4.230 1.00 83.81 340 LYS A CA 1
ATOM 2691 C C . LYS A 1 340 ? 24.360 -7.149 -5.745 1.00 83.81 340 LYS A C 1
ATOM 2693 O O . LYS A 1 340 ? 25.182 -6.625 -6.496 1.00 83.81 340 LYS A O 1
ATOM 2698 N N . TYR A 1 341 ? 23.339 -7.874 -6.190 1.00 84.19 341 TYR A N 1
ATOM 2699 C CA . TYR A 1 341 ? 23.094 -8.133 -7.608 1.00 84.19 341 TYR A CA 1
ATOM 2700 C C . TYR A 1 341 ? 22.566 -6.881 -8.298 1.00 84.19 341 TYR A C 1
ATOM 2702 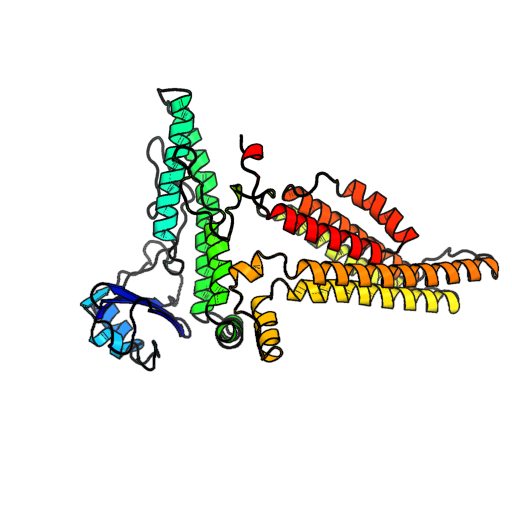O O . TYR A 1 341 ? 23.073 -6.507 -9.351 1.00 84.19 341 TYR A O 1
ATOM 2710 N N . LEU A 1 342 ? 21.643 -6.179 -7.642 1.00 83.00 342 LEU A N 1
ATOM 2711 C CA . LEU A 1 342 ? 21.078 -4.925 -8.121 1.00 83.00 342 LEU A CA 1
ATOM 2712 C C . LEU A 1 342 ? 22.150 -3.842 -8.295 1.00 83.00 342 LEU A C 1
ATOM 2714 O O . LEU A 1 342 ? 22.263 -3.215 -9.345 1.00 83.00 342 LEU A O 1
ATOM 2718 N N . THR A 1 343 ? 23.015 -3.688 -7.292 1.00 87.25 343 THR A N 1
ATOM 2719 C CA . THR A 1 343 ? 24.133 -2.742 -7.344 1.00 87.25 343 THR A CA 1
ATOM 2720 C C . THR A 1 343 ? 25.075 -3.061 -8.504 1.00 87.25 343 THR A C 1
ATOM 2722 O O . THR A 1 343 ? 25.504 -2.144 -9.201 1.00 87.25 343 THR A O 1
ATOM 2725 N N . ARG A 1 344 ? 25.388 -4.343 -8.740 1.00 88.56 344 ARG A N 1
ATOM 2726 C CA . ARG A 1 344 ? 26.220 -4.763 -9.880 1.00 88.56 344 ARG A CA 1
ATOM 2727 C C . ARG A 1 344 ? 25.534 -4.477 -11.212 1.00 88.56 344 ARG A C 1
ATOM 2729 O O . ARG A 1 344 ? 26.183 -3.959 -12.109 1.00 88.56 344 ARG A O 1
ATOM 2736 N N . PHE A 1 345 ? 24.239 -4.763 -11.319 1.00 88.69 345 PHE A N 1
ATOM 2737 C CA . PHE A 1 345 ? 23.449 -4.511 -12.521 1.00 88.69 345 PHE A CA 1
ATOM 2738 C C . PHE A 1 345 ? 23.441 -3.029 -12.911 1.00 88.69 345 PHE A C 1
ATOM 2740 O O . PHE A 1 345 ? 23.816 -2.692 -14.032 1.00 88.69 345 PHE A O 1
ATOM 2747 N N . PHE A 1 346 ? 23.129 -2.132 -11.973 1.00 90.00 346 PHE A N 1
ATOM 2748 C CA . PHE A 1 346 ? 23.190 -0.693 -12.241 1.00 90.00 346 PHE A CA 1
ATOM 2749 C C . PHE A 1 346 ? 24.607 -0.207 -12.552 1.00 90.00 346 PHE A C 1
ATOM 2751 O O . PHE A 1 346 ? 24.778 0.653 -13.410 1.00 90.00 346 PHE A O 1
ATOM 2758 N N . GLY A 1 347 ? 25.626 -0.795 -11.913 1.00 91.06 347 GLY A N 1
ATOM 2759 C CA . GLY A 1 347 ? 27.026 -0.526 -12.241 1.00 91.06 347 GLY A CA 1
ATOM 2760 C C . GLY A 1 347 ? 27.377 -0.902 -13.684 1.00 91.06 347 GLY A C 1
ATOM 2761 O O . GLY A 1 347 ? 28.028 -0.121 -14.371 1.00 91.06 347 GLY A O 1
ATOM 2762 N N . MET A 1 348 ? 26.902 -2.053 -14.176 1.00 91.44 348 MET A N 1
ATOM 2763 C CA . MET A 1 348 ? 27.092 -2.456 -15.575 1.00 91.44 348 MET A CA 1
ATOM 2764 C C . MET A 1 348 ? 26.405 -1.489 -16.542 1.00 91.44 348 MET A C 1
ATOM 2766 O O . MET A 1 348 ? 27.034 -1.069 -17.510 1.00 91.44 348 MET A O 1
ATOM 2770 N N . ILE A 1 349 ? 25.153 -1.093 -16.271 1.00 90.19 349 ILE A N 1
ATOM 2771 C CA . ILE A 1 349 ? 24.438 -0.107 -17.101 1.00 90.19 349 ILE A CA 1
ATOM 2772 C C . ILE A 1 349 ? 25.196 1.219 -17.129 1.00 90.19 349 ILE A C 1
ATOM 2774 O O . ILE A 1 349 ? 25.382 1.786 -18.202 1.00 90.19 349 ILE A O 1
ATOM 2778 N N . LEU A 1 350 ? 25.667 1.695 -15.973 1.00 93.50 350 LEU A N 1
ATOM 2779 C CA . LEU A 1 350 ? 26.437 2.932 -15.878 1.00 93.50 350 LEU A CA 1
ATOM 2780 C C . LEU A 1 350 ? 27.696 2.869 -16.749 1.00 93.50 350 LEU A C 1
ATOM 2782 O O . LEU A 1 350 ? 27.930 3.792 -17.528 1.00 93.50 350 LEU A O 1
ATOM 2786 N N . VAL A 1 351 ? 28.478 1.786 -16.659 1.00 93.75 351 VAL A N 1
ATOM 2787 C CA . VAL A 1 351 ? 29.701 1.615 -17.461 1.00 93.75 351 VAL A CA 1
ATOM 2788 C C . VAL A 1 351 ? 29.369 1.567 -18.950 1.00 93.75 351 VAL A C 1
ATOM 2790 O O . VAL A 1 351 ? 29.932 2.346 -19.712 1.00 93.75 351 VAL A O 1
ATOM 2793 N N . LEU A 1 352 ? 28.419 0.722 -19.364 1.00 91.00 352 LEU A N 1
ATOM 2794 C CA . LEU A 1 352 ? 28.041 0.573 -20.773 1.00 91.00 352 LEU A CA 1
ATOM 2795 C C . LEU A 1 352 ? 27.509 1.884 -21.369 1.00 91.00 352 LEU A C 1
ATOM 2797 O O . LEU A 1 352 ? 27.933 2.281 -22.455 1.00 91.00 352 LEU A O 1
ATOM 2801 N N . ALA A 1 353 ? 26.629 2.583 -20.646 1.00 91.50 353 ALA A N 1
ATOM 2802 C CA . ALA A 1 353 ? 26.078 3.865 -21.074 1.00 91.50 353 ALA A CA 1
ATOM 2803 C C . ALA A 1 353 ? 27.159 4.953 -21.164 1.00 91.50 353 ALA A C 1
ATOM 2805 O O . ALA A 1 353 ? 27.182 5.703 -22.139 1.00 91.50 353 ALA A O 1
ATOM 2806 N N . THR A 1 354 ? 28.085 5.001 -20.199 1.00 94.69 354 THR A N 1
ATOM 2807 C CA . THR A 1 354 ? 29.209 5.953 -20.214 1.00 94.69 354 THR A CA 1
ATOM 2808 C C . THR A 1 354 ? 30.150 5.670 -21.381 1.00 94.69 354 THR A C 1
ATOM 2810 O O . THR A 1 354 ? 30.511 6.585 -22.116 1.00 94.69 354 THR A O 1
ATOM 2813 N N . THR A 1 355 ? 30.520 4.406 -21.611 1.00 92.06 355 THR A N 1
ATOM 2814 C CA . THR A 1 355 ? 31.373 4.022 -22.744 1.00 92.06 355 THR A CA 1
ATOM 2815 C C . THR A 1 355 ? 30.722 4.400 -24.069 1.00 92.06 355 THR A C 1
ATOM 2817 O O . THR A 1 355 ? 31.377 5.015 -24.909 1.00 92.06 355 THR A O 1
ATOM 2820 N N . ALA A 1 356 ? 29.433 4.100 -24.247 1.00 87.88 356 ALA A N 1
ATOM 2821 C CA . ALA A 1 356 ? 28.701 4.498 -25.444 1.00 87.88 356 ALA A CA 1
ATOM 2822 C C . ALA A 1 356 ? 28.704 6.024 -25.624 1.00 87.88 356 ALA A C 1
ATOM 2824 O O . ALA A 1 356 ? 29.035 6.509 -26.705 1.00 87.88 356 ALA A O 1
ATOM 2825 N N . HIS A 1 357 ? 28.413 6.777 -24.559 1.00 90.62 357 HIS A N 1
ATOM 2826 C CA . HIS A 1 357 ? 28.430 8.238 -24.576 1.00 90.62 357 HIS A CA 1
ATOM 2827 C C . HIS A 1 357 ? 29.794 8.801 -24.995 1.00 90.62 357 HIS A C 1
ATOM 2829 O O . HIS A 1 357 ? 29.856 9.611 -25.917 1.00 90.62 357 HIS A O 1
ATOM 2835 N N . LEU A 1 358 ? 30.890 8.322 -24.400 1.00 91.88 358 LEU A N 1
ATOM 2836 C CA . LEU A 1 358 ? 32.245 8.779 -24.722 1.00 91.88 358 LEU A CA 1
ATOM 2837 C C . LEU A 1 358 ? 32.664 8.419 -26.152 1.00 91.88 358 LEU A C 1
ATOM 2839 O O . LEU A 1 358 ? 33.247 9.253 -26.846 1.00 91.88 358 LEU A O 1
ATOM 2843 N N . VAL A 1 359 ? 32.341 7.210 -26.627 1.00 88.12 359 VAL A N 1
ATOM 2844 C CA . VAL A 1 359 ? 32.613 6.802 -28.016 1.00 88.12 359 VAL A CA 1
ATOM 2845 C C . VAL A 1 359 ? 31.884 7.729 -28.985 1.00 88.12 359 VAL A C 1
ATOM 2847 O O . VAL A 1 359 ? 32.484 8.223 -29.938 1.00 88.12 359 VAL A O 1
ATOM 2850 N N . LEU A 1 360 ? 30.610 8.014 -28.731 1.00 81.75 360 LEU A N 1
ATOM 2851 C CA . LEU A 1 360 ? 29.791 8.843 -29.612 1.00 81.75 360 LEU A CA 1
ATOM 2852 C C . LEU A 1 360 ? 30.230 10.314 -29.562 1.00 81.75 360 LEU A C 1
ATOM 2854 O O . LEU A 1 360 ? 30.396 10.931 -30.613 1.00 81.75 360 LEU A O 1
ATOM 2858 N N . PHE A 1 361 ? 30.551 10.841 -28.380 1.00 84.00 361 PHE A N 1
ATOM 2859 C CA . PHE A 1 361 ? 31.120 12.179 -28.214 1.00 84.00 361 PHE A CA 1
ATOM 2860 C C . PHE A 1 361 ? 32.475 12.326 -28.925 1.00 84.00 361 PHE A C 1
ATOM 2862 O O . PHE A 1 361 ? 32.708 13.313 -29.623 1.00 84.00 361 PHE A O 1
ATOM 2869 N N . SER A 1 362 ? 33.345 11.312 -28.841 1.00 86.38 362 SER A N 1
ATOM 2870 C CA . SER A 1 362 ? 34.637 11.315 -29.541 1.00 86.38 362 SER A CA 1
ATOM 2871 C C . SER A 1 362 ? 34.481 11.348 -31.066 1.00 86.38 362 SER A C 1
ATOM 2873 O O . SER A 1 362 ? 35.220 12.068 -31.741 1.00 86.38 362 SER A O 1
ATOM 2875 N N . ARG A 1 363 ? 33.477 10.642 -31.613 1.00 83.19 363 ARG A N 1
ATOM 2876 C CA . ARG A 1 363 ? 33.149 10.664 -33.047 1.00 83.19 363 ARG A CA 1
ATOM 2877 C C . ARG A 1 363 ? 32.652 12.038 -33.490 1.00 83.19 363 ARG A C 1
ATOM 2879 O O . ARG A 1 363 ? 33.076 12.514 -34.539 1.00 83.19 363 ARG A O 1
ATOM 2886 N N . LEU A 1 364 ? 31.820 12.693 -32.677 1.00 77.12 364 LEU A N 1
ATOM 2887 C CA . LEU A 1 364 ? 31.343 14.054 -32.945 1.00 77.12 364 LEU A CA 1
ATOM 2888 C C . LEU A 1 364 ? 32.490 15.076 -32.941 1.00 77.12 364 LEU A C 1
ATOM 2890 O O . LEU A 1 364 ? 32.572 15.891 -33.856 1.00 77.12 364 LEU A O 1
ATOM 2894 N N . ILE A 1 365 ? 33.414 14.997 -31.976 1.00 80.50 365 ILE A N 1
ATOM 2895 C CA . ILE A 1 365 ? 34.609 15.862 -31.936 1.00 80.50 365 ILE A CA 1
ATOM 2896 C C . ILE A 1 365 ? 35.517 15.616 -33.145 1.00 80.50 365 ILE A C 1
ATOM 2898 O O . ILE A 1 365 ? 36.068 16.553 -33.719 1.00 80.50 365 ILE A O 1
ATOM 2902 N N . HIS A 1 366 ? 35.721 14.358 -33.534 1.00 80.62 366 HIS A N 1
ATOM 2903 C CA . HIS A 1 366 ? 36.554 14.042 -34.692 1.00 80.62 366 HIS A CA 1
ATOM 2904 C C . HIS A 1 366 ? 35.946 14.593 -35.992 1.00 80.62 366 HIS A C 1
ATOM 2906 O O . HIS A 1 366 ? 36.650 15.188 -36.811 1.00 80.62 366 HIS A O 1
ATOM 2912 N N . HIS A 1 367 ? 34.626 14.472 -36.146 1.00 73.81 367 HIS A N 1
ATOM 2913 C CA . HIS A 1 367 ? 33.895 15.039 -37.275 1.00 73.81 367 HIS A CA 1
ATOM 2914 C C . HIS A 1 367 ? 33.938 16.580 -37.281 1.00 73.81 367 HIS A C 1
ATOM 2916 O O . HIS A 1 367 ? 34.200 17.186 -38.317 1.00 73.81 367 HIS A O 1
ATOM 2922 N N . SER A 1 368 ? 33.814 17.236 -36.118 1.00 71.06 368 SER A N 1
ATOM 2923 C CA . SER A 1 368 ? 33.878 18.706 -36.025 1.00 71.06 368 SER A CA 1
ATOM 2924 C C . SER A 1 368 ? 35.244 19.294 -36.399 1.00 71.06 368 SER A C 1
ATOM 2926 O O . SER A 1 368 ? 35.339 20.475 -36.722 1.00 71.06 368 SER A O 1
ATOM 2928 N N . LYS A 1 369 ? 36.318 18.498 -36.303 1.00 74.06 369 LYS A N 1
ATOM 2929 C CA . LYS A 1 369 ? 37.673 18.896 -36.717 1.00 74.06 369 LYS A CA 1
ATOM 2930 C C . LYS A 1 369 ? 37.894 18.770 -38.227 1.00 74.06 369 LYS A C 1
ATOM 2932 O O . LYS A 1 369 ? 38.774 19.444 -38.749 1.00 74.06 369 LYS A O 1
ATOM 2937 N N . SER A 1 370 ? 37.142 17.900 -38.905 1.00 67.50 370 SER A N 1
ATOM 2938 C CA . SER A 1 370 ? 37.299 17.596 -40.338 1.00 67.50 370 SER A CA 1
ATOM 2939 C C . SER A 1 370 ? 36.346 18.388 -41.236 1.00 67.50 370 SER A C 1
ATOM 2941 O O . SER A 1 370 ? 36.677 18.648 -42.389 1.00 67.50 370 SER A O 1
ATOM 2943 N N . ALA A 1 371 ? 35.218 18.854 -40.701 1.00 61.84 371 ALA A N 1
ATOM 2944 C CA . ALA A 1 371 ? 34.368 19.859 -41.325 1.00 61.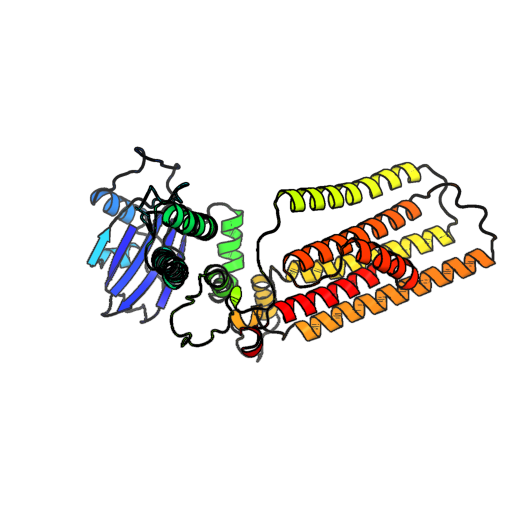84 371 ALA A CA 1
ATOM 2945 C C . ALA A 1 371 ? 34.085 20.961 -40.289 1.00 61.84 371 ALA A C 1
ATOM 2947 O O . ALA A 1 371 ? 33.504 20.655 -39.243 1.00 61.84 371 ALA A O 1
ATOM 2948 N N . PRO A 1 372 ? 34.484 22.232 -40.518 1.00 57.03 372 PRO A N 1
ATOM 2949 C CA . PRO A 1 372 ? 34.105 23.307 -39.611 1.00 57.03 372 PRO A CA 1
ATOM 2950 C C . PRO A 1 372 ? 32.582 23.337 -39.555 1.00 57.03 372 PRO A C 1
ATOM 2952 O O . PRO A 1 372 ? 31.940 23.389 -40.603 1.00 57.03 372 PRO A O 1
ATOM 2955 N N . PHE A 1 373 ? 32.028 23.250 -38.342 1.00 55.50 373 PHE A N 1
ATOM 2956 C CA . PHE A 1 373 ? 30.596 23.281 -38.046 1.00 55.50 373 PHE A CA 1
ATOM 2957 C C . PHE A 1 373 ? 29.952 24.456 -38.803 1.00 55.50 373 PHE A C 1
ATOM 2959 O O . PHE A 1 373 ? 29.906 25.584 -38.308 1.00 55.50 373 PHE A O 1
ATOM 2966 N N . LYS A 1 374 ? 29.468 24.225 -40.030 1.00 52.19 374 LYS A N 1
ATOM 2967 C CA . LYS A 1 374 ? 28.646 25.181 -40.771 1.00 52.19 374 LYS A CA 1
ATOM 2968 C C . LYS A 1 374 ? 27.263 25.084 -40.145 1.00 52.19 374 LYS A C 1
ATOM 2970 O O . LYS A 1 374 ? 26.387 24.380 -40.615 1.00 52.19 374 LYS A O 1
ATOM 2975 N N . VAL A 1 375 ? 27.207 25.704 -38.973 1.00 47.75 375 VAL A N 1
ATOM 2976 C CA . VAL A 1 375 ? 26.085 26.078 -38.132 1.00 47.75 375 VAL A CA 1
ATOM 2977 C C . VAL A 1 375 ? 24.874 25.142 -38.230 1.00 47.75 375 VAL A C 1
ATOM 2979 O O . VAL A 1 375 ? 24.059 25.238 -39.141 1.00 47.75 375 VAL A O 1
ATOM 2982 N N . MET A 1 376 ? 24.705 24.314 -37.194 1.00 51.84 376 MET A N 1
ATOM 2983 C CA . MET A 1 376 ? 23.392 23.892 -36.692 1.00 51.84 376 MET A CA 1
ATOM 2984 C C . MET A 1 376 ? 22.566 25.153 -36.347 1.00 51.84 376 MET A C 1
ATOM 2986 O O . MET A 1 376 ? 22.410 25.497 -35.180 1.00 51.84 376 MET A O 1
ATOM 2990 N N . THR A 1 377 ? 22.106 25.923 -37.337 1.00 52.25 377 THR A N 1
ATOM 2991 C CA . THR A 1 377 ? 21.195 27.062 -37.118 1.00 52.25 377 THR A CA 1
ATOM 2992 C C . THR A 1 377 ? 19.757 26.590 -36.953 1.00 52.25 377 THR A C 1
ATOM 2994 O O . THR A 1 377 ? 18.961 27.287 -36.330 1.00 52.25 377 THR A O 1
ATOM 2997 N N . ALA A 1 378 ? 19.419 25.416 -37.493 1.00 58.25 378 ALA A N 1
ATOM 2998 C CA . ALA A 1 378 ? 18.085 24.838 -37.425 1.00 58.25 378 ALA A CA 1
ATOM 2999 C C . ALA A 1 378 ? 18.077 23.583 -36.530 1.00 58.25 378 ALA A C 1
ATOM 3001 O O . ALA A 1 378 ? 18.956 22.727 -36.678 1.00 58.25 378 ALA A O 1
ATOM 3002 N N . PRO A 1 379 ? 17.101 23.438 -35.614 1.00 66.62 379 PRO A N 1
ATOM 3003 C CA . PRO A 1 379 ? 16.899 22.198 -34.876 1.00 66.62 379 PRO A CA 1
ATOM 3004 C C . PRO A 1 379 ? 16.570 21.064 -35.853 1.00 66.62 379 PRO A C 1
ATOM 3006 O O . PRO A 1 379 ? 15.602 21.161 -36.604 1.00 66.62 379 PRO A O 1
ATOM 3009 N N . SER A 1 380 ? 17.358 19.988 -35.849 1.00 76.50 380 SER A N 1
ATOM 3010 C CA . SER A 1 380 ? 17.004 18.761 -36.568 1.00 76.50 380 SER A CA 1
ATOM 3011 C C . SER A 1 380 ? 16.107 17.867 -35.715 1.00 76.50 380 SER A C 1
ATOM 3013 O O . SER A 1 380 ? 16.096 17.957 -34.480 1.00 76.50 380 SER A O 1
ATOM 3015 N N . SER A 1 381 ? 15.380 16.959 -36.366 1.00 81.12 381 SER A N 1
ATOM 3016 C CA . SER A 1 381 ? 14.491 16.011 -35.689 1.00 81.12 381 SER A CA 1
ATOM 3017 C C . SER A 1 381 ? 15.206 15.185 -34.605 1.00 81.12 381 SER A C 1
ATOM 3019 O O . SER A 1 381 ? 14.641 14.960 -33.532 1.00 81.12 381 SER A O 1
ATOM 3021 N N . GLU A 1 382 ? 16.461 14.796 -34.847 1.00 78.62 382 GLU A N 1
ATOM 3022 C CA . GLU A 1 382 ? 17.285 13.960 -33.974 1.00 78.62 382 GLU A CA 1
ATOM 3023 C C . GLU A 1 382 ? 17.813 14.736 -32.768 1.00 78.62 382 GLU A C 1
ATOM 3025 O O . GLU A 1 382 ? 17.820 14.217 -31.652 1.00 78.62 382 GLU A O 1
ATOM 3030 N N . LEU A 1 383 ? 18.211 15.998 -32.961 1.00 78.75 383 LEU A N 1
ATOM 3031 C CA . LEU A 1 383 ? 18.649 16.866 -31.865 1.00 78.75 383 LEU A CA 1
ATOM 3032 C C . LEU A 1 383 ? 17.497 17.197 -30.922 1.00 78.75 383 LEU A C 1
ATOM 3034 O O . LEU A 1 383 ? 17.686 17.248 -29.708 1.00 78.75 383 LEU A O 1
ATOM 3038 N N . VAL A 1 384 ? 16.293 17.371 -31.467 1.00 84.00 384 VAL A N 1
ATOM 3039 C CA . VAL A 1 384 ? 15.077 17.582 -30.676 1.00 84.00 384 VAL A CA 1
ATOM 3040 C C . VAL A 1 384 ? 14.733 16.334 -29.861 1.00 84.00 384 VAL A C 1
ATOM 3042 O O . VAL A 1 384 ? 14.434 16.454 -28.673 1.00 84.00 384 VAL A O 1
ATOM 3045 N N . GLN A 1 385 ? 14.837 15.133 -30.445 1.00 83.62 385 GLN A N 1
ATOM 3046 C CA . GLN A 1 385 ? 14.658 13.877 -29.702 1.00 83.62 385 GLN A CA 1
ATOM 3047 C C . GLN A 1 385 ? 15.701 13.720 -28.590 1.00 83.62 385 GLN A C 1
ATOM 3049 O O . GLN A 1 385 ? 15.357 13.366 -27.463 1.00 83.62 385 GLN A O 1
ATOM 3054 N N . LEU A 1 386 ? 16.964 14.035 -28.884 1.00 82.88 386 LEU A N 1
ATOM 3055 C CA . LEU A 1 386 ? 18.059 13.987 -27.922 1.00 82.88 386 LEU A CA 1
ATOM 3056 C C . LEU A 1 386 ? 17.837 14.951 -26.750 1.00 82.88 386 LEU A C 1
ATOM 3058 O O . LEU A 1 386 ? 17.944 14.551 -25.589 1.00 82.88 386 LEU A O 1
ATOM 3062 N N . ALA A 1 387 ? 17.494 16.205 -27.048 1.00 85.81 387 ALA A N 1
ATOM 3063 C CA . ALA A 1 387 ? 17.197 17.216 -26.042 1.00 85.81 387 ALA A CA 1
ATOM 3064 C C . ALA A 1 387 ? 15.986 16.810 -25.193 1.00 85.81 387 ALA A C 1
ATOM 3066 O O . ALA A 1 387 ? 16.051 16.874 -23.966 1.00 85.81 387 ALA A O 1
ATOM 3067 N N . SER A 1 388 ? 14.917 16.317 -25.827 1.00 87.38 388 SER A N 1
ATOM 3068 C CA . SER A 1 388 ? 13.740 15.812 -25.120 1.00 87.38 388 SER A CA 1
ATOM 3069 C C . SER A 1 388 ? 14.099 14.680 -24.162 1.00 87.38 388 SER A C 1
ATOM 3071 O O . SER A 1 388 ? 13.659 14.700 -23.017 1.00 87.38 388 SER A O 1
ATOM 3073 N N . LEU A 1 389 ? 14.917 13.717 -24.595 1.00 86.56 389 LEU A N 1
ATOM 3074 C CA . LEU A 1 389 ? 15.339 12.591 -23.766 1.00 86.56 389 LEU A CA 1
ATOM 3075 C C . LEU A 1 389 ? 16.160 13.047 -22.554 1.00 86.56 389 LEU A C 1
ATOM 3077 O O . LEU A 1 389 ? 15.927 12.577 -21.440 1.00 86.56 389 LEU A O 1
ATOM 3081 N N . ILE A 1 390 ? 17.094 13.982 -22.752 1.00 89.38 390 ILE A N 1
ATOM 3082 C CA . ILE A 1 390 ? 17.888 14.566 -21.662 1.00 89.38 390 ILE A CA 1
ATOM 3083 C C . ILE A 1 390 ? 16.971 15.285 -20.668 1.00 89.38 390 ILE A C 1
ATOM 3085 O O . ILE A 1 390 ? 17.091 15.063 -19.464 1.00 89.38 390 ILE A O 1
ATOM 3089 N N . ILE A 1 391 ? 16.019 16.087 -21.154 1.00 91.38 391 ILE A N 1
ATOM 3090 C CA . ILE A 1 391 ? 15.046 16.788 -20.306 1.00 91.38 391 ILE A CA 1
ATOM 3091 C C . ILE A 1 391 ? 14.193 15.786 -19.520 1.00 91.38 391 ILE A C 1
ATOM 3093 O O . ILE A 1 391 ? 14.031 15.961 -18.315 1.00 91.38 391 ILE A O 1
ATOM 3097 N N . SER A 1 392 ? 13.702 14.712 -20.150 1.00 89.69 392 SER A N 1
ATOM 3098 C CA . SER A 1 392 ? 12.953 13.651 -19.462 1.00 89.69 392 SER A CA 1
ATOM 3099 C C . SER A 1 392 ? 13.773 13.001 -18.352 1.00 89.69 392 SER A C 1
ATOM 3101 O O . SER A 1 392 ? 13.279 12.832 -17.238 1.00 89.69 392 SER A O 1
ATOM 3103 N N . VAL A 1 393 ? 15.035 12.660 -18.629 1.00 91.06 393 VAL A N 1
ATOM 3104 C CA . VAL A 1 393 ? 15.926 12.047 -17.639 1.00 91.06 393 VAL A CA 1
ATOM 3105 C C . VAL A 1 393 ? 16.202 13.003 -16.480 1.00 91.06 393 VAL A C 1
ATOM 3107 O O . VAL A 1 393 ? 16.093 12.600 -15.325 1.00 91.06 393 VAL A O 1
ATOM 3110 N N . LEU A 1 394 ? 16.509 14.272 -16.758 1.00 94.12 394 LEU A N 1
ATOM 3111 C CA . LEU A 1 394 ? 16.733 15.278 -15.718 1.00 94.12 394 LEU A CA 1
ATOM 3112 C C . LEU A 1 394 ? 15.479 15.498 -14.872 1.00 94.12 394 LEU A C 1
ATOM 3114 O O . LEU A 1 394 ? 15.569 15.523 -13.646 1.00 94.12 394 LEU A O 1
ATOM 3118 N N . ALA A 1 395 ? 14.311 15.597 -15.506 1.00 93.44 395 ALA A N 1
ATOM 3119 C CA . ALA A 1 395 ? 13.042 15.732 -14.808 1.00 93.44 395 ALA A CA 1
ATOM 3120 C C . ALA A 1 395 ? 12.796 14.520 -13.893 1.00 93.44 395 ALA A C 1
ATOM 3122 O O . ALA A 1 395 ? 12.417 14.696 -12.733 1.00 93.44 395 ALA A O 1
ATOM 3123 N N . TRP A 1 396 ? 13.077 13.303 -14.368 1.00 92.88 396 TRP A N 1
ATOM 3124 C CA . TRP A 1 396 ? 12.958 12.086 -13.567 1.00 92.88 396 TRP A CA 1
ATOM 3125 C C . TRP A 1 396 ? 13.936 12.055 -12.383 1.00 92.88 396 TRP A C 1
ATOM 3127 O O . TRP A 1 396 ? 13.557 11.705 -11.265 1.00 92.88 396 TRP A O 1
ATOM 3137 N N . CYS A 1 397 ? 15.182 12.480 -12.591 1.00 95.06 397 CYS A N 1
ATOM 3138 C CA . CYS A 1 397 ? 16.174 12.616 -11.526 1.00 95.06 397 CYS A CA 1
ATOM 3139 C C . CYS A 1 397 ? 15.736 13.633 -10.458 1.00 95.06 397 CYS A C 1
ATOM 3141 O O . CYS A 1 397 ? 15.868 13.377 -9.258 1.00 95.06 397 CYS A O 1
ATOM 3143 N N . CYS A 1 398 ? 15.163 14.764 -10.877 1.00 96.56 398 CYS A N 1
ATOM 3144 C CA . CYS A 1 398 ? 14.596 15.764 -9.974 1.00 96.56 398 CYS A CA 1
ATOM 3145 C C . CYS A 1 398 ? 13.405 15.212 -9.183 1.00 96.56 398 CYS A C 1
ATOM 3147 O O . CYS A 1 398 ? 13.339 15.417 -7.970 1.00 96.56 398 CYS A O 1
ATOM 3149 N N . PHE A 1 399 ? 12.500 14.484 -9.845 1.00 94.88 399 PHE A N 1
ATOM 3150 C CA . PHE A 1 399 ? 11.375 13.807 -9.198 1.00 94.88 399 PHE A CA 1
ATOM 3151 C C . PHE A 1 399 ? 11.855 12.810 -8.138 1.00 94.88 399 PHE A C 1
ATOM 3153 O O . PHE A 1 399 ? 11.363 12.825 -7.013 1.00 94.88 399 PHE A O 1
ATOM 3160 N N . MET A 1 400 ? 12.855 11.988 -8.465 1.00 94.12 400 MET A N 1
ATOM 3161 C CA . MET A 1 400 ? 13.414 10.997 -7.545 1.00 94.12 400 MET A CA 1
ATOM 3162 C C . MET A 1 400 ? 13.971 11.652 -6.278 1.00 94.12 400 MET A C 1
ATOM 3164 O O . MET A 1 400 ? 13.721 11.185 -5.171 1.00 94.12 400 MET A O 1
ATOM 3168 N N . ILE A 1 401 ? 14.675 12.774 -6.423 1.00 96.75 401 ILE A N 1
ATOM 3169 C CA . ILE A 1 401 ? 15.245 13.511 -5.290 1.00 96.75 401 ILE A CA 1
ATOM 3170 C C . ILE A 1 401 ? 14.158 14.200 -4.472 1.00 96.75 401 ILE A C 1
ATOM 3172 O O . ILE A 1 401 ? 14.218 14.185 -3.244 1.00 96.75 401 ILE A O 1
ATOM 3176 N N . TRP A 1 402 ? 13.149 14.766 -5.135 1.00 95.81 402 TRP A N 1
ATOM 3177 C CA . TRP A 1 402 ? 11.976 15.315 -4.463 1.00 95.81 402 TRP A CA 1
ATOM 3178 C C . TRP A 1 402 ? 11.268 14.245 -3.619 1.00 95.81 402 TRP A C 1
ATOM 3180 O O . TRP A 1 402 ? 10.978 14.482 -2.446 1.00 95.81 402 TRP A O 1
ATOM 3190 N N . ASP A 1 403 ? 11.059 13.052 -4.179 1.00 93.06 403 ASP A N 1
ATOM 3191 C CA . ASP A 1 403 ? 10.374 11.957 -3.494 1.00 93.06 403 ASP A CA 1
ATOM 3192 C C . ASP A 1 403 ? 11.206 11.352 -2.354 1.00 93.06 403 ASP A C 1
ATOM 3194 O O . ASP A 1 403 ? 10.665 11.025 -1.302 1.00 93.06 403 ASP A O 1
ATOM 3198 N N . MET A 1 404 ? 12.529 11.265 -2.501 1.00 94.31 404 MET A N 1
ATOM 3199 C CA . MET A 1 404 ? 13.411 10.832 -1.411 1.00 94.31 404 MET A CA 1
ATOM 3200 C C . MET A 1 404 ? 13.500 11.860 -0.283 1.00 94.31 404 MET A C 1
ATOM 3202 O O . MET A 1 404 ? 13.545 11.492 0.892 1.00 94.31 404 MET A O 1
ATOM 3206 N N . ARG A 1 405 ? 13.514 13.156 -0.618 1.00 94.81 405 ARG A N 1
ATOM 3207 C CA . ARG A 1 405 ? 13.527 14.234 0.376 1.00 94.81 405 ARG A CA 1
ATOM 3208 C C . ARG A 1 405 ? 12.245 14.247 1.198 1.00 94.81 405 ARG A C 1
ATOM 3210 O O . ARG A 1 405 ? 12.306 14.474 2.402 1.00 94.81 405 ARG A O 1
ATOM 3217 N N . ARG A 1 406 ? 11.104 13.961 0.563 1.00 92.38 406 ARG A N 1
ATOM 3218 C CA . ARG A 1 406 ? 9.804 13.827 1.227 1.00 92.38 406 ARG A CA 1
ATOM 3219 C C . ARG A 1 406 ? 9.884 12.862 2.411 1.00 92.38 406 ARG A C 1
ATOM 3221 O O . ARG A 1 406 ? 9.476 13.232 3.497 1.00 92.38 406 ARG A O 1
ATOM 3228 N N . VAL A 1 407 ? 10.493 11.689 2.239 1.00 88.50 407 VAL A N 1
ATOM 3229 C CA . VAL A 1 407 ? 10.620 10.662 3.296 1.00 88.50 407 VAL A CA 1
ATOM 3230 C C . VAL A 1 407 ? 11.902 10.771 4.138 1.00 88.50 407 VAL A C 1
ATOM 3232 O O . VAL A 1 407 ? 12.298 9.809 4.793 1.00 88.50 407 VAL A O 1
ATOM 3235 N N . ASN A 1 408 ? 12.557 11.937 4.135 1.00 92.44 408 ASN A N 1
ATOM 3236 C CA . ASN A 1 408 ? 13.772 12.235 4.904 1.00 92.44 408 ASN A CA 1
ATOM 3237 C C . ASN A 1 408 ? 14.994 11.342 4.588 1.00 92.44 408 ASN A C 1
ATOM 3239 O O . ASN A 1 408 ? 15.852 11.119 5.436 1.00 92.44 408 ASN A O 1
ATOM 3243 N N . LEU A 1 409 ? 15.106 10.837 3.355 1.00 91.44 409 LEU A N 1
ATOM 3244 C CA . LEU A 1 409 ? 16.287 10.074 2.918 1.00 91.44 409 LEU A CA 1
ATOM 3245 C C . LEU A 1 409 ? 17.415 10.963 2.389 1.00 91.44 409 LEU A C 1
ATOM 3247 O O . LEU A 1 409 ? 18.548 10.519 2.228 1.00 91.44 409 LEU A O 1
ATOM 3251 N N . THR A 1 410 ? 17.117 12.220 2.068 1.00 94.31 410 THR A N 1
ATOM 3252 C CA . THR A 1 410 ? 18.119 13.169 1.587 1.00 94.31 410 THR A CA 1
ATOM 3253 C C . THR A 1 410 ? 17.717 14.603 1.889 1.00 94.31 410 THR A C 1
ATOM 3255 O O . THR A 1 410 ? 16.540 14.955 1.858 1.00 94.31 410 THR A O 1
ATOM 3258 N N . THR A 1 411 ? 18.710 15.458 2.117 1.00 93.62 411 THR A N 1
ATOM 3259 C CA . THR A 1 411 ? 18.541 16.914 2.212 1.00 93.62 411 THR A CA 1
ATOM 3260 C C . THR A 1 411 ? 18.794 17.617 0.875 1.00 93.62 411 THR A C 1
ATOM 3262 O O . THR A 1 411 ? 18.589 18.827 0.763 1.00 93.62 411 THR A O 1
ATOM 3265 N N . ARG A 1 412 ? 19.220 16.874 -0.161 1.00 93.62 412 ARG A N 1
ATOM 3266 C CA . ARG A 1 412 ? 19.526 17.424 -1.488 1.00 93.62 412 ARG A CA 1
ATOM 3267 C C . ARG A 1 412 ? 18.271 18.016 -2.125 1.00 93.62 412 ARG A C 1
ATOM 3269 O O . ARG A 1 412 ? 17.194 17.423 -2.090 1.00 93.62 412 ARG A O 1
ATOM 3276 N N . SER A 1 413 ? 18.411 19.194 -2.729 1.00 94.75 413 SER A N 1
ATOM 3277 C CA . SER A 1 413 ? 17.307 19.834 -3.439 1.00 94.75 413 SER A CA 1
ATOM 3278 C C . SER A 1 413 ? 17.187 19.291 -4.872 1.00 94.75 413 SER A C 1
ATOM 3280 O O . SER A 1 413 ? 18.207 19.006 -5.509 1.00 94.75 413 SER A O 1
ATOM 3282 N N . PRO A 1 414 ? 15.964 19.200 -5.429 1.00 95.25 414 PRO A N 1
ATOM 3283 C CA . PRO A 1 414 ? 15.774 18.880 -6.845 1.00 95.25 414 PRO A CA 1
ATOM 3284 C C . PRO A 1 414 ? 16.520 19.851 -7.770 1.00 95.25 414 PRO A C 1
ATOM 3286 O O . PRO A 1 414 ? 17.041 19.443 -8.798 1.00 95.25 414 PRO A O 1
ATOM 3289 N N . PHE A 1 415 ? 16.649 21.121 -7.371 1.00 94.50 415 PHE A N 1
ATOM 3290 C CA . PHE A 1 415 ? 17.388 22.133 -8.129 1.00 94.50 415 PHE A CA 1
ATOM 3291 C C . PHE A 1 415 ? 18.893 21.839 -8.209 1.00 94.50 415 PHE A C 1
ATOM 3293 O O . PHE A 1 415 ? 19.481 21.900 -9.286 1.00 94.50 415 PHE A O 1
ATOM 3300 N N . ALA A 1 416 ? 19.517 21.445 -7.094 1.00 93.88 416 ALA A N 1
ATOM 3301 C CA . ALA A 1 416 ? 20.913 21.013 -7.108 1.00 93.88 416 ALA A CA 1
ATOM 3302 C C . ALA A 1 416 ? 21.097 19.795 -8.028 1.00 93.88 416 ALA A C 1
ATOM 3304 O O . ALA A 1 416 ? 22.066 19.707 -8.777 1.00 93.88 416 ALA A O 1
ATOM 3305 N N . MET A 1 417 ? 20.127 18.881 -8.019 1.00 95.50 417 MET A N 1
ATOM 3306 C CA . MET A 1 417 ? 20.143 17.689 -8.864 1.00 95.50 417 MET A CA 1
ATOM 3307 C C . MET A 1 417 ? 19.929 17.989 -10.342 1.00 95.50 417 MET A C 1
ATOM 3309 O O . MET A 1 417 ? 20.535 17.319 -11.172 1.00 95.50 417 MET A O 1
ATOM 3313 N N . PHE A 1 418 ? 19.172 19.030 -10.679 1.00 95.25 418 PHE A N 1
ATOM 3314 C CA . PHE A 1 418 ? 19.112 19.545 -12.041 1.00 95.25 418 PHE A CA 1
ATOM 3315 C C . PHE A 1 418 ? 20.485 20.047 -12.508 1.00 95.25 418 PHE A C 1
ATOM 3317 O O . PHE A 1 418 ? 20.937 19.669 -13.587 1.00 95.25 418 PHE A O 1
ATOM 3324 N N . PHE A 1 419 ? 21.185 20.837 -11.685 1.00 95.06 419 PHE A N 1
ATOM 3325 C CA . PHE A 1 419 ? 22.504 21.381 -12.029 1.00 95.06 419 PHE A CA 1
ATOM 3326 C C . PHE A 1 419 ? 23.568 20.284 -12.181 1.00 95.06 419 PHE A C 1
ATOM 3328 O O . PHE A 1 419 ? 24.166 20.137 -13.249 1.00 95.06 419 PHE A O 1
ATOM 3335 N N . TYR A 1 420 ? 23.765 19.456 -11.150 1.00 94.56 420 TYR A N 1
ATOM 3336 C CA . TYR A 1 420 ? 24.749 18.369 -11.196 1.00 94.56 420 TYR A CA 1
ATOM 3337 C C . TYR A 1 420 ? 24.370 17.288 -12.209 1.00 94.56 420 TYR A C 1
ATOM 3339 O O . TYR A 1 420 ? 25.243 16.741 -12.879 1.00 94.56 420 TYR A O 1
ATOM 3347 N N . GLY A 1 421 ? 23.075 17.003 -12.359 1.00 94.62 421 GLY A N 1
ATOM 3348 C CA . GLY A 1 421 ? 22.567 16.087 -13.373 1.00 94.62 421 GLY A CA 1
ATOM 3349 C C . GLY A 1 421 ? 22.852 16.585 -14.785 1.00 94.62 421 GLY A C 1
ATOM 3350 O O . GLY A 1 421 ? 23.266 15.787 -15.620 1.00 94.62 421 GLY A O 1
ATOM 3351 N N . SER A 1 422 ? 22.702 17.888 -15.047 1.00 94.88 422 SER A N 1
ATOM 3352 C CA . SER A 1 422 ? 23.008 18.490 -16.355 1.00 94.88 422 SER A CA 1
ATOM 3353 C C . SER A 1 422 ? 24.491 18.365 -16.689 1.00 94.88 422 SER A C 1
ATOM 3355 O O . SER A 1 422 ? 24.838 17.918 -17.779 1.00 94.88 422 SER A O 1
ATOM 3357 N N . ILE A 1 423 ? 25.364 18.664 -15.720 1.00 95.56 423 ILE A N 1
ATOM 3358 C CA . ILE A 1 423 ? 26.811 18.446 -15.844 1.00 95.56 423 ILE A CA 1
ATOM 3359 C C . ILE A 1 423 ? 27.094 16.966 -16.139 1.00 95.56 423 ILE A C 1
ATOM 3361 O O . ILE A 1 423 ? 27.784 16.644 -17.102 1.00 95.56 423 ILE A O 1
ATOM 3365 N N . GLY A 1 424 ? 26.507 16.048 -15.370 1.00 95.19 424 GLY A N 1
ATOM 3366 C CA . GLY A 1 424 ? 26.660 14.612 -15.597 1.00 95.19 424 GLY A CA 1
ATOM 3367 C C . GLY A 1 424 ? 26.194 14.168 -16.988 1.00 95.19 424 GLY A C 1
ATOM 3368 O O . GLY A 1 424 ? 26.876 13.381 -17.637 1.00 95.19 424 GLY A O 1
ATOM 3369 N N . CYS A 1 425 ? 25.081 14.706 -17.494 1.00 94.00 425 CYS A N 1
ATOM 3370 C CA . CYS A 1 425 ? 24.570 14.365 -18.823 1.00 94.00 425 CYS A CA 1
ATOM 3371 C C . CYS A 1 425 ? 25.538 14.765 -19.945 1.00 94.00 425 CYS A C 1
ATOM 3373 O O . CYS A 1 425 ? 25.542 14.106 -20.982 1.00 94.00 425 CYS A O 1
ATOM 3375 N N . ILE A 1 426 ? 26.351 15.807 -19.731 1.00 91.44 426 ILE A N 1
ATOM 3376 C CA . ILE A 1 426 ? 27.381 16.267 -20.674 1.00 91.44 426 ILE A CA 1
ATOM 3377 C C . ILE A 1 426 ? 28.627 15.375 -20.629 1.00 91.44 426 ILE A C 1
ATOM 3379 O O . ILE A 1 426 ? 29.228 15.133 -21.668 1.00 91.44 426 ILE A O 1
ATOM 3383 N N . PHE A 1 427 ? 29.041 14.918 -19.442 1.00 93.25 427 PHE A N 1
ATOM 3384 C CA . PHE A 1 427 ? 30.310 14.195 -19.278 1.00 93.25 427 PHE A CA 1
ATOM 3385 C C . PHE A 1 427 ? 30.188 12.673 -19.397 1.00 93.25 427 PHE A C 1
ATOM 3387 O O . PHE A 1 427 ? 31.073 12.026 -19.954 1.00 93.25 427 PHE A O 1
ATOM 3394 N N . ILE A 1 428 ? 29.129 12.089 -18.834 1.00 94.25 428 ILE A N 1
ATOM 3395 C CA . ILE A 1 428 ? 28.937 10.629 -18.767 1.00 94.25 428 ILE A CA 1
ATOM 3396 C C . ILE A 1 428 ? 27.664 10.160 -19.479 1.00 94.25 428 ILE A C 1
ATOM 3398 O O . ILE A 1 428 ? 27.467 8.962 -19.667 1.00 94.25 428 ILE A O 1
ATOM 3402 N N . GLY A 1 429 ? 26.806 11.088 -19.900 1.00 93.12 429 GLY A N 1
ATOM 3403 C CA . GLY A 1 429 ? 25.548 10.795 -20.576 1.00 93.12 429 GLY A CA 1
ATOM 3404 C C . GLY A 1 429 ? 24.352 10.610 -19.626 1.00 93.12 429 GLY A C 1
ATOM 3405 O O . GLY A 1 429 ? 24.505 10.227 -18.464 1.00 93.12 429 GLY A O 1
ATOM 3406 N N . PRO A 1 430 ? 23.120 10.851 -20.110 1.00 93.00 430 PRO A N 1
ATOM 3407 C CA . PRO A 1 430 ? 21.903 10.855 -19.309 1.00 93.00 430 PRO A CA 1
ATOM 3408 C C . PRO A 1 430 ? 21.541 9.459 -18.786 1.00 93.00 430 PRO A C 1
ATOM 3410 O O . PRO A 1 430 ? 21.157 9.330 -17.626 1.00 93.00 430 PRO A O 1
ATOM 3413 N N . ALA A 1 431 ? 21.720 8.391 -19.575 1.00 92.00 431 ALA A N 1
ATOM 3414 C CA . ALA A 1 431 ? 21.479 7.026 -19.092 1.00 92.00 431 ALA A CA 1
ATOM 3415 C C . ALA A 1 431 ? 22.418 6.642 -17.935 1.00 92.00 431 ALA A C 1
ATOM 3417 O O . ALA A 1 431 ? 21.976 5.998 -16.983 1.00 92.00 431 ALA A O 1
ATOM 3418 N N . ALA A 1 432 ? 23.685 7.071 -17.977 1.00 94.38 432 ALA A N 1
ATOM 3419 C CA . ALA A 1 432 ? 24.638 6.823 -16.899 1.00 94.38 432 ALA A CA 1
ATOM 3420 C C . ALA A 1 432 ? 24.287 7.621 -15.633 1.00 94.38 432 ALA A C 1
ATOM 3422 O O . ALA A 1 432 ? 24.298 7.057 -14.537 1.00 94.38 432 ALA A O 1
ATOM 3423 N N . VAL A 1 433 ? 23.906 8.900 -15.781 1.00 95.75 433 VAL A N 1
ATOM 3424 C CA . VAL A 1 433 ? 23.396 9.728 -14.671 1.00 95.75 433 VAL A CA 1
ATOM 3425 C C . VAL A 1 433 ? 22.189 9.069 -14.012 1.00 95.75 433 VAL A C 1
ATOM 3427 O O . VAL A 1 433 ? 22.157 8.935 -12.788 1.00 95.75 433 VAL A O 1
ATOM 3430 N N . LEU A 1 434 ? 21.218 8.621 -14.813 1.00 94.31 434 LEU A N 1
ATOM 3431 C CA . LEU A 1 434 ? 20.022 7.961 -14.307 1.00 94.31 434 LEU A CA 1
ATOM 3432 C C . LEU A 1 434 ? 20.374 6.674 -13.554 1.00 94.31 434 LEU A C 1
ATOM 3434 O O . LEU A 1 434 ? 19.926 6.503 -12.425 1.00 94.31 434 LEU A O 1
ATOM 3438 N N . ALA A 1 435 ? 21.197 5.800 -14.142 1.00 93.75 435 ALA A N 1
ATOM 3439 C CA . ALA A 1 435 ? 21.614 4.544 -13.517 1.00 93.75 435 ALA A CA 1
ATOM 3440 C C . ALA A 1 435 ? 22.362 4.772 -12.193 1.00 93.75 435 ALA A C 1
ATOM 3442 O O . ALA A 1 435 ? 22.095 4.084 -11.207 1.00 93.75 435 ALA A O 1
ATOM 3443 N N . GLY A 1 436 ? 23.262 5.760 -12.147 1.00 94.62 436 GLY A N 1
ATOM 3444 C CA . GLY A 1 436 ? 23.995 6.123 -10.934 1.00 94.62 436 GLY A CA 1
ATOM 3445 C C . GLY A 1 436 ? 23.081 6.660 -9.834 1.00 94.62 436 GLY A C 1
ATOM 3446 O O . GLY A 1 436 ? 23.181 6.232 -8.682 1.00 94.62 436 GLY A O 1
ATOM 3447 N N . LEU A 1 437 ? 22.143 7.547 -10.184 1.00 94.69 437 LEU A N 1
ATOM 3448 C CA . LEU A 1 437 ? 21.173 8.069 -9.224 1.00 94.69 437 LEU A CA 1
ATOM 3449 C C . LEU A 1 437 ? 20.243 6.969 -8.703 1.00 94.69 437 LEU A C 1
ATOM 3451 O O . LEU A 1 437 ? 19.961 6.917 -7.509 1.00 94.69 437 LEU A O 1
ATOM 3455 N N . TRP A 1 438 ? 19.815 6.062 -9.579 1.00 92.00 438 TRP A N 1
ATOM 3456 C CA . TRP A 1 438 ? 18.965 4.932 -9.217 1.00 92.00 438 TRP A CA 1
ATOM 3457 C C . TRP A 1 438 ? 19.674 3.964 -8.268 1.00 92.00 438 TRP A C 1
ATOM 3459 O O . TRP A 1 438 ? 19.117 3.552 -7.253 1.00 92.00 438 TRP A O 1
ATOM 3469 N N . GLN A 1 439 ? 20.939 3.648 -8.552 1.00 92.50 439 GLN A N 1
ATOM 3470 C CA . GLN A 1 439 ? 21.769 2.830 -7.672 1.00 92.50 439 GLN A CA 1
ATOM 3471 C C . GLN A 1 439 ? 21.927 3.470 -6.288 1.00 92.50 439 GLN A C 1
ATOM 3473 O O . GLN A 1 439 ? 21.872 2.769 -5.276 1.00 92.50 439 GLN A O 1
ATOM 3478 N N . TRP A 1 440 ? 22.122 4.790 -6.234 1.00 94.44 440 TRP A N 1
ATOM 3479 C CA . TRP A 1 440 ? 22.167 5.532 -4.977 1.00 94.44 440 TRP A CA 1
ATOM 3480 C C . TRP A 1 440 ? 20.821 5.479 -4.242 1.00 94.44 440 TRP A C 1
ATOM 3482 O O . TRP A 1 440 ? 20.802 5.128 -3.064 1.00 94.44 440 TRP A O 1
ATOM 3492 N N . ARG A 1 441 ? 19.702 5.720 -4.940 1.00 91.94 441 ARG A N 1
ATOM 3493 C CA . ARG A 1 441 ? 18.346 5.646 -4.375 1.00 91.94 441 ARG A CA 1
ATOM 3494 C C . ARG A 1 441 ? 18.104 4.327 -3.650 1.00 91.94 441 ARG A C 1
ATOM 3496 O O . ARG A 1 441 ? 17.661 4.346 -2.508 1.00 91.94 441 ARG A O 1
ATOM 3503 N N . GLU A 1 442 ? 18.410 3.196 -4.282 1.00 88.44 442 GLU A N 1
ATOM 3504 C CA . GLU A 1 442 ? 18.183 1.875 -3.678 1.00 88.44 442 GLU A CA 1
ATOM 3505 C C . GLU A 1 442 ? 19.005 1.664 -2.405 1.00 88.44 442 GLU A C 1
ATOM 3507 O O . GLU A 1 442 ? 18.518 1.096 -1.428 1.00 88.44 442 GLU A O 1
ATOM 3512 N N . ARG A 1 443 ? 20.246 2.163 -2.375 1.00 90.12 443 ARG A N 1
ATOM 3513 C CA . ARG A 1 443 ? 21.082 2.100 -1.168 1.00 90.12 443 ARG A CA 1
ATOM 3514 C C . ARG A 1 443 ? 20.513 2.951 -0.038 1.00 90.12 443 ARG A C 1
ATOM 3516 O O . ARG A 1 443 ? 20.549 2.514 1.110 1.00 90.12 443 ARG A O 1
ATOM 3523 N N . GLU A 1 444 ? 19.987 4.133 -0.345 1.00 91.25 444 GLU A N 1
ATOM 3524 C CA . GLU A 1 444 ? 19.371 4.993 0.667 1.00 91.25 444 GLU A CA 1
ATOM 3525 C C . GLU A 1 444 ? 18.024 4.458 1.148 1.00 91.25 444 GLU A C 1
ATOM 3527 O O . GLU A 1 444 ? 17.776 4.482 2.346 1.00 91.25 444 GLU A O 1
ATOM 3532 N N . LEU A 1 445 ? 17.178 3.912 0.268 1.00 86.38 445 LEU A N 1
ATOM 3533 C CA . LEU A 1 445 ? 15.942 3.227 0.672 1.00 86.38 445 LEU A CA 1
ATOM 3534 C C . LEU A 1 445 ? 16.246 2.054 1.610 1.00 86.38 445 LEU A C 1
ATOM 3536 O O . LEU A 1 445 ? 15.553 1.842 2.605 1.00 86.38 445 LEU A O 1
ATOM 3540 N N . GLU A 1 446 ? 17.311 1.307 1.329 1.00 84.62 446 GLU A N 1
ATOM 3541 C CA . GLU A 1 446 ? 17.757 0.223 2.194 1.00 84.62 446 GLU A CA 1
ATOM 3542 C C . GLU A 1 446 ? 18.297 0.723 3.536 1.00 84.62 446 GLU A C 1
ATOM 3544 O O . GLU A 1 446 ? 17.935 0.209 4.592 1.00 84.62 446 GLU A O 1
ATOM 3549 N N . ASN A 1 447 ? 19.135 1.759 3.525 1.00 87.88 447 ASN A N 1
ATOM 3550 C CA . ASN A 1 447 ? 19.614 2.379 4.757 1.00 87.88 447 ASN A CA 1
ATOM 3551 C C . ASN A 1 447 ? 18.469 2.992 5.574 1.00 87.88 447 ASN A C 1
ATOM 3553 O O . ASN A 1 447 ? 18.485 2.891 6.799 1.00 87.88 447 ASN A O 1
ATOM 3557 N N . GLY A 1 448 ? 17.475 3.568 4.904 1.00 86.25 448 GLY A N 1
ATOM 3558 C CA . GLY A 1 448 ? 16.270 4.148 5.483 1.00 86.25 448 GLY A CA 1
ATOM 3559 C C . GLY A 1 448 ? 15.401 3.139 6.216 1.00 86.25 448 GLY A C 1
ATOM 3560 O O . GLY A 1 448 ? 14.839 3.472 7.253 1.00 86.25 448 GLY A O 1
ATOM 3561 N N . ARG A 1 449 ? 15.340 1.900 5.714 1.00 83.25 449 ARG A N 1
ATOM 3562 C CA . ARG A 1 449 ? 14.612 0.776 6.328 1.00 83.25 449 ARG A CA 1
ATOM 3563 C C . ARG A 1 449 ? 15.303 0.193 7.563 1.00 83.25 449 ARG A C 1
ATOM 3565 O O . ARG A 1 449 ? 14.688 -0.586 8.290 1.00 83.25 449 ARG A O 1
ATOM 3572 N N . LYS A 1 450 ? 16.567 0.542 7.825 1.00 84.81 450 LYS A N 1
ATOM 3573 C CA . LYS A 1 450 ? 17.268 0.084 9.032 1.00 84.81 450 LYS A CA 1
ATOM 3574 C C . LYS A 1 450 ? 16.673 0.746 10.266 1.00 84.81 450 LYS A C 1
ATOM 3576 O O . LYS A 1 450 ? 16.331 1.926 10.248 1.00 84.81 450 LYS A O 1
ATOM 3581 N N . ARG A 1 451 ? 16.624 -0.022 11.354 1.00 85.31 451 ARG A N 1
ATOM 3582 C CA . ARG A 1 451 ? 16.202 0.480 12.661 1.00 85.31 451 ARG A CA 1
ATOM 3583 C C . ARG A 1 451 ? 17.137 1.605 13.123 1.00 85.31 451 ARG A C 1
ATOM 3585 O O . ARG A 1 451 ? 18.356 1.496 12.966 1.00 85.31 451 ARG A O 1
ATOM 3592 N N . VAL A 1 452 ? 16.565 2.658 13.697 1.00 81.56 452 VAL A N 1
ATOM 3593 C CA . VAL A 1 452 ? 17.303 3.711 14.410 1.00 81.56 452 VAL A CA 1
ATOM 3594 C C . VAL A 1 452 ? 18.004 3.065 15.605 1.00 81.56 452 VAL A C 1
ATOM 3596 O O . VAL A 1 452 ? 17.397 2.247 16.305 1.00 81.56 452 VAL A O 1
ATOM 3599 N N . SER A 1 453 ? 19.287 3.363 15.811 1.00 69.94 453 SER A N 1
ATOM 3600 C CA . SER A 1 453 ? 20.021 2.784 16.937 1.00 69.94 453 SER A CA 1
ATOM 3601 C C . SER A 1 453 ? 19.474 3.318 18.263 1.00 69.94 453 SER A C 1
ATOM 3603 O O . SER A 1 453 ? 18.955 4.426 18.337 1.00 69.94 453 SER A O 1
ATOM 3605 N N . GLU A 1 454 ? 19.591 2.536 19.334 1.00 57.31 454 GLU A N 1
ATOM 3606 C CA . GLU A 1 454 ? 19.045 2.907 20.650 1.00 57.31 454 GLU A CA 1
ATOM 3607 C C . GLU A 1 454 ? 19.656 4.208 21.201 1.00 57.31 454 GLU A C 1
ATOM 3609 O O . GLU A 1 454 ? 18.986 4.951 21.906 1.00 57.31 454 GLU A O 1
ATOM 3614 N N . LYS A 1 455 ? 20.892 4.532 20.789 1.00 50.38 455 LYS A N 1
ATOM 3615 C CA . LYS A 1 455 ? 21.584 5.793 21.106 1.00 50.38 455 LYS A CA 1
ATOM 3616 C C . LYS A 1 455 ? 21.058 7.015 20.348 1.00 50.38 455 LYS A C 1
ATOM 3618 O O . LYS A 1 455 ? 21.300 8.123 20.793 1.00 50.38 455 LYS A O 1
ATOM 3623 N N . GLU A 1 456 ? 20.395 6.825 19.210 1.00 51.72 456 GLU A N 1
ATOM 3624 C CA . GLU A 1 456 ? 19.810 7.906 18.400 1.00 51.72 456 GLU A CA 1
ATOM 3625 C C . GLU A 1 456 ? 18.344 8.196 18.798 1.00 51.72 456 GLU A C 1
ATOM 3627 O O . GLU A 1 456 ? 17.725 9.083 18.217 1.00 51.72 456 GLU A O 1
ATOM 3632 N N . ARG A 1 457 ? 17.766 7.433 19.746 1.00 50.41 457 ARG A N 1
ATOM 3633 C CA . ARG A 1 457 ? 16.371 7.573 20.220 1.00 50.41 457 ARG A CA 1
ATOM 3634 C C . ARG A 1 457 ? 16.210 8.374 21.521 1.00 50.41 457 ARG A C 1
ATOM 3636 O O . ARG A 1 457 ? 15.070 8.652 21.890 1.00 50.41 457 ARG A O 1
ATOM 3643 N N . ILE A 1 458 ? 17.310 8.660 22.216 1.00 36.16 458 ILE A N 1
ATOM 3644 C CA . ILE A 1 458 ? 17.383 9.482 23.438 1.00 36.16 458 ILE A CA 1
ATOM 3645 C C . ILE A 1 458 ? 17.843 10.871 23.014 1.00 36.16 458 ILE A C 1
ATOM 3647 O O . ILE A 1 458 ? 17.260 11.853 23.518 1.00 36.16 458 ILE A O 1
#